Protein AF-A0A8E2H7H6-F1 (afdb_monomer)

Mean predicted aligned error: 20.55 Å

Sequence (581 aa):
MDDNGDSGWIKGLPAGWIDGHLAFGRLRGLLLERHDGCDPAPWHDPVNADFWGPHFGQSPEEYTLAEKFSERLISAFQRALLAGRLRASLFKSGEFRELPRSAFGGKSVLRNALFIGPFDLDPLWPDDWQAWSGAGWAIPQSDFDGWLQSGEATSIEGLPISDLPDTASEPQAITQRLPSTGAHVPLSEAVTWIAFGQALDADRFLRAIHWHRLCNGDLQAAMRMVENAAAQLLKAGADQHVTFIGRHVESYSDKGTRTEVIDALALRDYQQIMIDGHDHLYFGHGLKRQYRATNDTHLQASERRDLYMNVAVDRAALMAHFQPKASIAVAHPAQTDDGPIVWDDFGSESLPELQRLSELASRDEWWTWPEAIAWIGSRDTNNIATLRYWAREWFGRGGGDRDPTIILGAQAFMATQFCKSGRDAEAELLNAIQCGHVGTSGRLRKGAVATDLQPSIWRGGTVVWHDGETVLVDAKQKLTAWAFDVAIRRKNLVEAFQPEGPGHVVAGGNVPANRKLNHDDIIGQAASMRAAQPGISKGSAAASIVADLPRNPKTGKPRDTRHIERMIAHLWEGGLSQSPR

Structure (mmCIF, N/CA/C/O backbone):
data_AF-A0A8E2H7H6-F1
#
_entry.id   AF-A0A8E2H7H6-F1
#
loop_
_atom_site.group_PDB
_atom_site.id
_atom_site.type_symbol
_atom_site.label_atom_id
_atom_site.label_alt_id
_atom_site.label_comp_id
_atom_site.label_asym_id
_atom_site.label_entity_id
_atom_site.label_seq_id
_atom_site.pdbx_PDB_ins_code
_atom_site.Cartn_x
_atom_site.Cartn_y
_atom_site.Cartn_z
_atom_site.occupancy
_atom_site.B_iso_or_equiv
_atom_site.auth_seq_id
_atom_site.auth_comp_id
_atom_site.auth_asym_id
_atom_site.auth_atom_id
_atom_site.pdbx_PDB_model_num
ATOM 1 N N . MET A 1 1 ? -38.803 -0.740 9.519 1.00 32.59 1 MET A N 1
ATOM 2 C CA . MET A 1 1 ? -38.637 0.160 8.364 1.00 32.59 1 MET A CA 1
ATOM 3 C C . MET A 1 1 ? -37.778 -0.602 7.383 1.00 32.59 1 MET A C 1
ATOM 5 O O . MET A 1 1 ? -36.758 -1.131 7.811 1.00 32.59 1 MET A O 1
ATOM 9 N N . ASP A 1 2 ? -38.237 -0.775 6.144 1.00 36.50 2 ASP A N 1
ATOM 10 C CA . ASP A 1 2 ? -37.462 -1.452 5.098 1.00 36.50 2 ASP A CA 1
ATOM 11 C C . ASP A 1 2 ? -36.339 -0.514 4.641 1.00 36.50 2 ASP A C 1
ATOM 13 O O . ASP A 1 2 ? -36.437 0.186 3.637 1.00 36.50 2 ASP A O 1
ATOM 17 N N . ASP A 1 3 ? -35.278 -0.471 5.443 1.00 41.88 3 ASP A N 1
ATOM 18 C CA . ASP A 1 3 ? -34.069 0.338 5.268 1.00 41.88 3 ASP A CA 1
ATOM 19 C C . ASP A 1 3 ? -33.135 -0.248 4.184 1.00 41.88 3 ASP A C 1
ATOM 21 O O . ASP A 1 3 ? -31.914 -0.282 4.348 1.00 41.88 3 ASP A O 1
ATOM 25 N N . ASN A 1 4 ? -33.702 -0.706 3.066 1.00 46.38 4 ASN A N 1
ATOM 26 C CA . ASN A 1 4 ? -32.970 -1.043 1.840 1.00 46.38 4 ASN A CA 1
ATOM 27 C C . ASN A 1 4 ? -32.836 0.205 0.954 1.00 46.38 4 ASN A C 1
ATOM 29 O O . ASN A 1 4 ? -33.106 0.168 -0.247 1.00 46.38 4 ASN A O 1
ATOM 33 N N . GLY A 1 5 ? -32.475 1.340 1.561 1.00 48.84 5 GLY A N 1
ATOM 34 C CA . GLY A 1 5 ? -32.109 2.529 0.802 1.00 48.84 5 GLY A CA 1
ATOM 35 C C . GLY A 1 5 ? -30.968 2.172 -0.146 1.00 48.84 5 GLY A C 1
ATOM 36 O O . GLY A 1 5 ? -30.002 1.544 0.270 1.00 48.84 5 GLY A O 1
ATOM 37 N N . ASP A 1 6 ? -31.096 2.520 -1.423 1.00 54.59 6 ASP A N 1
ATOM 38 C CA . ASP A 1 6 ? -30.006 2.394 -2.389 1.00 54.59 6 ASP A CA 1
ATOM 39 C C . ASP A 1 6 ? -28.816 3.204 -1.850 1.00 54.59 6 ASP A C 1
ATOM 41 O O . ASP A 1 6 ? -28.914 4.421 -1.686 1.00 54.59 6 ASP A O 1
ATOM 45 N N . SER A 1 7 ? -27.706 2.534 -1.523 1.00 59.25 7 SER A N 1
ATOM 46 C CA . SER A 1 7 ? -26.480 3.185 -1.039 1.00 59.25 7 SER A CA 1
ATOM 47 C C . SER A 1 7 ? -25.852 4.094 -2.104 1.00 59.25 7 SER A C 1
ATOM 49 O O . SER A 1 7 ? -24.876 4.787 -1.828 1.00 59.25 7 SER A O 1
ATOM 51 N N . GLY A 1 8 ? -26.374 4.061 -3.338 1.00 65.00 8 GLY A N 1
ATOM 52 C CA . GLY A 1 8 ? -25.769 4.643 -4.530 1.00 65.00 8 GLY A CA 1
ATOM 53 C C . GLY A 1 8 ? -24.708 3.729 -5.147 1.00 65.00 8 GLY A C 1
ATOM 54 O O . GLY A 1 8 ? -24.418 3.857 -6.338 1.00 65.00 8 GLY A O 1
ATOM 55 N N . TRP A 1 9 ? -24.178 2.778 -4.368 1.00 68.75 9 TRP A N 1
ATOM 56 C CA . TRP A 1 9 ? -23.106 1.860 -4.756 1.00 68.75 9 TRP A CA 1
ATOM 57 C C . TRP A 1 9 ? -23.621 0.489 -5.183 1.00 68.75 9 TRP A C 1
ATOM 59 O O . TRP A 1 9 ? -23.025 -0.139 -6.061 1.00 68.75 9 TRP A O 1
ATOM 69 N N . ILE A 1 10 ? -24.745 0.037 -4.617 1.00 82.00 10 ILE A N 1
ATOM 70 C CA . ILE A 1 10 ? -25.361 -1.241 -4.970 1.00 82.00 10 ILE A CA 1
ATOM 71 C C . ILE A 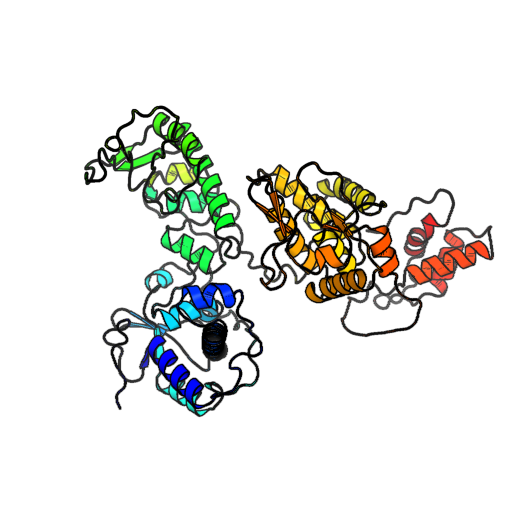1 10 ? -26.806 -1.055 -5.422 1.00 82.00 10 ILE A C 1
ATOM 73 O O . ILE A 1 10 ? -27.739 -0.991 -4.623 1.00 82.00 10 ILE A O 1
ATOM 77 N N . LYS A 1 11 ? -27.003 -1.097 -6.742 1.00 81.62 11 LYS A N 1
ATOM 78 C CA . LYS A 1 11 ? -28.340 -1.114 -7.341 1.00 81.62 11 LYS A CA 1
ATOM 79 C C . LYS A 1 11 ? -28.902 -2.527 -7.385 1.00 81.62 11 LYS A C 1
ATOM 81 O O . LYS A 1 11 ? -28.272 -3.431 -7.930 1.00 81.62 11 LYS A O 1
ATOM 86 N N . GLY A 1 12 ? -30.124 -2.691 -6.884 1.00 85.38 12 GLY A N 1
ATOM 87 C CA . GLY A 1 12 ? -30.857 -3.956 -6.964 1.00 85.38 12 GLY A CA 1
ATOM 88 C C . GLY A 1 12 ? -30.389 -5.022 -5.973 1.00 85.38 12 GLY A C 1
ATOM 89 O O . GLY A 1 12 ? -30.545 -6.206 -6.262 1.00 85.38 12 GLY A O 1
ATOM 90 N N . LEU A 1 13 ? -29.823 -4.622 -4.826 1.00 89.38 13 LEU A N 1
ATOM 91 C CA . LEU A 1 13 ? -29.510 -5.556 -3.744 1.00 89.38 13 LEU A CA 1
ATOM 92 C C . LEU A 1 13 ? -30.801 -6.274 -3.286 1.00 89.38 13 LEU A C 1
ATOM 94 O O . LEU A 1 13 ? -31.771 -5.597 -2.931 1.00 89.38 13 LEU A O 1
ATOM 98 N N . PRO A 1 14 ? -30.855 -7.620 -3.296 1.00 90.50 14 PRO A N 1
ATOM 99 C CA . PRO A 1 14 ? -32.031 -8.362 -2.848 1.00 90.50 14 PRO A CA 1
ATOM 100 C C . PRO A 1 14 ? -32.375 -8.121 -1.373 1.00 90.50 14 PRO A C 1
ATOM 102 O O . PRO A 1 14 ? -31.511 -7.816 -0.552 1.00 90.50 14 PRO A O 1
ATOM 105 N N . ALA A 1 15 ? -33.647 -8.326 -1.019 1.00 90.44 15 ALA A N 1
ATOM 106 C CA . ALA A 1 15 ? -34.090 -8.301 0.374 1.00 90.44 15 ALA A CA 1
ATOM 107 C C . ALA A 1 15 ? -33.318 -9.323 1.232 1.00 90.44 15 ALA A C 1
ATOM 109 O O . ALA A 1 15 ? -32.968 -10.406 0.760 1.00 90.44 15 ALA A O 1
ATOM 110 N N . GLY A 1 16 ? -33.073 -8.979 2.500 1.00 92.88 16 GLY A N 1
ATOM 111 C CA . GLY A 1 16 ? -32.305 -9.813 3.431 1.00 92.88 16 GLY A CA 1
ATOM 112 C C . GLY A 1 16 ? -30.787 -9.612 3.371 1.00 92.88 16 GLY A C 1
ATOM 113 O O . GLY A 1 16 ? -30.059 -10.352 4.029 1.00 92.88 16 GLY A O 1
ATOM 114 N N . TRP A 1 17 ? -30.308 -8.610 2.633 1.00 94.69 17 TRP A N 1
ATOM 115 C CA . TRP A 1 17 ? -28.909 -8.183 2.596 1.00 94.69 17 TRP A CA 1
ATOM 116 C C . TRP A 1 17 ? -28.794 -6.704 2.952 1.00 94.69 17 TRP A C 1
ATOM 118 O O . TRP A 1 17 ? -29.662 -5.910 2.596 1.00 94.69 17 TRP A O 1
ATOM 128 N N . ILE A 1 18 ? -27.703 -6.337 3.618 1.00 94.44 18 ILE A N 1
ATOM 129 C CA . ILE A 1 18 ? -27.335 -4.952 3.897 1.00 94.44 18 ILE A CA 1
ATOM 130 C C . ILE A 1 18 ? -26.019 -4.620 3.193 1.00 94.44 18 ILE A C 1
ATOM 132 O O . ILE A 1 18 ? -25.045 -5.369 3.279 1.00 94.44 18 ILE A O 1
ATOM 136 N N . ASP A 1 19 ? -26.003 -3.500 2.478 1.00 93.81 19 ASP A N 1
ATOM 137 C CA . ASP A 1 19 ? -24.796 -2.928 1.884 1.00 93.81 19 ASP A CA 1
ATOM 138 C C . ASP A 1 19 ? -23.766 -2.602 2.982 1.00 93.81 19 ASP A C 1
ATOM 140 O O . ASP A 1 19 ? -24.122 -2.097 4.049 1.00 93.81 19 ASP A O 1
ATOM 144 N N . GLY A 1 20 ? -22.488 -2.907 2.742 1.00 91.19 20 GLY A N 1
ATOM 145 C CA . GLY A 1 20 ? -21.433 -2.738 3.743 1.00 91.19 20 GLY A CA 1
ATOM 146 C C . GLY A 1 20 ? -21.247 -1.291 4.220 1.00 91.19 20 GLY A C 1
ATOM 147 O O . GLY A 1 20 ? -21.008 -1.063 5.407 1.00 91.19 20 GLY A O 1
ATOM 148 N N . HIS A 1 21 ? -21.430 -0.305 3.337 1.00 88.56 21 HIS A N 1
ATOM 149 C CA . HIS A 1 21 ? -21.389 1.118 3.682 1.00 88.56 21 HIS A CA 1
ATOM 150 C C . HIS A 1 21 ? -22.605 1.529 4.533 1.00 88.56 21 HIS A C 1
ATOM 152 O O . HIS A 1 21 ? -22.469 2.265 5.513 1.00 88.56 21 HIS A O 1
ATOM 158 N N . LEU A 1 22 ? -23.796 0.998 4.243 1.00 90.94 22 LEU A N 1
ATOM 159 C CA . LEU A 1 22 ? -24.976 1.225 5.091 1.00 90.94 22 LEU A CA 1
ATOM 160 C C . LEU A 1 22 ? -24.858 0.537 6.455 1.00 90.94 22 LEU A C 1
ATOM 162 O O . LEU A 1 22 ? -25.218 1.128 7.477 1.00 90.94 22 LEU A O 1
ATOM 166 N N . ALA A 1 23 ? -24.321 -0.683 6.494 1.00 92.62 23 ALA A N 1
ATOM 167 C CA . ALA A 1 23 ? -24.023 -1.397 7.732 1.00 92.62 23 ALA A CA 1
ATOM 168 C C . ALA A 1 23 ? -23.052 -0.589 8.609 1.00 92.62 23 ALA A C 1
ATOM 170 O O . ALA A 1 23 ? -23.267 -0.447 9.816 1.00 92.62 23 ALA A O 1
ATOM 171 N N . PHE A 1 24 ? -22.029 0.012 7.995 1.00 91.06 24 PHE A N 1
ATOM 172 C CA . PHE A 1 24 ? -21.115 0.938 8.660 1.00 91.06 24 PHE A CA 1
ATOM 173 C C . PHE A 1 24 ? -21.841 2.149 9.254 1.00 91.06 24 PHE A C 1
ATOM 175 O O . PHE A 1 24 ? -21.654 2.461 10.432 1.00 91.06 24 PHE A O 1
ATOM 182 N N . GLY A 1 25 ? -22.713 2.797 8.475 1.00 89.62 25 GLY A N 1
ATOM 183 C CA . GLY A 1 25 ? -23.520 3.929 8.936 1.00 89.62 25 GLY A CA 1
ATOM 184 C C . GLY A 1 25 ? -24.405 3.587 10.139 1.00 89.62 25 GLY A C 1
ATOM 185 O O . GLY A 1 25 ? -24.443 4.345 11.111 1.00 89.62 25 GLY A O 1
ATOM 186 N N . ARG A 1 26 ? -25.056 2.416 10.126 1.00 91.19 26 ARG A N 1
ATOM 187 C CA . ARG A 1 26 ? -25.879 1.943 11.253 1.00 91.19 26 ARG A CA 1
ATOM 188 C C . ARG A 1 26 ? -25.050 1.686 12.510 1.00 91.19 26 ARG A C 1
ATOM 190 O O . ARG A 1 26 ? -25.433 2.136 13.588 1.00 91.19 26 ARG A O 1
ATOM 197 N N . LEU A 1 27 ? -23.904 1.009 12.389 1.00 90.12 27 LEU A N 1
ATOM 198 C CA . LEU A 1 27 ? -23.018 0.784 13.536 1.00 90.12 27 LEU A CA 1
ATOM 199 C C . LEU A 1 27 ? -22.490 2.107 14.101 1.00 90.12 27 LEU A C 1
ATOM 201 O O . LEU A 1 27 ? -22.445 2.277 15.317 1.00 90.12 27 LEU A O 1
ATOM 205 N N . ARG A 1 28 ? -22.129 3.058 13.232 1.00 89.06 28 ARG A N 1
ATOM 206 C CA . ARG A 1 28 ? -21.703 4.399 13.644 1.00 89.06 28 ARG A CA 1
ATOM 207 C C . ARG A 1 28 ? -22.774 5.103 14.472 1.00 89.06 28 ARG A C 1
ATOM 209 O O . ARG A 1 28 ? -22.439 5.621 15.531 1.00 89.06 28 ARG A O 1
ATOM 216 N N . GLY A 1 29 ? -24.032 5.090 14.025 1.00 87.56 29 GLY A N 1
ATOM 217 C CA . GLY A 1 29 ? -25.151 5.652 14.790 1.00 87.56 29 GLY A CA 1
ATOM 218 C C . GLY A 1 29 ? -25.263 5.029 16.185 1.00 87.56 29 GLY A C 1
ATOM 219 O O . GLY A 1 29 ? -25.264 5.743 17.183 1.00 87.56 29 GLY A O 1
ATOM 220 N N . LEU A 1 30 ? -25.223 3.696 16.260 1.00 86.69 30 LEU A N 1
ATOM 221 C CA . LEU A 1 30 ? -25.292 2.964 17.529 1.00 86.69 30 LEU A CA 1
ATOM 222 C C . LEU A 1 30 ? -24.115 3.253 18.473 1.00 86.69 30 LEU A C 1
ATOM 224 O O . LEU A 1 30 ? -24.305 3.319 19.686 1.00 86.69 30 LEU A O 1
ATOM 228 N N . LEU A 1 31 ? -22.894 3.399 17.949 1.00 83.25 31 LEU A N 1
ATOM 229 C CA . LEU A 1 31 ? -21.730 3.731 18.775 1.00 83.25 31 LEU A CA 1
ATOM 230 C C . LEU A 1 31 ? -21.786 5.171 19.287 1.00 83.25 31 LEU A C 1
ATOM 232 O O . LEU A 1 31 ? -21.431 5.396 20.440 1.00 83.25 31 LEU A O 1
ATOM 236 N N . LEU A 1 32 ? -22.241 6.122 18.468 1.00 83.62 32 LEU A N 1
ATOM 237 C CA . LEU A 1 32 ? -22.401 7.515 18.890 1.00 83.62 32 LEU A CA 1
ATOM 238 C C . LEU A 1 32 ? -23.422 7.646 20.027 1.00 83.62 32 LEU A C 1
ATOM 240 O O . LEU A 1 32 ? -23.188 8.397 20.964 1.00 83.62 32 LEU A O 1
ATOM 244 N N . GLU A 1 33 ? -24.512 6.876 19.987 1.00 83.06 33 GLU A N 1
ATOM 245 C CA . GLU A 1 33 ? -25.514 6.856 21.062 1.00 83.06 33 GLU A CA 1
ATOM 246 C C . GLU A 1 33 ? -24.994 6.224 22.364 1.00 83.06 33 GLU A C 1
ATOM 248 O O . GLU A 1 33 ? -25.409 6.619 23.452 1.00 83.06 33 GLU A O 1
ATOM 253 N N . ARG A 1 34 ? -24.111 5.220 22.275 1.00 74.38 34 ARG A N 1
ATOM 254 C CA . ARG A 1 34 ? -23.660 4.428 23.436 1.00 74.38 34 ARG A CA 1
ATOM 255 C C . ARG A 1 34 ? -22.372 4.919 24.094 1.00 74.38 34 ARG A C 1
ATOM 257 O O . ARG A 1 34 ? -22.147 4.576 25.250 1.00 74.38 34 ARG A O 1
ATOM 264 N N . HIS A 1 35 ? -21.538 5.674 23.380 1.00 70.56 35 HIS A N 1
ATOM 265 C CA . HIS A 1 35 ? -20.206 6.098 23.842 1.00 70.56 35 HIS A CA 1
ATOM 266 C C . HIS A 1 35 ? -20.090 7.607 24.059 1.00 70.56 35 HIS A C 1
ATOM 268 O O . HIS A 1 35 ? -18.988 8.152 23.995 1.00 70.56 35 HIS A O 1
ATOM 274 N N . ASP A 1 36 ? -21.207 8.287 24.323 1.00 70.88 36 ASP A N 1
ATOM 275 C CA . ASP A 1 36 ? -21.194 9.719 24.621 1.00 70.88 36 ASP A CA 1
ATOM 276 C C . ASP A 1 36 ? -20.272 10.017 25.821 1.00 70.88 36 ASP A C 1
ATOM 278 O O . ASP A 1 36 ? -20.392 9.423 26.896 1.00 70.88 36 ASP A O 1
ATOM 282 N N . GLY A 1 37 ? -19.286 10.890 25.605 1.00 70.44 37 GLY A N 1
ATOM 283 C CA . GLY A 1 37 ? -18.274 11.262 26.598 1.00 70.44 37 GLY A CA 1
ATOM 284 C C . GLY A 1 37 ? -17.151 10.246 26.870 1.00 70.44 37 GLY A C 1
ATOM 285 O O . GLY A 1 37 ? -16.315 10.515 27.733 1.00 70.44 37 GLY A O 1
ATOM 286 N N . CYS A 1 38 ? -17.083 9.110 26.164 1.00 78.81 38 CYS A N 1
ATOM 287 C CA . CYS A 1 38 ? -16.003 8.122 26.306 1.00 78.81 38 CYS A CA 1
ATOM 288 C C . CYS A 1 38 ? -14.986 8.204 25.154 1.00 78.81 38 CYS A C 1
ATOM 290 O O . CYS A 1 38 ? -15.343 8.539 24.028 1.00 78.81 38 CYS A O 1
ATOM 292 N N . ASP A 1 39 ? -13.720 7.853 25.415 1.00 84.31 39 ASP A N 1
ATOM 293 C CA . ASP A 1 39 ? -12.716 7.688 24.353 1.00 84.31 39 ASP A CA 1
ATOM 294 C C . ASP A 1 39 ? -13.051 6.434 23.517 1.00 84.31 39 ASP A C 1
ATOM 296 O O . ASP A 1 39 ? -13.006 5.324 24.058 1.00 84.31 39 ASP A O 1
ATOM 300 N N . PRO A 1 40 ? -13.399 6.563 22.220 1.00 84.19 40 PRO A N 1
ATOM 301 C CA . PRO A 1 40 ? -13.863 5.431 21.422 1.00 84.19 40 PRO A CA 1
ATOM 302 C C . PRO A 1 40 ? -12.727 4.493 20.991 1.00 84.19 40 PRO A C 1
ATOM 304 O O . PRO A 1 40 ? -12.995 3.340 20.651 1.00 84.19 40 PRO A O 1
ATOM 307 N N . ALA A 1 41 ? -11.471 4.951 21.003 1.00 85.56 41 ALA A N 1
ATOM 308 C CA . ALA A 1 41 ? -10.304 4.136 20.670 1.00 85.56 41 ALA A CA 1
ATOM 309 C C . ALA A 1 41 ? -9.083 4.575 21.499 1.00 85.56 41 ALA A C 1
ATOM 311 O O . ALA A 1 41 ? -8.155 5.179 20.957 1.00 85.56 41 ALA A O 1
ATOM 312 N N . PRO A 1 42 ? -9.031 4.240 22.802 1.00 83.44 42 PRO A N 1
ATOM 313 C CA . PRO A 1 42 ? -7.930 4.636 23.686 1.00 83.44 42 PRO A CA 1
ATOM 314 C C . PRO A 1 42 ? -6.567 4.049 23.283 1.00 83.44 42 PRO A C 1
ATOM 316 O O . PRO A 1 42 ? -5.531 4.540 23.720 1.00 83.44 42 PRO A O 1
ATOM 319 N N . TRP A 1 43 ? -6.545 3.006 22.443 1.00 82.31 43 TRP A N 1
ATOM 320 C CA . TRP A 1 43 ? -5.324 2.415 21.873 1.00 82.31 43 TRP A CA 1
ATOM 321 C C . TRP A 1 43 ? -4.834 3.111 20.594 1.00 82.31 43 TRP A C 1
ATOM 323 O O . TRP A 1 43 ? -3.780 2.747 20.074 1.00 82.31 43 TRP A O 1
ATOM 333 N N . HIS A 1 44 ? -5.595 4.060 20.046 1.00 82.06 44 HIS A N 1
ATOM 334 C CA . HIS A 1 44 ? -5.244 4.771 18.824 1.00 82.06 44 HIS A CA 1
ATOM 335 C C . HIS A 1 44 ? -4.974 6.241 19.120 1.00 82.06 44 HIS A C 1
ATOM 337 O O . HIS A 1 44 ? -5.824 6.928 19.674 1.00 82.06 44 HIS A O 1
ATOM 343 N N . ASP A 1 45 ? -3.814 6.735 18.700 1.00 83.88 45 ASP A N 1
ATOM 344 C CA . ASP A 1 45 ? -3.475 8.153 18.786 1.00 83.88 45 ASP A CA 1
ATOM 345 C C . ASP A 1 45 ? -3.313 8.723 17.366 1.00 83.88 45 ASP A C 1
ATOM 347 O O . ASP A 1 45 ? -2.328 8.401 16.690 1.00 83.88 45 ASP A O 1
ATOM 351 N N . PRO A 1 46 ? -4.298 9.495 16.862 1.00 79.44 46 PRO A N 1
ATOM 352 C CA . PRO A 1 46 ? -4.224 10.131 15.553 1.00 79.44 46 PRO A CA 1
ATOM 353 C C . PRO A 1 46 ? -3.000 11.046 15.429 1.00 79.44 46 PRO A C 1
ATOM 355 O O . PRO A 1 46 ? -2.800 11.990 16.196 1.00 79.44 46 PRO A O 1
ATOM 358 N N . VAL A 1 47 ? -2.178 10.793 14.413 1.00 73.75 47 VAL A N 1
ATOM 359 C CA . VAL A 1 47 ? -0.966 11.578 14.155 1.00 73.75 47 VAL A CA 1
ATOM 360 C C . VAL A 1 47 ? -1.343 12.917 13.512 1.00 73.75 47 VAL A C 1
ATOM 362 O O . VAL A 1 47 ? -2.185 12.972 12.619 1.00 73.75 47 VAL A O 1
ATOM 365 N N . ASN A 1 48 ? -0.687 14.005 13.928 1.00 71.25 48 ASN A N 1
ATOM 366 C CA . ASN A 1 48 ? -0.812 15.339 13.319 1.00 71.25 48 ASN A CA 1
ATOM 367 C C . ASN A 1 48 ? -2.230 15.947 13.319 1.00 71.25 48 ASN A C 1
ATOM 369 O O . ASN A 1 48 ? -2.568 16.713 12.417 1.00 71.25 48 ASN A O 1
ATOM 373 N N . ALA A 1 49 ? -3.047 15.672 14.340 1.00 71.31 49 ALA A N 1
ATOM 374 C CA . ALA A 1 49 ? -4.380 16.272 14.476 1.00 71.31 49 ALA A CA 1
ATOM 375 C C . ALA A 1 49 ? -4.376 17.815 14.436 1.00 71.31 49 ALA A C 1
ATOM 377 O O . ALA A 1 49 ? -5.291 18.419 13.884 1.00 71.31 49 ALA A O 1
ATOM 378 N N . ASP A 1 50 ? -3.314 18.449 14.943 1.00 66.69 50 ASP A N 1
ATOM 379 C CA . ASP A 1 50 ? -3.143 19.909 14.933 1.00 66.69 50 ASP A CA 1
ATOM 380 C C . ASP A 1 50 ? -2.952 20.486 13.520 1.00 66.69 50 ASP A C 1
ATOM 382 O O . ASP A 1 50 ? -3.254 21.651 13.271 1.00 66.69 50 ASP A O 1
ATOM 386 N N . PHE A 1 51 ? -2.461 19.666 12.588 1.00 62.44 51 PHE A N 1
ATOM 387 C CA . PHE A 1 51 ? -2.317 20.020 11.179 1.00 62.44 51 PHE A CA 1
ATOM 388 C C . PHE A 1 51 ? -3.580 19.660 10.390 1.00 62.44 51 PHE A C 1
ATOM 390 O O . PHE A 1 51 ? -4.128 20.496 9.670 1.00 62.44 51 PHE A O 1
ATOM 397 N N . TRP A 1 52 ? -4.059 18.421 10.537 1.00 61.19 52 TRP A N 1
ATOM 398 C CA . TRP A 1 52 ? -5.170 17.904 9.741 1.00 61.19 52 TRP A CA 1
ATOM 399 C C . TRP A 1 52 ? -6.529 18.449 10.164 1.00 61.19 52 TRP A C 1
ATOM 401 O O . TRP A 1 52 ? -7.346 18.719 9.290 1.00 61.19 52 TRP A O 1
ATOM 411 N N . GLY A 1 53 ? -6.764 18.679 11.459 1.00 74.69 53 GLY A N 1
ATOM 412 C CA . GLY A 1 53 ? -8.022 19.246 11.946 1.00 74.69 53 GLY A CA 1
ATOM 413 C C . GLY A 1 53 ? -8.368 20.548 11.222 1.00 74.69 53 GLY A C 1
ATOM 414 O O . GLY A 1 53 ? -9.351 20.571 10.476 1.00 74.69 53 GLY A O 1
ATOM 415 N N . PRO A 1 54 ? -7.529 21.599 11.312 1.00 71.06 54 PRO A N 1
ATOM 416 C CA . PRO A 1 54 ? -7.773 22.851 10.601 1.00 71.06 54 PRO A CA 1
ATOM 417 C C . PRO A 1 54 ? -7.850 22.688 9.078 1.00 71.06 54 PRO A C 1
ATOM 419 O O . PRO A 1 54 ? -8.653 23.363 8.436 1.00 71.06 54 PRO A O 1
ATOM 422 N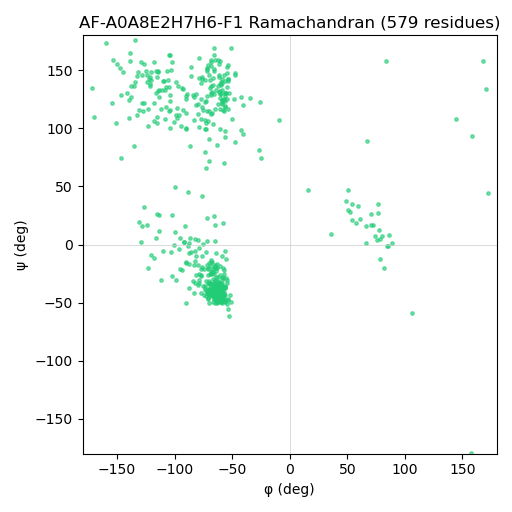 N . HIS A 1 55 ? -7.064 21.773 8.495 1.00 69.56 55 HIS A N 1
ATOM 423 C CA . HIS A 1 55 ? -7.104 21.482 7.057 1.00 69.56 55 HIS A CA 1
ATOM 424 C C . HIS A 1 55 ? -8.470 20.945 6.598 1.00 69.56 55 HIS A C 1
ATOM 426 O O . HIS A 1 55 ? -8.902 21.223 5.481 1.00 69.56 55 HIS A O 1
ATOM 432 N N . PHE A 1 56 ? -9.174 20.228 7.476 1.00 70.62 56 PHE A N 1
ATOM 433 C CA . PHE A 1 56 ? -10.527 19.722 7.244 1.00 70.62 56 PHE A CA 1
ATOM 434 C C . PHE A 1 56 ? -11.626 20.579 7.893 1.00 70.62 56 PHE A C 1
ATOM 436 O O . PHE A 1 56 ? -12.785 20.169 7.921 1.00 70.62 56 PHE A O 1
ATOM 443 N N . GLY A 1 57 ? -11.294 21.777 8.389 1.00 84.19 57 GLY A N 1
ATOM 444 C CA . GLY A 1 57 ? -12.255 22.688 9.017 1.00 84.19 57 GLY A CA 1
ATOM 445 C C . GLY A 1 57 ? -12.766 22.224 10.386 1.00 84.19 57 GLY A C 1
ATOM 446 O O . GLY A 1 57 ? -13.879 22.579 10.764 1.00 84.19 57 GLY A O 1
ATOM 447 N N . GLN A 1 58 ? -11.975 21.429 11.106 1.00 85.06 58 GLN A N 1
ATOM 448 C CA . GLN A 1 58 ? -12.271 20.870 12.429 1.00 85.06 58 GLN A CA 1
ATOM 449 C C . GLN A 1 58 ? -11.266 21.376 13.474 1.00 85.06 58 GLN A C 1
ATOM 451 O O . GLN A 1 58 ? -10.138 21.753 13.140 1.00 85.06 58 GLN A O 1
ATOM 456 N N . SER A 1 59 ? -11.634 21.356 14.756 1.00 90.56 59 SER A N 1
ATOM 457 C CA . SER A 1 59 ? -10.641 21.475 15.830 1.00 90.56 59 SER A CA 1
ATOM 458 C C . SER A 1 59 ? -9.745 20.221 15.881 1.00 90.56 59 SER A C 1
ATOM 460 O O . SER A 1 59 ? -10.156 19.148 15.424 1.00 90.56 59 SER A O 1
ATOM 462 N N . PRO A 1 60 ? -8.521 20.300 16.437 1.00 82.31 60 PRO A N 1
ATOM 463 C CA . PRO A 1 60 ? -7.681 19.117 16.636 1.00 82.31 60 PRO A CA 1
ATOM 464 C C . PRO A 1 60 ? -8.371 18.031 17.471 1.00 82.31 60 PRO A C 1
ATOM 466 O O . PRO A 1 60 ? -8.229 16.842 17.185 1.00 82.31 60 PRO A O 1
ATOM 469 N N . GLU A 1 61 ? -9.153 18.420 18.479 1.00 86.88 61 GLU A N 1
ATOM 470 C CA . GLU A 1 61 ? -9.933 17.514 19.325 1.00 86.88 61 GLU A CA 1
ATOM 471 C C . GLU A 1 61 ? -11.074 16.854 18.546 1.00 86.88 61 GLU A C 1
ATOM 473 O O . GLU A 1 61 ? -11.260 15.641 18.647 1.00 86.88 61 GLU A O 1
ATOM 478 N N . GLU A 1 62 ? -11.801 17.625 17.732 1.00 86.44 62 GLU A N 1
ATOM 479 C CA . GLU A 1 62 ? -12.868 17.115 16.863 1.00 86.44 62 GLU A CA 1
ATOM 480 C C . GLU A 1 62 ? -12.323 16.109 15.843 1.00 86.44 62 GLU A C 1
ATOM 482 O O . GLU A 1 62 ? -12.884 15.022 15.682 1.00 86.44 62 GLU A O 1
ATOM 487 N N . TYR A 1 63 ? -11.192 16.430 15.209 1.00 84.81 63 TYR A N 1
ATOM 488 C CA . TYR A 1 63 ? -10.510 15.535 14.275 1.00 84.81 63 TYR A CA 1
ATOM 489 C C . TYR A 1 63 ? -10.016 14.262 14.966 1.00 84.81 63 TYR A C 1
ATOM 491 O O . TYR A 1 63 ? -10.237 13.152 14.480 1.00 84.81 63 TYR A O 1
ATOM 499 N N . THR A 1 64 ? -9.396 14.408 16.140 1.00 86.44 64 THR A N 1
ATOM 500 C CA . THR A 1 64 ? -8.909 13.279 16.943 1.00 86.44 64 THR A CA 1
ATOM 501 C C . THR A 1 64 ? -10.051 12.335 17.304 1.00 86.44 64 THR A C 1
ATOM 503 O O . THR A 1 64 ? -9.935 11.120 17.140 1.00 86.44 64 THR A O 1
ATOM 506 N N . LEU A 1 65 ? -11.176 12.882 17.766 1.00 86.94 65 LEU A N 1
ATOM 507 C CA . LEU A 1 65 ? -12.356 12.100 18.108 1.00 86.94 65 LEU A CA 1
ATOM 508 C C . LEU A 1 65 ? -12.928 11.384 16.874 1.00 86.94 65 LEU A C 1
ATOM 510 O O . LEU A 1 65 ? -13.254 10.198 16.952 1.00 86.94 65 LEU A O 1
ATOM 514 N N . ALA A 1 66 ? -13.005 12.067 15.728 1.00 85.06 66 ALA A N 1
ATOM 515 C CA . ALA A 1 66 ? -13.498 11.497 14.476 1.00 85.06 66 ALA A CA 1
ATOM 516 C C . ALA A 1 66 ? -12.619 10.344 13.953 1.00 85.06 66 ALA A C 1
ATOM 518 O O . ALA A 1 66 ? -13.152 9.302 13.549 1.00 85.06 66 ALA A O 1
ATOM 519 N N . GLU A 1 67 ? -11.290 10.483 13.994 1.00 86.00 67 GLU A N 1
ATOM 520 C CA . GLU A 1 67 ? -10.363 9.409 13.616 1.00 86.00 67 GLU A CA 1
ATOM 521 C C . GLU A 1 67 ? -10.461 8.228 14.585 1.00 86.00 67 GLU A C 1
ATOM 523 O O . GLU A 1 67 ? -10.591 7.090 14.139 1.00 86.00 67 GLU A O 1
ATOM 528 N N . LYS A 1 68 ? -10.516 8.470 15.901 1.00 88.25 68 LYS A N 1
ATOM 529 C CA . LYS A 1 68 ? -10.692 7.401 16.897 1.00 88.25 68 LYS A CA 1
ATOM 530 C C . LYS A 1 68 ? -12.010 6.640 16.722 1.00 88.25 68 LYS A C 1
ATOM 532 O O . LYS A 1 68 ? -12.029 5.413 16.806 1.00 88.25 68 LYS A O 1
ATOM 537 N N . PHE A 1 69 ? -13.109 7.332 16.419 1.00 87.88 69 PHE A N 1
ATOM 538 C CA . PHE A 1 69 ? -14.379 6.676 16.088 1.00 87.88 69 PHE A CA 1
ATOM 539 C C . PHE A 1 69 ? -14.276 5.823 14.823 1.00 87.88 69 PHE A C 1
ATOM 541 O O . PHE A 1 69 ? -14.738 4.681 14.805 1.00 87.88 69 PHE A O 1
ATOM 548 N N . SER A 1 70 ? -13.664 6.366 13.771 1.00 87.50 70 SER A N 1
ATOM 549 C CA . SER A 1 70 ? -13.460 5.655 12.505 1.00 87.50 70 SER A CA 1
ATOM 550 C C . SER A 1 70 ? -12.637 4.390 12.724 1.00 87.50 70 SER A C 1
ATOM 552 O O . SER A 1 70 ? -13.016 3.302 12.299 1.00 87.50 70 SER A O 1
ATOM 554 N N . GLU A 1 71 ? -11.549 4.527 13.467 1.00 86.88 71 GLU A N 1
ATOM 555 C CA . GLU A 1 71 ? -10.631 3.462 13.825 1.00 86.88 71 GLU A CA 1
ATOM 556 C C . GLU A 1 71 ? -11.317 2.335 14.612 1.00 86.88 71 GLU A C 1
ATOM 558 O O . GLU A 1 71 ? -11.173 1.150 14.292 1.00 86.88 71 GLU A O 1
ATOM 563 N N . ARG A 1 72 ? -12.144 2.701 15.595 1.00 87.88 72 ARG A N 1
ATOM 564 C CA . ARG A 1 72 ? -12.959 1.755 16.358 1.00 87.88 72 ARG A CA 1
ATOM 565 C C . ARG A 1 72 ? -13.930 0.984 15.466 1.00 87.88 72 ARG A C 1
ATOM 567 O O . ARG A 1 72 ? -14.032 -0.238 15.592 1.00 87.88 72 ARG A O 1
ATOM 574 N N . LEU A 1 73 ? -14.639 1.683 14.581 1.00 89.06 73 LEU A N 1
ATOM 575 C CA . LEU A 1 73 ? -15.607 1.080 13.664 1.00 89.06 73 LEU A CA 1
ATOM 576 C C . LEU A 1 73 ? -14.939 0.077 12.721 1.00 89.06 73 LEU A C 1
ATOM 578 O O . LEU A 1 73 ? -15.407 -1.055 12.600 1.00 89.06 73 LEU A O 1
ATOM 582 N N . ILE A 1 74 ? -13.827 0.475 12.096 1.00 88.88 74 ILE A N 1
ATOM 583 C CA . ILE A 1 74 ? -13.063 -0.381 11.181 1.00 88.88 74 ILE A CA 1
ATOM 584 C C . ILE A 1 74 ? -12.594 -1.634 11.919 1.00 88.88 74 ILE A C 1
ATOM 586 O O . ILE A 1 74 ? -12.816 -2.743 11.441 1.00 88.88 74 ILE A O 1
ATOM 590 N N . SER A 1 75 ? -12.009 -1.471 13.107 1.00 87.75 75 SER A N 1
ATOM 591 C CA . SER A 1 75 ? -11.512 -2.590 13.910 1.00 87.75 75 SER A CA 1
ATOM 592 C C . SER A 1 75 ? -12.627 -3.558 14.332 1.00 87.75 75 SER A C 1
ATOM 594 O O . SER A 1 75 ? -12.422 -4.774 14.338 1.00 87.75 75 SER A O 1
ATOM 596 N N . ALA A 1 76 ? -13.823 -3.050 14.652 1.00 89.81 76 ALA A N 1
ATOM 597 C CA . ALA A 1 76 ? -14.972 -3.882 15.010 1.00 89.81 76 ALA A CA 1
ATOM 598 C C . ALA A 1 76 ? -15.459 -4.730 13.823 1.00 89.81 76 ALA A C 1
ATOM 600 O O . ALA A 1 76 ? -15.641 -5.942 13.971 1.00 89.81 76 ALA A O 1
ATOM 601 N N . PHE A 1 77 ? -15.605 -4.118 12.642 1.00 90.94 77 PHE A N 1
ATOM 602 C CA . PHE A 1 77 ? -15.937 -4.835 11.407 1.00 90.94 77 PHE A CA 1
ATOM 603 C C . PHE A 1 77 ? -14.867 -5.862 11.050 1.00 90.94 77 PHE A C 1
ATOM 605 O O . PHE A 1 77 ? -15.190 -7.021 10.793 1.00 90.94 77 PHE A O 1
ATOM 612 N N . GLN A 1 78 ? -13.597 -5.453 11.078 1.00 88.56 78 GLN A N 1
ATOM 613 C CA . GLN A 1 78 ? -12.469 -6.301 10.713 1.00 88.56 78 GLN A CA 1
ATOM 614 C C . GLN A 1 78 ? -12.456 -7.578 11.549 1.00 88.56 78 GLN A C 1
ATOM 616 O O . GLN A 1 78 ? -12.419 -8.680 11.006 1.00 88.56 78 GLN A O 1
ATOM 621 N N . ARG A 1 79 ? -12.571 -7.445 12.873 1.00 87.00 79 ARG A N 1
ATOM 622 C CA . ARG A 1 79 ? -12.605 -8.595 13.777 1.00 87.00 79 ARG A CA 1
ATOM 623 C C . ARG A 1 79 ? -13.807 -9.497 13.522 1.00 87.00 79 ARG A C 1
ATOM 625 O O . ARG A 1 79 ? -13.653 -10.715 13.529 1.00 87.00 79 ARG A O 1
ATOM 632 N N . ALA A 1 80 ? -14.993 -8.930 13.311 1.00 89.56 80 ALA A N 1
ATOM 633 C CA . ALA A 1 80 ? -16.200 -9.719 13.083 1.00 89.56 80 ALA A CA 1
ATOM 634 C C . ALA A 1 80 ? -16.130 -10.518 11.768 1.00 89.56 80 ALA A C 1
ATOM 636 O O . ALA A 1 80 ? -16.542 -11.679 11.735 1.00 89.56 80 ALA A O 1
ATOM 637 N N . LEU A 1 81 ? -15.552 -9.931 10.718 1.00 90.25 81 LEU A N 1
ATOM 638 C CA . LEU A 1 81 ? -15.331 -10.575 9.421 1.00 90.25 81 LEU A CA 1
ATOM 639 C C . LEU A 1 81 ? -14.239 -11.656 9.499 1.00 90.25 81 LEU A C 1
ATOM 641 O O . LEU A 1 81 ? -14.457 -12.787 9.063 1.00 90.25 81 LEU A O 1
ATOM 645 N N . LEU A 1 82 ? -13.094 -11.359 10.125 1.00 85.69 82 LEU A N 1
ATOM 646 C CA . LEU A 1 82 ? -11.994 -12.322 10.294 1.00 85.69 82 LEU A CA 1
ATOM 647 C C . LEU A 1 82 ? -12.393 -13.516 11.177 1.00 85.69 82 LEU A C 1
ATOM 649 O O . LEU A 1 82 ? -12.075 -14.660 10.855 1.00 85.69 82 LEU A O 1
ATOM 653 N N . ALA A 1 83 ? -13.166 -13.276 12.240 1.00 84.62 83 ALA A N 1
ATOM 654 C CA . ALA A 1 83 ? -13.698 -14.329 13.105 1.00 84.62 83 ALA A CA 1
ATOM 655 C C . ALA A 1 83 ? -14.834 -15.144 12.452 1.00 84.62 83 ALA A C 1
ATOM 657 O O . ALA A 1 83 ? -15.299 -16.123 13.035 1.00 84.62 83 ALA A O 1
ATOM 658 N N . GLY A 1 84 ? -15.308 -14.748 11.264 1.00 86.81 84 GLY A N 1
ATOM 659 C CA . GLY A 1 84 ? -16.422 -15.392 10.567 1.00 86.81 84 GLY A CA 1
ATOM 660 C C . GLY A 1 84 ? -17.791 -15.167 11.213 1.00 86.81 84 GLY A C 1
ATOM 661 O O . GLY A 1 84 ? -18.723 -15.911 10.918 1.00 86.81 84 GLY A O 1
ATOM 662 N N . ARG A 1 85 ? -17.918 -14.168 12.096 1.00 88.81 85 ARG A N 1
ATOM 663 C CA . ARG A 1 85 ? -19.202 -13.751 12.689 1.00 88.81 85 ARG A CA 1
ATOM 664 C C . ARG A 1 85 ? -20.056 -13.002 11.678 1.00 88.81 85 ARG A C 1
ATOM 666 O O . ARG A 1 85 ? -21.271 -13.150 11.672 1.00 88.81 85 ARG A O 1
ATOM 673 N N . LEU A 1 86 ? -19.402 -12.219 10.824 1.00 93.19 86 LEU A N 1
ATOM 674 C CA . LEU A 1 86 ? -20.000 -11.637 9.634 1.00 93.19 86 LEU A CA 1
ATOM 675 C C . LEU A 1 86 ? -19.448 -12.355 8.409 1.00 93.19 86 LEU A C 1
ATOM 677 O O . LEU A 1 86 ? -18.241 -12.579 8.298 1.00 93.19 86 LEU A O 1
ATOM 681 N N . ARG A 1 87 ? -20.340 -12.679 7.477 1.00 93.44 87 ARG A N 1
ATOM 682 C CA . ARG A 1 87 ? -19.983 -13.140 6.137 1.00 93.44 87 ARG A CA 1
ATOM 683 C C . ARG A 1 87 ? -20.308 -12.035 5.157 1.00 93.44 87 ARG A C 1
ATOM 685 O O . ARG A 1 87 ? -21.387 -11.457 5.209 1.00 93.44 87 ARG A O 1
ATOM 692 N N . ALA A 1 88 ? -19.373 -11.749 4.272 1.00 94.94 88 ALA A N 1
ATOM 693 C CA . ALA A 1 88 ? -19.517 -10.698 3.286 1.00 94.94 88 ALA A CA 1
ATOM 694 C C . ALA A 1 88 ? -19.399 -11.292 1.887 1.00 94.94 88 ALA A C 1
ATOM 696 O O . ALA A 1 88 ? -18.701 -12.278 1.665 1.00 94.94 88 ALA A O 1
ATOM 697 N N . SER A 1 89 ? -20.108 -10.701 0.938 1.00 95.94 89 SER A N 1
ATOM 698 C CA . SER A 1 89 ? -20.071 -11.091 -0.466 1.00 95.94 89 SER A CA 1
ATOM 699 C C . SER A 1 89 ? -19.957 -9.853 -1.336 1.00 95.94 89 SER A C 1
ATOM 701 O O . SER A 1 89 ? -20.609 -8.845 -1.071 1.00 95.94 89 SER A O 1
ATOM 703 N N . LEU A 1 90 ? -19.154 -9.941 -2.391 1.00 95.00 90 LEU A N 1
ATOM 704 C CA . LEU A 1 90 ? -19.217 -8.996 -3.497 1.00 95.00 90 LEU A CA 1
ATOM 705 C C . LEU A 1 90 ? -20.545 -9.182 -4.216 1.00 95.00 90 LEU A C 1
ATOM 707 O O . LEU A 1 90 ? -21.011 -10.311 -4.383 1.00 95.00 90 LEU A O 1
ATOM 711 N N . PHE A 1 91 ? -21.118 -8.079 -4.671 1.00 93.94 91 PHE A N 1
ATOM 712 C CA . PHE A 1 91 ? -22.341 -8.067 -5.444 1.00 93.94 91 PHE A CA 1
ATOM 713 C C . PHE A 1 91 ? -22.140 -7.257 -6.720 1.00 93.94 91 PHE A C 1
ATOM 715 O O . PHE A 1 91 ? -21.797 -6.073 -6.693 1.00 93.94 91 PHE A O 1
ATOM 722 N N . LYS A 1 92 ? -22.362 -7.908 -7.861 1.00 91.81 92 LYS A N 1
ATOM 723 C CA . LYS A 1 92 ? -22.225 -7.298 -9.183 1.00 91.81 92 LYS A CA 1
ATOM 724 C C . LYS A 1 92 ? -23.247 -7.915 -10.123 1.00 91.81 92 LYS A C 1
ATOM 726 O O . LYS A 1 92 ? -23.335 -9.130 -10.236 1.00 91.81 92 LYS A O 1
ATOM 731 N N . SER A 1 93 ? -24.022 -7.071 -10.801 1.00 89.50 93 SER A N 1
ATOM 732 C CA . SER A 1 93 ? -24.979 -7.494 -11.837 1.00 89.50 93 SER A CA 1
ATOM 733 C C . SER A 1 93 ? -25.992 -8.566 -11.388 1.00 89.50 93 SER A C 1
ATOM 735 O O . SER A 1 93 ? -26.384 -9.408 -12.189 1.00 89.50 93 SER A O 1
ATOM 737 N N . GLY A 1 94 ? -26.431 -8.535 -10.124 1.00 90.00 94 GLY A N 1
ATOM 738 C CA . GLY A 1 94 ? -27.390 -9.504 -9.570 1.00 90.00 94 GLY A CA 1
ATOM 739 C C . GLY A 1 94 ? -26.769 -10.802 -9.048 1.00 90.00 94 GLY A C 1
ATOM 740 O O . GLY A 1 94 ? -27.491 -11.649 -8.528 1.00 90.00 94 GLY A O 1
ATOM 741 N N . GLU A 1 95 ? -25.451 -10.957 -9.150 1.00 93.81 95 GLU A N 1
ATOM 742 C CA . GLU A 1 95 ? -24.725 -12.133 -8.683 1.00 93.81 95 GLU A CA 1
ATOM 743 C C . GLU A 1 95 ? -23.936 -11.829 -7.407 1.00 93.81 95 GLU A C 1
ATOM 745 O O . GLU A 1 95 ? -23.452 -10.710 -7.206 1.00 93.81 95 GLU A O 1
ATOM 750 N N . PHE A 1 96 ? -23.782 -12.854 -6.566 1.00 94.44 96 PHE A N 1
ATOM 751 C CA . PHE A 1 96 ? -22.975 -12.804 -5.353 1.00 94.44 96 PHE A CA 1
ATOM 752 C C . PHE A 1 96 ? -21.725 -13.664 -5.489 1.00 94.44 96 PHE A C 1
ATOM 754 O O . PHE A 1 96 ? -21.782 -14.790 -5.984 1.00 94.44 96 PHE A O 1
ATOM 761 N N . ARG A 1 97 ? -20.616 -13.158 -4.954 1.00 94.69 97 ARG A N 1
ATOM 762 C CA . ARG A 1 97 ? -19.388 -13.924 -4.750 1.00 94.69 97 ARG A CA 1
ATOM 763 C C . ARG A 1 97 ? -18.904 -13.721 -3.323 1.00 94.69 97 ARG A C 1
ATOM 765 O O . ARG A 1 97 ? -18.563 -12.603 -2.948 1.00 94.69 97 ARG A O 1
ATOM 772 N N . GLU A 1 98 ? -18.888 -14.789 -2.533 1.00 93.75 98 GLU A N 1
ATOM 773 C CA . GLU A 1 98 ? -18.449 -14.732 -1.135 1.00 93.75 98 GLU A CA 1
ATOM 774 C C . GLU A 1 98 ? -16.994 -14.259 -1.041 1.00 93.75 98 GLU A C 1
ATOM 776 O O . GLU A 1 98 ? -16.130 -14.739 -1.775 1.00 93.75 98 GLU A O 1
ATOM 781 N N . LEU A 1 99 ? -16.729 -13.291 -0.160 1.00 91.44 99 LEU A N 1
ATOM 782 C CA . LEU A 1 99 ? -15.381 -12.805 0.111 1.00 91.44 99 LEU A CA 1
ATOM 783 C C . LEU A 1 99 ? -14.689 -13.751 1.095 1.00 91.44 99 LEU A C 1
ATOM 785 O O . LEU A 1 99 ? -15.240 -14.019 2.167 1.00 91.44 99 LEU A O 1
ATOM 789 N N . PRO A 1 100 ? -13.468 -14.223 0.793 1.00 88.44 100 PRO A N 1
ATOM 790 C CA . PRO A 1 100 ? -12.701 -14.985 1.761 1.00 88.44 100 PRO A CA 1
ATOM 791 C C . PRO A 1 100 ? -12.330 -14.071 2.930 1.00 88.44 100 PRO A C 1
ATOM 793 O O . PRO A 1 100 ? -12.113 -12.869 2.766 1.00 88.44 100 PRO A O 1
ATOM 796 N N . ARG A 1 101 ? -12.215 -14.640 4.129 1.00 84.94 101 ARG A N 1
ATOM 797 C CA . ARG A 1 101 ? -11.945 -13.859 5.345 1.00 84.94 101 ARG A CA 1
ATOM 798 C C . ARG A 1 101 ? -10.630 -13.072 5.259 1.00 84.94 101 ARG A C 1
ATOM 800 O O . ARG A 1 101 ? -10.556 -11.953 5.757 1.00 84.94 101 ARG A O 1
ATOM 807 N N . SER A 1 102 ? -9.623 -13.606 4.570 1.00 79.31 102 SER A N 1
ATOM 808 C CA . SER A 1 102 ? -8.340 -12.933 4.341 1.00 79.31 102 SER A CA 1
ATOM 809 C C . SER A 1 102 ? -8.443 -11.643 3.521 1.00 79.31 102 SER A C 1
ATOM 811 O O . SER A 1 102 ? -7.577 -10.779 3.660 1.00 79.31 102 SER A O 1
ATOM 813 N N . ALA A 1 103 ? -9.531 -11.441 2.760 1.00 85.19 103 ALA A N 1
ATOM 814 C CA . ALA A 1 103 ? -9.815 -10.176 2.072 1.00 85.19 103 ALA A CA 1
ATOM 815 C C . ALA A 1 103 ? -9.833 -8.981 3.039 1.00 85.19 103 ALA A C 1
ATOM 817 O O . ALA A 1 103 ? -9.522 -7.857 2.656 1.00 85.19 103 ALA A O 1
ATOM 818 N N . PHE A 1 104 ? -10.182 -9.229 4.304 1.00 85.69 104 PHE A N 1
ATOM 819 C CA . PHE A 1 104 ? -10.326 -8.215 5.344 1.00 85.69 104 PHE A CA 1
ATOM 820 C C . PHE A 1 104 ? -9.068 -8.055 6.209 1.00 85.69 104 PHE A C 1
ATOM 822 O O . PHE A 1 104 ? -9.087 -7.302 7.181 1.00 85.69 104 PHE A O 1
ATOM 829 N N . GLY A 1 105 ? -7.959 -8.730 5.880 1.00 75.75 105 GLY A N 1
ATOM 830 C CA . GLY A 1 105 ? -6.683 -8.555 6.585 1.00 75.75 105 GLY A CA 1
ATOM 831 C C . GLY A 1 105 ? -6.092 -7.151 6.398 1.00 75.75 105 GLY A C 1
ATOM 832 O O . GLY A 1 105 ? -5.496 -6.594 7.320 1.00 75.75 105 GLY A O 1
ATOM 833 N N . GLY A 1 106 ? -6.321 -6.539 5.232 1.00 75.38 106 GLY A N 1
ATOM 834 C CA . GLY A 1 106 ? -5.916 -5.169 4.923 1.00 75.38 106 GLY A CA 1
ATOM 835 C C . GLY A 1 106 ? -6.865 -4.138 5.532 1.00 75.38 106 GLY A C 1
ATOM 836 O O . GLY A 1 106 ? -7.927 -3.850 4.987 1.00 75.38 106 GLY A O 1
ATOM 837 N N . LYS A 1 107 ? -6.473 -3.531 6.652 1.00 79.19 107 LYS A N 1
ATOM 838 C CA . LYS A 1 107 ? -7.296 -2.528 7.345 1.00 79.19 107 LYS A CA 1
ATOM 839 C C . LYS A 1 107 ? -7.571 -1.275 6.503 1.00 79.19 107 LYS A C 1
ATOM 841 O O . LYS A 1 107 ? -8.666 -0.726 6.571 1.00 79.19 107 LYS A O 1
ATOM 846 N N . SER A 1 108 ? -6.598 -0.836 5.700 1.00 75.81 108 SER A N 1
ATOM 847 C CA . SER A 1 108 ? -6.747 0.277 4.747 1.00 75.81 108 SER A CA 1
ATOM 848 C C . SER A 1 108 ? -7.803 -0.019 3.679 1.00 75.81 108 SER A C 1
ATOM 850 O O . SER A 1 108 ? -8.648 0.827 3.396 1.00 75.81 108 SER A O 1
ATOM 852 N N . VAL A 1 109 ? -7.806 -1.247 3.158 1.00 79.62 109 VAL A N 1
ATOM 853 C CA . VAL A 1 109 ? -8.781 -1.730 2.172 1.00 79.62 109 VAL A CA 1
ATOM 854 C C . VAL A 1 109 ? -10.181 -1.726 2.772 1.00 79.62 109 VAL A C 1
ATOM 856 O O . VAL A 1 109 ? -11.100 -1.156 2.191 1.00 79.62 109 VAL A O 1
ATOM 859 N N . LEU A 1 110 ? -10.340 -2.298 3.970 1.00 86.31 110 LEU A N 1
ATOM 860 C CA . LEU A 1 110 ? -11.629 -2.307 4.655 1.00 86.31 110 LEU A CA 1
ATOM 861 C C . LEU A 1 110 ? -12.104 -0.886 4.992 1.00 86.31 110 LEU A C 1
ATOM 863 O O . LEU A 1 110 ? -13.279 -0.589 4.804 1.00 86.31 110 LEU A O 1
ATOM 867 N N . ARG A 1 111 ? -11.207 0.007 5.439 1.00 86.44 111 ARG A N 1
ATOM 868 C CA . ARG A 1 111 ? -11.518 1.432 5.642 1.00 86.44 111 ARG A CA 1
ATOM 869 C C . ARG A 1 111 ? -12.117 2.019 4.365 1.00 86.44 111 ARG A C 1
ATOM 871 O O . ARG A 1 111 ? -13.238 2.517 4.398 1.00 86.44 111 ARG A O 1
ATOM 878 N N . ASN A 1 112 ? -11.422 1.902 3.239 1.00 83.12 112 ASN A N 1
ATOM 879 C CA . ASN A 1 112 ? -11.905 2.433 1.966 1.00 83.12 112 ASN A CA 1
ATOM 880 C C . ASN A 1 112 ? -13.243 1.812 1.553 1.00 83.12 112 ASN A C 1
ATOM 882 O O . ASN A 1 112 ? -14.153 2.544 1.179 1.00 83.12 112 ASN A O 1
ATOM 886 N N . ALA A 1 113 ? -13.417 0.502 1.710 1.00 88.25 113 ALA A N 1
ATOM 887 C CA . ALA A 1 113 ? -14.669 -0.165 1.371 1.00 88.25 113 ALA A CA 1
ATOM 888 C C . ALA A 1 113 ? -15.852 0.277 2.251 1.00 88.25 113 ALA A C 1
ATOM 890 O O . ALA A 1 113 ? -16.974 0.389 1.763 1.00 88.25 113 ALA A O 1
ATOM 891 N N . LEU A 1 114 ? -15.617 0.562 3.535 1.00 89.12 114 LEU A N 1
ATOM 892 C CA . LEU A 1 114 ? -16.644 1.065 4.452 1.00 89.12 114 LEU A CA 1
ATOM 893 C C . LEU A 1 114 ? -17.002 2.530 4.171 1.00 89.12 114 LEU A C 1
ATOM 895 O O . LEU A 1 114 ? -18.166 2.899 4.290 1.00 89.12 114 LEU A O 1
ATOM 899 N N . PHE A 1 115 ? -16.034 3.374 3.802 1.00 83.56 115 PHE A N 1
ATOM 900 C CA . PHE A 1 115 ? -16.269 4.807 3.575 1.00 83.56 115 PHE A CA 1
ATOM 901 C C . PHE A 1 115 ? -16.715 5.144 2.152 1.00 83.56 115 PHE A C 1
ATOM 903 O O . PHE A 1 115 ? -17.538 6.038 1.971 1.00 83.56 115 PHE A O 1
ATOM 910 N N . ILE A 1 116 ? -16.164 4.450 1.160 1.00 82.38 116 ILE A N 1
ATOM 911 C CA . ILE A 1 116 ? -16.342 4.750 -0.263 1.00 82.38 116 ILE A CA 1
ATOM 912 C C . ILE A 1 116 ? -17.348 3.786 -0.895 1.00 82.38 116 ILE A C 1
ATOM 914 O O . ILE A 1 116 ? -18.009 4.179 -1.842 1.00 82.38 116 ILE A O 1
ATOM 918 N N . GLY A 1 117 ? -17.514 2.564 -0.373 1.00 84.56 117 GLY A N 1
ATOM 919 C CA . GLY A 1 117 ? -18.501 1.583 -0.846 1.00 84.56 117 GLY A CA 1
ATOM 920 C C . GLY A 1 117 ? -17.893 0.414 -1.635 1.00 84.56 117 GLY A C 1
ATOM 921 O O . GLY A 1 117 ? -18.063 -0.731 -1.216 1.00 84.56 117 GLY A O 1
ATOM 922 N N . PRO A 1 118 ? -17.182 0.645 -2.756 1.00 86.50 118 PRO A N 1
ATOM 923 C CA . PRO A 1 118 ? -16.510 -0.409 -3.513 1.00 86.50 118 PRO A CA 1
ATOM 924 C C . PRO A 1 118 ? -15.479 -1.186 -2.692 1.00 86.50 118 PRO A C 1
ATOM 926 O O . PRO A 1 118 ? -14.694 -0.598 -1.949 1.00 86.50 118 PRO A O 1
ATOM 929 N N . PHE A 1 119 ? -15.438 -2.506 -2.874 1.00 89.69 119 PHE A N 1
ATOM 930 C CA . PHE A 1 119 ? -14.430 -3.367 -2.265 1.00 89.69 119 PHE A CA 1
ATOM 931 C C . PHE A 1 119 ? -13.322 -3.680 -3.276 1.00 89.69 119 PHE A C 1
ATOM 933 O O . PHE A 1 119 ? -13.530 -4.399 -4.260 1.00 89.69 119 PHE A O 1
ATOM 940 N N . ASP A 1 120 ? -12.130 -3.143 -3.037 1.00 87.44 120 ASP A N 1
ATOM 941 C CA . ASP A 1 120 ? -10.947 -3.513 -3.807 1.00 87.44 120 ASP A CA 1
ATOM 942 C C . ASP A 1 120 ? -10.471 -4.903 -3.404 1.00 87.44 120 ASP A C 1
ATOM 944 O O . ASP A 1 120 ? -10.516 -5.258 -2.233 1.00 87.44 120 ASP A O 1
ATOM 948 N N . LEU A 1 121 ? -10.013 -5.694 -4.374 1.00 88.06 121 LEU A N 1
ATOM 949 C CA . LEU A 1 121 ? -9.427 -7.010 -4.131 1.00 88.06 121 LEU A CA 1
ATOM 950 C C . LEU A 1 121 ? -7.908 -6.957 -4.225 1.00 88.06 121 LEU A C 1
ATOM 952 O O . LEU A 1 121 ? -7.352 -6.093 -4.910 1.00 88.06 121 LEU A O 1
ATOM 956 N N . ASP A 1 122 ? -7.252 -7.922 -3.581 1.00 86.56 122 ASP A N 1
ATOM 957 C CA . ASP A 1 122 ? -5.811 -8.105 -3.703 1.00 86.56 122 ASP A CA 1
ATOM 958 C C .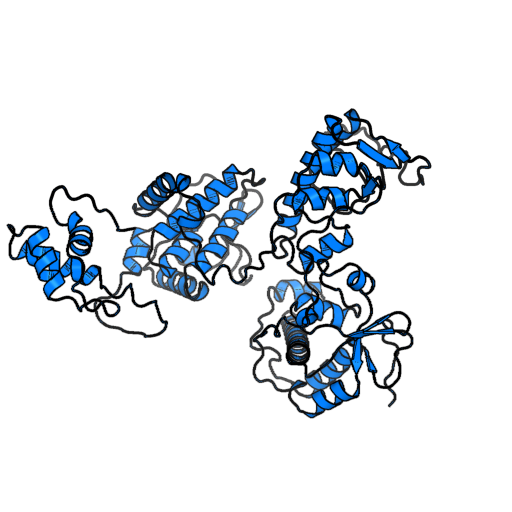 ASP A 1 122 ? -5.461 -8.274 -5.190 1.00 86.56 122 ASP A C 1
ATOM 960 O O . ASP A 1 122 ? -5.942 -9.211 -5.833 1.00 86.56 122 ASP A O 1
ATOM 964 N N . PRO A 1 123 ? -4.656 -7.380 -5.783 1.00 84.06 123 PRO A N 1
ATOM 965 C CA . PRO A 1 123 ? -4.393 -7.378 -7.221 1.00 84.06 123 PRO A CA 1
ATOM 966 C C . PRO A 1 123 ? -3.572 -8.582 -7.693 1.00 84.06 123 PRO A C 1
ATOM 968 O O . PRO A 1 123 ? -3.504 -8.836 -8.902 1.00 84.06 123 PRO A O 1
ATOM 971 N N . LEU A 1 124 ? -2.960 -9.327 -6.767 1.00 84.94 124 LEU A N 1
ATOM 972 C CA . LEU A 1 124 ? -2.251 -10.569 -7.060 1.00 84.94 124 LEU A CA 1
ATOM 973 C C . LEU A 1 124 ? -3.163 -11.797 -7.006 1.00 84.94 124 LEU A C 1
ATOM 975 O O . LEU A 1 124 ? -2.705 -12.896 -7.300 1.00 84.94 124 LEU A O 1
ATOM 979 N N . TRP A 1 125 ? -4.450 -11.657 -6.688 1.00 86.50 125 TRP A N 1
ATOM 980 C CA . TRP A 1 125 ? -5.387 -12.767 -6.846 1.00 86.50 125 TRP A CA 1
ATOM 981 C C . TRP A 1 125 ? -5.631 -13.122 -8.320 1.00 86.50 125 TRP A C 1
ATOM 983 O O . TRP A 1 125 ? -5.431 -12.271 -9.202 1.00 86.50 125 TRP A O 1
ATOM 993 N N . PRO A 1 126 ? -6.095 -14.360 -8.590 1.00 86.88 126 PRO A N 1
ATOM 994 C CA . PRO A 1 126 ? -6.443 -14.828 -9.928 1.00 86.88 126 PRO A CA 1
ATOM 995 C C . PRO A 1 126 ? -7.321 -13.856 -10.732 1.00 86.88 126 PRO A C 1
ATOM 997 O O . PRO A 1 126 ? -8.134 -13.113 -10.179 1.00 86.88 126 PRO A O 1
ATOM 1000 N N . ASP A 1 127 ? -7.153 -13.832 -12.057 1.00 84.56 127 ASP A N 1
ATOM 1001 C CA . ASP A 1 127 ? -7.816 -12.843 -12.924 1.00 84.56 127 ASP A CA 1
ATOM 1002 C C . ASP A 1 127 ? -9.350 -12.935 -12.904 1.00 84.56 127 ASP A C 1
ATOM 1004 O O . ASP A 1 127 ? -10.033 -11.922 -13.064 1.00 84.56 127 ASP A O 1
ATOM 1008 N N . ASP A 1 128 ? -9.907 -14.117 -12.642 1.00 87.19 128 ASP A N 1
ATOM 1009 C CA . ASP A 1 128 ? -11.345 -14.311 -12.464 1.00 87.19 128 ASP A CA 1
ATOM 1010 C C . ASP A 1 128 ? -11.874 -13.609 -11.202 1.00 87.19 128 ASP A C 1
ATOM 1012 O O . ASP A 1 128 ? -13.023 -13.170 -11.192 1.00 87.19 128 ASP A O 1
ATOM 1016 N N . TRP A 1 129 ? -11.056 -13.454 -10.153 1.00 89.94 129 TRP A N 1
ATOM 1017 C CA . TRP A 1 129 ? -11.373 -12.599 -9.005 1.00 89.94 129 TRP A CA 1
ATOM 1018 C C . TRP A 1 129 ? -11.280 -11.121 -9.371 1.00 89.94 129 TRP A C 1
ATOM 1020 O O . TRP A 1 129 ? -12.150 -10.347 -8.982 1.00 89.94 129 TRP A O 1
ATOM 1030 N N . GLN A 1 130 ? -10.288 -10.722 -10.171 1.00 87.75 130 GLN A N 1
ATOM 1031 C CA . GLN A 1 130 ? -10.098 -9.314 -10.544 1.00 87.75 130 GLN A CA 1
ATOM 1032 C C . GLN A 1 130 ? -11.298 -8.719 -11.294 1.00 87.75 130 GLN A C 1
ATOM 1034 O O . GLN A 1 130 ? -11.550 -7.522 -11.178 1.00 87.75 130 GLN A O 1
ATOM 1039 N N . ALA A 1 131 ? -12.093 -9.539 -11.992 1.00 88.75 131 ALA A N 1
ATOM 1040 C CA . ALA A 1 131 ? -13.349 -9.108 -12.613 1.00 88.75 131 ALA A CA 1
ATOM 1041 C C . ALA A 1 131 ? -14.392 -8.570 -11.608 1.00 88.75 131 ALA A C 1
ATOM 1043 O O . ALA A 1 131 ? -15.332 -7.874 -12.008 1.00 88.75 131 ALA A O 1
ATOM 1044 N N . TRP A 1 132 ? -14.230 -8.880 -10.320 1.00 91.00 132 TRP A N 1
ATOM 1045 C CA . TRP A 1 132 ? -15.088 -8.447 -9.220 1.00 91.00 132 TRP A CA 1
ATOM 1046 C C . TRP A 1 132 ? -14.483 -7.315 -8.382 1.00 91.00 132 TRP A C 1
ATOM 1048 O O . TRP A 1 132 ? -15.177 -6.781 -7.522 1.00 91.00 132 TRP A O 1
ATOM 1058 N N . SER A 1 133 ? -13.225 -6.924 -8.620 1.00 88.31 133 SER A N 1
ATOM 1059 C CA . SER A 1 133 ? -12.604 -5.812 -7.888 1.00 88.31 133 SER A CA 1
ATOM 1060 C C . SER A 1 133 ? -13.381 -4.518 -8.124 1.00 88.31 133 SER A C 1
ATOM 1062 O O . SER A 1 133 ? -13.798 -4.234 -9.250 1.00 88.31 133 SER A O 1
ATOM 1064 N N . GLY A 1 134 ? -13.581 -3.740 -7.062 1.00 87.38 134 GLY A N 1
ATOM 1065 C CA . GLY A 1 134 ? -14.367 -2.509 -7.103 1.00 87.38 134 GLY A CA 1
ATOM 1066 C C . GLY A 1 134 ? -15.882 -2.739 -7.192 1.00 87.38 134 GLY A C 1
ATOM 1067 O O . GLY A 1 134 ? -16.632 -1.786 -7.389 1.00 87.38 134 GLY A O 1
ATOM 1068 N N . ALA A 1 135 ? -16.361 -3.982 -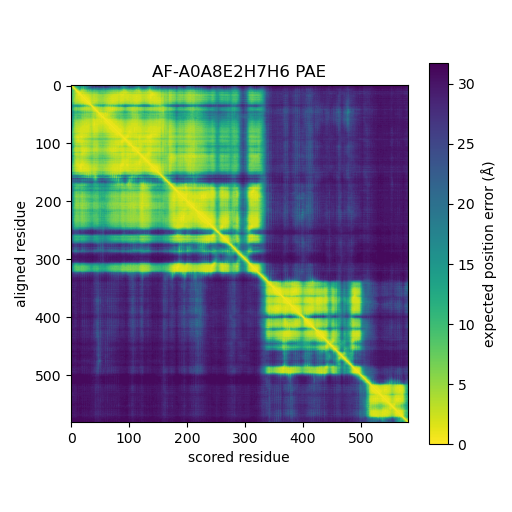7.067 1.00 90.94 135 ALA A N 1
ATOM 1069 C CA . ALA A 1 135 ? -17.784 -4.240 -6.872 1.00 90.94 135 ALA A CA 1
ATOM 1070 C C . ALA A 1 135 ? -18.230 -3.752 -5.486 1.00 90.94 135 ALA A C 1
ATOM 1072 O O . ALA A 1 135 ? -17.438 -3.710 -4.541 1.00 90.94 135 ALA A O 1
ATOM 1073 N N . GLY A 1 136 ? -19.513 -3.415 -5.351 1.00 91.88 136 GLY A N 1
ATOM 1074 C CA . GLY A 1 136 ? -20.098 -3.224 -4.029 1.00 91.88 136 GLY A CA 1
ATOM 1075 C C . GLY A 1 136 ? -20.103 -4.541 -3.252 1.00 91.88 136 GLY A C 1
ATOM 1076 O O . GLY A 1 136 ? -20.029 -5.626 -3.835 1.00 91.88 136 GLY A O 1
ATOM 1077 N N . TRP A 1 137 ? -20.183 -4.456 -1.931 1.00 94.69 137 TRP A N 1
ATOM 1078 C CA . TRP A 1 137 ? -20.195 -5.623 -1.058 1.00 94.69 137 TRP A CA 1
ATOM 1079 C C . TRP A 1 137 ? -21.327 -5.530 -0.041 1.00 94.69 137 TRP A C 1
ATOM 1081 O O . TRP A 1 137 ? -21.729 -4.447 0.386 1.00 94.69 137 TRP A O 1
ATOM 1091 N N . ALA A 1 138 ? -21.859 -6.687 0.329 1.00 95.56 138 ALA A N 1
ATOM 1092 C CA . ALA A 1 138 ? -23.008 -6.799 1.206 1.00 95.56 138 ALA A CA 1
ATOM 1093 C C . ALA A 1 138 ? -22.836 -7.939 2.210 1.00 95.56 138 ALA A C 1
ATOM 1095 O O . ALA A 1 138 ? -22.075 -8.886 1.999 1.00 95.56 138 ALA A O 1
ATOM 1096 N N . ILE A 1 139 ? -23.577 -7.834 3.306 1.00 96.44 139 ILE A N 1
ATOM 1097 C CA . ILE A 1 139 ? -23.616 -8.784 4.417 1.00 96.44 139 ILE A CA 1
ATOM 1098 C C . ILE A 1 139 ? -25.063 -9.281 4.540 1.00 96.44 139 ILE A C 1
ATOM 1100 O O . ILE A 1 139 ? -25.983 -8.473 4.373 1.00 96.44 139 ILE A O 1
ATOM 1104 N N . PRO A 1 140 ? -25.322 -10.569 4.833 1.00 96.81 140 PRO A N 1
ATOM 1105 C CA . PRO A 1 140 ? -26.668 -11.015 5.164 1.00 96.81 140 PRO A CA 1
ATOM 1106 C C . PRO A 1 140 ? -27.209 -10.202 6.340 1.00 96.81 140 PRO A C 1
ATOM 1108 O O . PRO A 1 140 ? -26.569 -10.097 7.388 1.00 96.81 140 PRO A O 1
ATOM 1111 N N . GLN A 1 141 ? -28.398 -9.630 6.184 1.00 95.38 141 GLN A N 1
ATOM 1112 C CA . GLN A 1 141 ? -28.987 -8.755 7.193 1.00 95.38 141 GLN A CA 1
ATOM 1113 C C . GLN A 1 141 ? -29.173 -9.487 8.530 1.00 95.38 141 GLN A C 1
ATOM 1115 O O . GLN A 1 141 ? -28.923 -8.910 9.582 1.00 95.38 141 GLN A O 1
ATOM 1120 N N . SER A 1 142 ? -29.516 -10.778 8.495 1.00 95.50 142 SER A N 1
ATOM 1121 C CA . SER A 1 142 ? -29.613 -11.623 9.690 1.00 95.50 142 SER A CA 1
ATOM 1122 C C . SER A 1 142 ? -28.294 -11.747 10.455 1.00 95.50 142 SER A C 1
ATOM 1124 O O . SER A 1 142 ? -28.302 -11.734 11.684 1.00 95.50 142 SER A O 1
ATOM 1126 N N . ASP A 1 143 ? -27.170 -11.865 9.740 1.00 95.12 143 ASP A N 1
ATOM 1127 C CA . ASP A 1 143 ? -25.841 -11.998 10.346 1.00 95.12 143 ASP A CA 1
ATOM 1128 C C . ASP A 1 143 ? -25.446 -10.665 11.003 1.00 95.12 143 ASP A C 1
ATOM 1130 O O . ASP A 1 143 ? -24.969 -10.640 12.138 1.00 95.12 143 ASP A O 1
ATOM 1134 N N . PHE A 1 144 ? -25.717 -9.546 10.321 1.00 95.69 144 PHE A N 1
ATOM 1135 C CA . PHE A 1 144 ? -25.462 -8.204 10.844 1.00 95.69 144 PHE A CA 1
ATOM 1136 C C . PHE A 1 144 ? -26.321 -7.876 12.073 1.00 95.69 144 PHE A C 1
ATOM 1138 O O . PHE A 1 144 ? -25.785 -7.482 13.109 1.00 95.69 144 PHE A O 1
ATOM 1145 N N . ASP A 1 145 ? -27.636 -8.086 11.996 1.00 94.50 145 ASP A N 1
ATOM 1146 C CA . ASP A 1 145 ? -28.558 -7.804 13.099 1.00 94.50 145 ASP A CA 1
ATOM 1147 C C . ASP A 1 145 ? -28.259 -8.703 14.312 1.00 94.50 145 ASP A C 1
ATOM 1149 O O . ASP A 1 145 ? -28.251 -8.228 15.451 1.00 94.50 145 ASP A O 1
ATOM 1153 N N . GLY A 1 146 ? -27.935 -9.982 14.083 1.00 94.00 146 GLY A N 1
ATOM 1154 C CA . GLY A 1 146 ? -27.510 -10.905 15.137 1.00 94.00 146 GLY A CA 1
ATOM 1155 C C . GLY A 1 146 ? -26.209 -10.469 15.821 1.00 94.00 146 GLY A C 1
ATOM 1156 O O . GLY A 1 146 ? -26.101 -10.526 17.048 1.00 94.00 146 GLY A O 1
ATOM 1157 N N . TRP A 1 147 ? -25.239 -9.968 15.051 1.00 93.62 147 TRP A N 1
ATOM 1158 C CA . TRP A 1 147 ? -23.994 -9.418 15.593 1.00 93.62 147 TRP A CA 1
ATOM 1159 C C . TRP A 1 147 ? -24.211 -8.133 16.405 1.00 93.62 147 TRP A C 1
ATOM 1161 O O . TRP A 1 147 ? -23.597 -7.961 17.457 1.00 93.62 147 TRP A O 1
ATOM 1171 N N . LEU A 1 148 ? -25.112 -7.244 15.979 1.00 92.00 148 LEU A N 1
ATOM 1172 C CA . LEU A 1 148 ? -25.462 -6.057 16.766 1.00 92.00 148 LEU A CA 1
ATOM 1173 C C . LEU A 1 148 ? -26.129 -6.429 18.100 1.00 92.00 148 LEU A C 1
ATOM 1175 O O . LEU A 1 148 ? -25.829 -5.830 19.136 1.00 92.00 148 LEU A O 1
ATOM 1179 N N . GLN A 1 149 ? -27.010 -7.433 18.089 1.00 90.25 149 GLN A N 1
ATOM 1180 C CA . GLN A 1 149 ? -27.732 -7.900 19.278 1.00 90.25 149 GLN A CA 1
ATOM 1181 C C . GLN A 1 149 ? -26.832 -8.599 20.304 1.00 90.25 149 GLN A C 1
ATOM 1183 O O . GLN A 1 149 ? -27.150 -8.575 21.493 1.00 90.25 149 GLN A O 1
ATOM 1188 N N . SER A 1 150 ? -25.699 -9.177 19.889 1.00 87.81 150 SER A N 1
ATOM 1189 C CA . SER A 1 150 ? -24.761 -9.832 20.814 1.00 87.81 150 SER A CA 1
ATOM 1190 C C . SER A 1 150 ? -24.046 -8.851 21.754 1.00 87.81 150 SER A C 1
ATOM 1192 O O . SER A 1 150 ? -23.443 -9.269 22.740 1.00 87.81 150 SER A O 1
ATOM 1194 N N . GLY A 1 151 ? -24.082 -7.546 21.454 1.00 81.69 151 GLY A N 1
ATOM 1195 C CA . GLY A 1 151 ? -23.389 -6.500 22.210 1.00 81.69 151 GLY A CA 1
ATOM 1196 C C . GLY A 1 151 ? -21.888 -6.402 21.919 1.00 81.69 151 GLY A C 1
ATOM 1197 O O . GLY A 1 151 ? -21.273 -5.381 22.239 1.00 81.69 151 GLY A O 1
ATOM 1198 N N . GLU A 1 152 ? -21.306 -7.395 21.238 1.00 81.25 152 GLU A N 1
ATOM 1199 C CA . GLU A 1 152 ? -19.886 -7.431 20.871 1.00 81.25 152 GLU A CA 1
ATOM 1200 C C . GLU A 1 152 ? -19.491 -6.257 19.968 1.00 81.25 152 GLU A C 1
ATOM 1202 O O . GLU A 1 152 ? -18.417 -5.683 20.142 1.00 81.25 152 GLU A O 1
ATOM 1207 N N . ALA A 1 153 ? -20.376 -5.860 19.047 1.00 80.00 153 ALA A N 1
ATOM 1208 C CA . ALA A 1 153 ? -20.167 -4.726 18.146 1.00 80.00 153 ALA A CA 1
ATOM 1209 C C . ALA A 1 153 ? -19.929 -3.400 18.897 1.00 80.00 153 ALA A C 1
ATOM 1211 O O . ALA A 1 153 ? -19.228 -2.514 18.408 1.00 80.00 153 ALA A O 1
ATOM 1212 N N . THR A 1 154 ? -20.491 -3.276 20.104 1.00 77.38 154 THR A N 1
ATOM 1213 C CA . THR A 1 154 ? -20.504 -2.034 20.892 1.00 77.38 154 THR A CA 1
ATOM 1214 C C . THR A 1 154 ? -19.619 -2.058 22.138 1.00 77.38 154 THR A C 1
ATOM 1216 O O . THR A 1 154 ? -19.496 -1.029 22.794 1.00 77.38 154 THR A O 1
ATOM 1219 N N . SER A 1 155 ? -19.006 -3.196 22.476 1.00 76.56 155 SER A N 1
ATOM 1220 C CA . SER A 1 155 ? -18.194 -3.351 23.693 1.00 76.56 155 SER A CA 1
ATOM 1221 C C . SER A 1 155 ? -16.896 -2.543 23.631 1.00 76.56 155 SER A C 1
ATOM 1223 O O . SER A 1 155 ? -16.138 -2.719 22.691 1.00 76.56 155 SER A O 1
ATOM 1225 N N . ILE A 1 156 ? -16.570 -1.720 24.632 1.00 63.03 156 ILE A N 1
ATOM 1226 C CA . ILE A 1 156 ? -15.317 -0.926 24.657 1.00 63.03 156 ILE A CA 1
ATOM 1227 C C . ILE A 1 156 ? -14.072 -1.825 24.788 1.00 63.03 156 ILE A C 1
ATOM 1229 O O . ILE A 1 156 ? -12.973 -1.437 24.393 1.00 63.03 156 ILE A O 1
ATOM 1233 N N . GLU A 1 157 ? -14.231 -3.052 25.287 1.00 65.56 157 GLU A N 1
ATOM 1234 C CA . GLU A 1 157 ? -13.110 -3.939 25.587 1.00 65.56 157 GLU A CA 1
ATOM 1235 C C . GLU A 1 157 ? -12.437 -4.514 24.325 1.00 65.56 157 GLU A C 1
ATOM 1237 O O . GLU A 1 157 ? -13.057 -5.189 23.501 1.00 65.56 157 GLU A O 1
ATOM 1242 N N . GLY A 1 158 ? -11.127 -4.266 24.215 1.00 60.41 158 GLY A N 1
ATOM 1243 C CA . GLY A 1 158 ? -10.162 -5.061 23.452 1.00 60.41 158 GLY A CA 1
ATOM 1244 C C . GLY A 1 158 ? -10.294 -5.072 21.930 1.00 60.41 158 GLY A C 1
ATOM 1245 O O . GLY A 1 158 ? -10.839 -6.020 21.373 1.00 60.41 158 GLY A O 1
ATOM 1246 N N . LEU A 1 159 ? -9.655 -4.128 21.234 1.00 65.44 159 LEU A N 1
ATOM 1247 C CA . LEU A 1 159 ? -9.242 -4.318 19.833 1.00 65.44 159 LEU A CA 1
ATOM 1248 C C . LEU A 1 159 ? -7.850 -3.687 19.673 1.00 65.44 159 LEU A C 1
ATOM 1250 O O . LEU A 1 159 ? -7.782 -2.469 19.780 1.00 65.44 159 LEU A O 1
ATOM 1254 N N . PRO A 1 160 ? -6.745 -4.449 19.499 1.00 58.94 160 PRO A N 1
ATOM 1255 C CA . PRO A 1 160 ? -6.595 -5.420 18.400 1.00 58.94 160 PRO A CA 1
ATOM 1256 C C . PRO A 1 160 ? -5.813 -6.727 18.728 1.00 58.94 160 PRO A C 1
ATOM 1258 O O . PRO A 1 160 ? -4.838 -6.692 19.465 1.00 58.94 160 PRO A O 1
ATOM 1261 N N . ILE A 1 161 ? -6.161 -7.852 18.080 1.00 52.78 161 ILE A N 1
ATOM 1262 C CA . ILE A 1 161 ? -5.223 -8.720 17.320 1.00 52.78 161 ILE A CA 1
ATOM 1263 C C . ILE A 1 161 ? -5.984 -9.194 16.070 1.00 52.78 161 ILE A C 1
ATOM 1265 O O . ILE A 1 161 ? -7.126 -9.649 16.177 1.00 52.78 161 ILE A O 1
ATOM 1269 N N . SER A 1 162 ? -5.349 -9.053 14.900 1.00 54.75 162 SER A N 1
ATOM 1270 C CA . SER A 1 162 ? -5.735 -9.706 13.643 1.00 54.75 162 SER A CA 1
ATOM 1271 C C . SER A 1 162 ? -5.079 -11.080 13.598 1.00 54.75 162 SER A C 1
ATOM 1273 O O . SER A 1 162 ? -3.998 -11.221 13.029 1.00 54.75 162 SER A O 1
ATOM 1275 N N . ASP A 1 163 ? -5.707 -12.090 14.197 1.00 49.28 163 ASP A N 1
ATOM 1276 C CA . ASP A 1 163 ? -5.346 -13.455 13.830 1.00 49.28 163 ASP A CA 1
ATOM 1277 C C . ASP A 1 163 ? -5.838 -13.649 12.396 1.00 49.28 163 ASP A C 1
ATOM 1279 O O . ASP A 1 163 ? -7.039 -13.571 12.109 1.00 49.28 163 ASP A O 1
ATOM 1283 N N . LEU A 1 164 ? -4.885 -13.796 11.476 1.00 55.28 164 LEU A N 1
ATOM 1284 C CA . LEU A 1 164 ? -5.193 -14.146 10.100 1.00 55.28 164 LEU A CA 1
ATOM 1285 C C . LEU A 1 164 ? -5.887 -15.519 10.118 1.00 55.28 164 LEU A C 1
ATOM 1287 O O . LEU A 1 164 ? -5.418 -16.433 10.799 1.00 55.28 164 LEU A O 1
ATOM 1291 N N . PRO A 1 165 ? -7.030 -15.665 9.431 1.00 54.72 165 PRO A N 1
ATOM 1292 C CA . PRO A 1 165 ? -7.745 -16.929 9.356 1.00 54.72 165 PRO A CA 1
ATOM 1293 C C . PRO A 1 165 ? -6.872 -18.016 8.716 1.00 54.72 165 PRO A C 1
ATOM 1295 O O . PRO A 1 165 ? -5.931 -17.737 7.980 1.00 54.72 165 PRO A O 1
ATOM 1298 N N . ASP A 1 166 ? -7.215 -19.270 9.000 1.00 54.38 166 ASP A N 1
ATOM 1299 C CA . ASP A 1 166 ? -6.538 -20.438 8.440 1.00 54.38 166 ASP A CA 1
ATOM 1300 C C . ASP A 1 166 ? -6.656 -20.456 6.899 1.00 54.38 166 ASP A C 1
ATOM 1302 O O . ASP A 1 166 ? -7.749 -20.312 6.338 1.00 54.38 166 ASP A O 1
ATOM 1306 N N . THR A 1 167 ? -5.524 -20.631 6.211 1.00 55.34 167 THR A N 1
ATOM 1307 C CA . THR A 1 167 ? -5.325 -20.291 4.782 1.00 55.34 167 THR A CA 1
ATOM 1308 C C . THR A 1 167 ? -5.967 -21.270 3.787 1.00 55.34 167 THR A C 1
ATOM 1310 O O . THR A 1 167 ? -5.895 -21.091 2.571 1.00 55.34 167 THR A O 1
ATOM 1313 N N . ALA A 1 168 ? -6.638 -22.316 4.275 1.00 51.25 168 ALA A N 1
ATOM 1314 C CA . ALA A 1 168 ? -7.093 -23.447 3.462 1.00 51.25 168 ALA A CA 1
ATOM 1315 C C . ALA A 1 168 ? -8.205 -23.120 2.439 1.00 51.25 168 ALA A C 1
ATOM 1317 O O . ALA A 1 168 ? -8.448 -23.917 1.535 1.00 51.25 168 ALA A O 1
ATOM 1318 N N . SER A 1 169 ? -8.882 -21.972 2.567 1.00 58.69 169 SER A N 1
ATOM 1319 C CA . SER A 1 169 ? -9.965 -21.531 1.662 1.00 58.69 169 SER A CA 1
ATOM 1320 C C . SER A 1 169 ? -9.618 -20.279 0.847 1.00 58.69 169 SER A C 1
ATOM 1322 O O . SER A 1 169 ? -10.490 -19.669 0.228 1.00 58.69 169 SER A O 1
ATOM 1324 N N . GLU A 1 170 ? -8.347 -19.877 0.851 1.00 68.94 170 GLU A N 1
ATOM 1325 C CA . GLU A 1 170 ? -7.915 -18.610 0.272 1.00 68.94 170 GLU A CA 1
ATOM 1326 C C . GLU A 1 170 ? -7.636 -18.708 -1.235 1.00 68.94 170 GLU A C 1
ATOM 1328 O O . GLU A 1 170 ? -7.109 -19.719 -1.714 1.00 68.94 170 GLU A O 1
ATOM 1333 N N . PRO A 1 171 ? -7.931 -17.649 -2.011 1.00 72.62 171 PRO A N 1
ATOM 1334 C CA . PRO A 1 171 ? -7.417 -17.524 -3.364 1.00 72.62 171 PRO A CA 1
ATOM 1335 C C . PRO A 1 171 ? -5.889 -17.546 -3.314 1.00 72.62 171 PRO A C 1
ATOM 1337 O O . PRO A 1 171 ? -5.269 -16.695 -2.674 1.00 72.62 171 PRO A O 1
ATOM 1340 N N . GLN A 1 172 ? -5.271 -18.512 -3.992 1.00 73.94 172 GLN A N 1
ATOM 1341 C CA . GLN A 1 172 ? -3.815 -18.570 -4.070 1.00 73.94 172 GLN A CA 1
ATOM 1342 C C . GLN A 1 172 ? -3.304 -17.348 -4.833 1.00 73.94 172 GLN A C 1
ATOM 1344 O O . GLN A 1 172 ? -3.620 -17.163 -6.011 1.00 73.94 172 GLN A O 1
ATOM 1349 N N . ALA A 1 173 ? -2.527 -16.508 -4.148 1.00 74.44 173 ALA A N 1
ATOM 1350 C CA . ALA A 1 173 ? -1.891 -15.358 -4.766 1.00 74.44 173 ALA A CA 1
ATOM 1351 C C . ALA A 1 173 ? -0.988 -15.818 -5.917 1.00 74.44 173 ALA A C 1
ATOM 1353 O O . ALA A 1 173 ? -0.193 -16.752 -5.785 1.00 74.44 173 ALA A O 1
ATOM 1354 N N . ILE A 1 174 ? -1.108 -15.144 -7.055 1.00 77.94 174 ILE A N 1
ATOM 1355 C CA . ILE A 1 174 ? -0.272 -15.376 -8.220 1.00 77.94 174 ILE A CA 1
ATOM 1356 C C . ILE A 1 174 ? 1.152 -14.926 -7.880 1.00 77.94 174 ILE A C 1
ATOM 1358 O O . ILE A 1 174 ? 1.443 -13.739 -7.728 1.00 77.94 174 ILE A O 1
ATOM 1362 N N . THR A 1 175 ? 2.065 -15.890 -7.809 1.00 70.06 175 THR A N 1
ATOM 1363 C CA . THR A 1 175 ? 3.494 -15.643 -7.565 1.00 70.06 175 THR A CA 1
ATOM 1364 C C . THR A 1 175 ? 4.195 -14.997 -8.756 1.00 70.06 175 THR A C 1
ATOM 1366 O O . THR A 1 175 ? 5.234 -14.362 -8.585 1.00 70.06 175 THR A O 1
ATOM 1369 N N . GLN A 1 176 ? 3.615 -15.124 -9.953 1.00 77.44 176 GLN A N 1
ATOM 1370 C CA . GLN A 1 176 ? 4.117 -14.526 -11.181 1.00 77.44 176 GLN A CA 1
ATOM 1371 C C . GLN A 1 176 ? 2.992 -14.292 -12.194 1.00 77.44 176 GLN A C 1
ATOM 1373 O O . GLN A 1 176 ? 2.341 -15.236 -12.643 1.00 77.44 176 GLN A O 1
ATOM 1378 N N . ARG A 1 177 ? 2.798 -13.041 -12.613 1.00 84.38 177 ARG A N 1
ATOM 1379 C CA . ARG A 1 177 ? 1.898 -12.663 -13.704 1.00 84.38 177 ARG A CA 1
ATOM 1380 C C . ARG A 1 177 ? 2.718 -12.315 -14.938 1.00 84.38 177 ARG A C 1
ATOM 1382 O O . ARG A 1 177 ? 3.475 -11.346 -14.940 1.00 84.38 177 ARG A O 1
ATOM 1389 N N . LEU A 1 178 ? 2.564 -13.122 -15.984 1.00 88.31 178 LEU A N 1
ATOM 1390 C CA . LEU A 1 178 ? 3.187 -12.855 -17.277 1.00 88.31 178 LEU A CA 1
ATOM 1391 C C . LEU A 1 178 ? 2.496 -11.677 -17.976 1.00 88.31 178 LEU A C 1
ATOM 1393 O O . LEU A 1 178 ? 1.288 -11.504 -17.800 1.00 88.31 178 LEU A O 1
ATOM 1397 N N . PRO A 1 179 ? 3.219 -10.928 -18.827 1.00 88.44 179 PRO A N 1
ATOM 1398 C CA . PRO A 1 179 ? 2.600 -9.961 -19.722 1.00 88.44 179 PRO A CA 1
ATOM 1399 C C . PRO A 1 179 ? 1.500 -10.614 -20.564 1.00 88.44 179 PRO A C 1
ATOM 1401 O O . PRO A 1 179 ? 1.665 -11.760 -21.025 1.00 88.44 179 PRO A O 1
ATOM 1404 N N . SER A 1 180 ? 0.402 -9.879 -20.761 1.00 87.19 180 SER A N 1
ATOM 1405 C CA . SER A 1 180 ? -0.791 -10.330 -21.489 1.00 87.19 180 SER A CA 1
ATOM 1406 C C . SER A 1 180 ? -0.431 -10.990 -22.825 1.00 87.19 180 SER A C 1
ATOM 1408 O O . SER A 1 180 ? 0.546 -10.622 -23.465 1.00 87.19 180 SER A O 1
ATOM 1410 N N . THR A 1 181 ? -1.175 -12.010 -23.266 1.00 86.44 181 THR A N 1
ATOM 1411 C CA . THR A 1 181 ? -0.795 -12.854 -24.423 1.00 86.44 181 THR A CA 1
ATOM 1412 C C . THR A 1 181 ? -0.914 -12.166 -25.788 1.00 86.44 181 THR A C 1
ATOM 1414 O O . THR A 1 181 ? -0.706 -12.814 -26.814 1.00 86.44 181 THR A O 1
ATOM 1417 N N . GLY A 1 182 ? -1.270 -10.881 -25.826 1.00 87.19 182 GLY A N 1
ATOM 1418 C CA . GLY A 1 182 ? -1.315 -10.096 -27.057 1.00 87.19 182 GLY A CA 1
ATOM 1419 C C . GLY A 1 182 ? 0.064 -9.968 -27.711 1.00 87.19 182 GLY A C 1
ATOM 1420 O O . GLY A 1 182 ? 1.095 -10.117 -27.060 1.00 87.19 182 GLY A O 1
ATOM 1421 N N . ALA A 1 183 ? 0.092 -9.667 -29.013 1.00 88.31 183 ALA A N 1
ATOM 1422 C CA . ALA A 1 183 ? 1.351 -9.391 -29.717 1.00 88.31 183 ALA A CA 1
ATOM 1423 C C . ALA A 1 183 ? 2.091 -8.184 -29.112 1.00 88.31 183 ALA A C 1
ATOM 1425 O O . ALA A 1 183 ? 3.316 -8.177 -29.038 1.00 88.31 183 ALA A O 1
ATOM 1426 N N . HIS A 1 184 ? 1.332 -7.203 -28.618 1.00 90.50 184 HIS A N 1
ATOM 1427 C CA . HIS A 1 184 ? 1.852 -6.031 -27.930 1.00 90.50 184 HIS A CA 1
ATOM 1428 C C . HIS A 1 184 ? 1.242 -5.940 -26.536 1.00 90.50 184 HIS A C 1
ATOM 1430 O O . HIS A 1 184 ? 0.053 -6.221 -26.368 1.00 90.50 184 HIS A O 1
ATOM 1436 N N . VAL A 1 185 ? 2.047 -5.517 -25.565 1.00 89.94 185 VAL A N 1
ATOM 1437 C CA . VAL A 1 185 ? 1.635 -5.339 -24.169 1.00 89.94 185 VAL A CA 1
ATOM 1438 C C . VAL A 1 185 ? 1.709 -3.865 -23.773 1.00 89.94 185 VAL A C 1
ATOM 1440 O O . VAL A 1 185 ? 2.614 -3.168 -24.242 1.00 89.94 185 VAL A O 1
ATOM 1443 N N . PRO A 1 186 ? 0.786 -3.359 -22.937 1.00 86.44 186 PRO A N 1
ATOM 1444 C CA . PRO A 1 186 ? 0.845 -1.989 -22.439 1.00 86.44 186 PRO A CA 1
ATOM 1445 C C . PRO A 1 186 ? 2.188 -1.671 -21.772 1.00 86.44 186 PRO A C 1
ATOM 1447 O O . PRO A 1 186 ? 2.788 -2.527 -21.119 1.00 86.44 186 PRO A O 1
ATOM 1450 N N . LEU A 1 187 ? 2.640 -0.419 -21.882 1.00 83.56 187 LEU A N 1
ATOM 1451 C CA . LEU A 1 187 ? 3.890 0.021 -21.258 1.00 83.56 187 LEU A CA 1
ATOM 1452 C C . LEU A 1 187 ? 3.915 -0.231 -19.738 1.00 83.56 187 LEU A C 1
ATOM 1454 O O . LEU A 1 187 ? 4.949 -0.633 -19.210 1.00 83.56 187 LEU A O 1
ATOM 1458 N N . SER A 1 188 ? 2.788 -0.055 -19.042 1.00 79.69 188 SER A N 1
ATOM 1459 C CA . SER A 1 188 ? 2.666 -0.347 -17.605 1.00 79.69 188 SER A CA 1
ATOM 1460 C C . SER A 1 188 ? 2.946 -1.817 -17.284 1.00 79.69 188 SER A C 1
ATOM 1462 O O . SER A 1 188 ? 3.750 -2.097 -16.395 1.00 79.69 188 SER A O 1
ATOM 1464 N N . GLU A 1 189 ? 2.381 -2.753 -18.054 1.00 87.31 189 GLU A N 1
ATOM 1465 C CA . GLU A 1 189 ? 2.648 -4.190 -17.909 1.00 87.31 189 GLU A CA 1
ATOM 1466 C C . GLU A 1 189 ? 4.121 -4.522 -18.175 1.00 87.31 189 GLU A C 1
ATOM 1468 O O . GLU A 1 189 ? 4.728 -5.290 -17.431 1.00 87.31 189 GLU A O 1
ATOM 1473 N N . ALA A 1 190 ? 4.718 -3.925 -19.211 1.00 89.12 190 ALA A N 1
ATOM 1474 C CA . ALA A 1 190 ? 6.116 -4.167 -19.561 1.00 89.12 190 ALA A CA 1
ATOM 1475 C C . ALA A 1 190 ? 7.085 -3.669 -18.476 1.00 89.12 190 ALA A C 1
ATOM 1477 O O . ALA A 1 190 ? 8.023 -4.373 -18.099 1.00 89.12 190 ALA A O 1
ATOM 1478 N N . VAL A 1 191 ? 6.857 -2.465 -17.946 1.00 86.31 191 VAL A N 1
ATOM 1479 C CA . VAL A 1 191 ? 7.733 -1.871 -16.929 1.00 86.31 191 VAL A CA 1
ATOM 1480 C C . VAL A 1 191 ? 7.578 -2.581 -15.584 1.00 86.31 191 VAL A C 1
ATOM 1482 O O . VAL A 1 191 ? 8.580 -2.881 -14.936 1.00 86.31 191 VAL A O 1
ATOM 1485 N N . THR A 1 192 ? 6.353 -2.912 -15.171 1.00 85.00 192 THR A N 1
ATOM 1486 C CA . THR A 1 192 ? 6.111 -3.656 -13.920 1.00 85.00 192 THR A CA 1
ATOM 1487 C C . THR A 1 192 ? 6.649 -5.087 -13.989 1.00 85.00 192 THR A C 1
ATOM 1489 O O . THR A 1 192 ? 7.216 -5.572 -13.008 1.00 85.00 192 THR A O 1
ATOM 1492 N N . TRP A 1 193 ? 6.605 -5.724 -15.165 1.00 89.00 193 TRP A N 1
ATOM 1493 C CA . TRP A 1 193 ? 7.276 -7.000 -15.411 1.00 89.00 193 TRP A CA 1
ATOM 1494 C C . TRP A 1 193 ? 8.789 -6.918 -15.161 1.00 89.00 193 TRP A C 1
ATOM 1496 O O . TRP A 1 193 ? 9.339 -7.741 -14.431 1.00 89.00 193 TRP A O 1
ATOM 1506 N N . ILE A 1 194 ? 9.465 -5.899 -15.694 1.00 87.00 194 ILE A N 1
ATOM 1507 C CA . ILE A 1 194 ? 10.916 -5.705 -15.509 1.00 87.00 194 ILE A CA 1
ATOM 1508 C C . ILE A 1 194 ? 11.257 -5.313 -14.059 1.00 87.00 194 ILE A C 1
ATOM 1510 O O . ILE A 1 194 ? 12.281 -5.736 -13.500 1.00 87.00 194 ILE A O 1
ATOM 1514 N N . ALA A 1 195 ? 10.410 -4.495 -13.433 1.00 82.69 195 ALA A N 1
ATOM 1515 C CA . ALA A 1 195 ? 10.610 -4.014 -12.071 1.00 82.69 195 ALA A CA 1
ATOM 1516 C C . ALA A 1 195 ? 10.429 -5.135 -11.036 1.00 82.69 195 ALA A C 1
ATOM 1518 O O . ALA A 1 195 ? 11.318 -5.342 -10.205 1.00 82.69 195 ALA A O 1
ATOM 1519 N N . PHE A 1 196 ? 9.318 -5.872 -11.118 1.00 81.88 196 PHE A N 1
ATOM 1520 C CA . PHE A 1 196 ? 8.827 -6.751 -10.050 1.00 81.88 196 PHE A CA 1
ATOM 1521 C C . PHE A 1 196 ? 8.692 -8.227 -10.452 1.00 81.88 196 PHE A C 1
ATOM 1523 O O . PHE A 1 196 ? 8.434 -9.068 -9.594 1.00 81.88 196 PHE A O 1
ATOM 1530 N N . GLY A 1 197 ? 8.841 -8.569 -11.737 1.00 85.50 197 GLY A N 1
ATOM 1531 C CA . GLY A 1 197 ? 8.505 -9.905 -12.249 1.00 85.50 197 GLY A CA 1
ATOM 1532 C C . GLY A 1 197 ? 6.994 -10.164 -12.316 1.00 85.50 197 GLY A C 1
ATOM 1533 O O . GLY A 1 197 ? 6.564 -11.312 -12.405 1.00 85.50 197 GLY A O 1
ATOM 1534 N N . GLN A 1 198 ? 6.189 -9.101 -12.246 1.00 87.50 198 GLN A N 1
ATOM 1535 C CA . GLN A 1 198 ? 4.728 -9.129 -12.223 1.00 87.50 198 GLN A CA 1
ATOM 1536 C C . GLN A 1 198 ? 4.215 -8.101 -13.232 1.00 87.50 198 GLN A C 1
ATOM 1538 O O . GLN A 1 198 ? 4.384 -6.903 -13.020 1.00 87.50 198 GLN A O 1
ATOM 1543 N N . ALA A 1 199 ? 3.609 -8.551 -14.328 1.00 89.81 199 ALA A N 1
ATOM 1544 C CA . ALA A 1 199 ? 3.007 -7.660 -15.313 1.00 89.81 199 ALA A CA 1
ATOM 1545 C C . ALA A 1 199 ? 1.656 -7.144 -14.797 1.00 89.81 199 ALA A C 1
ATOM 1547 O O . ALA A 1 199 ? 0.681 -7.893 -14.707 1.00 89.81 199 ALA A O 1
ATOM 1548 N N . LEU A 1 200 ? 1.609 -5.870 -14.425 1.00 86.00 200 LEU A N 1
ATOM 1549 C CA . LEU A 1 200 ? 0.440 -5.199 -13.871 1.00 86.00 200 LEU A CA 1
ATOM 1550 C C . LEU A 1 200 ? 0.062 -4.004 -14.746 1.00 86.00 200 LEU A C 1
ATOM 1552 O O . LEU A 1 200 ? 0.920 -3.214 -15.144 1.00 86.00 200 LEU A O 1
ATOM 1556 N N . ASP A 1 201 ? -1.236 -3.847 -15.001 1.00 83.38 201 ASP A N 1
ATOM 1557 C CA . ASP A 1 201 ? -1.763 -2.578 -15.493 1.00 83.38 201 ASP A CA 1
ATOM 1558 C C . ASP A 1 201 ? -1.605 -1.471 -14.430 1.00 83.38 201 ASP A C 1
ATOM 1560 O O . ASP A 1 201 ? -1.251 -1.730 -13.275 1.00 83.38 201 ASP A O 1
ATOM 1564 N N . ALA A 1 202 ? -1.839 -0.219 -14.828 1.00 73.50 202 ALA A N 1
ATOM 1565 C CA . ALA A 1 202 ? -1.632 0.940 -13.962 1.00 73.50 202 ALA A CA 1
ATOM 1566 C C . ALA A 1 202 ? -2.485 0.884 -12.686 1.00 73.50 202 ALA A C 1
ATOM 1568 O O . ALA A 1 202 ? -1.981 1.123 -11.588 1.00 73.50 202 ALA A O 1
ATOM 1569 N N . ASP A 1 203 ? -3.756 0.506 -12.818 1.00 76.62 203 ASP A N 1
ATOM 1570 C CA . ASP A 1 203 ? -4.679 0.454 -11.689 1.00 76.62 203 ASP A CA 1
ATOM 1571 C C . ASP A 1 203 ? -4.287 -0.677 -10.729 1.00 76.62 203 ASP A C 1
ATOM 1573 O O . ASP A 1 203 ? -4.256 -0.491 -9.513 1.00 76.62 203 ASP A O 1
ATOM 1577 N N . ARG A 1 204 ? -3.931 -1.853 -11.260 1.00 81.56 204 ARG A N 1
ATOM 1578 C CA . ARG A 1 204 ? -3.430 -2.997 -10.486 1.00 81.56 204 ARG A CA 1
ATOM 1579 C C . ARG A 1 204 ? -2.114 -2.678 -9.795 1.00 81.56 204 ARG A C 1
ATOM 1581 O O . ARG A 1 204 ? -1.923 -3.131 -8.672 1.00 81.56 204 ARG A O 1
ATOM 1588 N N . PHE A 1 205 ? -1.226 -1.916 -10.425 1.00 80.94 205 PHE A N 1
ATOM 1589 C CA . PHE A 1 205 ? 0.032 -1.486 -9.820 1.00 80.94 205 PHE A CA 1
ATOM 1590 C C . PHE A 1 205 ? -0.209 -0.601 -8.591 1.00 80.94 205 PHE A C 1
ATOM 1592 O O . PHE A 1 205 ? 0.302 -0.905 -7.513 1.00 80.94 205 PHE A O 1
ATOM 1599 N N . LEU A 1 206 ? -1.051 0.429 -8.714 1.00 74.50 206 LEU A N 1
ATOM 1600 C CA . LEU A 1 206 ? -1.407 1.301 -7.588 1.00 74.50 206 LEU A CA 1
ATOM 1601 C C . LEU A 1 206 ? -2.101 0.527 -6.474 1.00 74.50 206 LEU A C 1
ATOM 1603 O O . LEU A 1 206 ? -1.742 0.669 -5.304 1.00 74.50 206 LEU A O 1
ATOM 1607 N N . ARG A 1 207 ? -3.048 -0.349 -6.835 1.00 76.31 207 ARG A N 1
ATOM 1608 C CA . ARG A 1 207 ? -3.671 -1.249 -5.864 1.00 76.31 207 ARG A CA 1
ATOM 1609 C C . ARG A 1 207 ? -2.623 -2.140 -5.204 1.00 76.31 207 ARG A C 1
ATOM 1611 O O . ARG A 1 207 ? -2.702 -2.344 -4.004 1.00 76.31 207 ARG A O 1
ATOM 1618 N N . ALA A 1 208 ? -1.615 -2.635 -5.920 1.00 78.75 208 ALA A N 1
ATOM 1619 C CA . ALA A 1 208 ? -0.626 -3.552 -5.348 1.00 78.75 208 ALA A CA 1
ATOM 1620 C C . ALA A 1 208 ? 0.275 -2.859 -4.323 1.00 78.75 208 ALA A C 1
ATOM 1622 O O . ALA A 1 208 ? 0.630 -3.466 -3.313 1.00 78.75 208 ALA A O 1
ATOM 1623 N N . ILE A 1 209 ? 0.582 -1.579 -4.535 1.00 72.25 209 ILE A N 1
ATOM 1624 C CA . ILE A 1 209 ? 1.222 -0.735 -3.521 1.00 72.25 209 ILE A CA 1
ATOM 1625 C C . ILE A 1 209 ? 0.262 -0.522 -2.346 1.00 72.25 209 ILE A C 1
ATOM 1627 O O . ILE A 1 209 ? 0.634 -0.768 -1.206 1.00 72.25 209 ILE A O 1
ATOM 1631 N N . HIS A 1 210 ? -0.991 -0.135 -2.601 1.00 68.50 210 HIS A N 1
ATOM 1632 C CA . HIS A 1 210 ? -1.984 0.112 -1.547 1.00 68.50 210 HIS A CA 1
ATOM 1633 C C . HIS A 1 210 ? -2.258 -1.118 -0.662 1.00 68.50 210 HIS A C 1
ATOM 1635 O O . HIS A 1 210 ? -2.476 -1.002 0.541 1.00 68.50 210 HIS A O 1
ATOM 1641 N N . TRP A 1 211 ? -2.194 -2.307 -1.257 1.00 70.50 211 TRP A N 1
ATOM 1642 C CA . TRP A 1 211 ? -2.293 -3.603 -0.591 1.00 70.50 211 TRP A CA 1
ATOM 1643 C C . TRP A 1 211 ? -0.993 -4.051 0.090 1.00 70.50 211 TRP A C 1
ATOM 1645 O O . TRP A 1 211 ? -0.919 -5.166 0.601 1.00 70.50 211 TRP A O 1
ATOM 1655 N N . HIS A 1 212 ? 0.046 -3.215 0.077 1.00 69.81 212 HIS A N 1
ATOM 1656 C CA . HIS A 1 212 ? 1.384 -3.516 0.584 1.00 69.81 212 HIS A CA 1
ATOM 1657 C C . HIS A 1 212 ? 2.040 -4.750 -0.067 1.00 69.81 212 HIS A C 1
ATOM 1659 O O . HIS A 1 212 ? 3.004 -5.297 0.464 1.00 69.81 212 HIS A O 1
ATOM 1665 N N . ARG A 1 213 ? 1.553 -5.184 -1.238 1.00 74.69 213 ARG A N 1
ATOM 1666 C CA . ARG A 1 213 ? 2.102 -6.319 -2.001 1.00 74.69 213 ARG A CA 1
ATOM 1667 C C . ARG A 1 213 ? 3.373 -5.960 -2.750 1.00 74.69 213 ARG A C 1
ATOM 1669 O O . ARG A 1 213 ? 4.202 -6.831 -2.989 1.00 74.69 213 ARG A O 1
ATOM 1676 N N . LEU A 1 214 ? 3.528 -4.690 -3.109 1.00 74.00 214 LEU A N 1
ATOM 1677 C CA . LEU A 1 214 ? 4.755 -4.155 -3.686 1.00 74.00 214 LEU A CA 1
ATOM 1678 C C . LEU A 1 214 ? 5.381 -3.158 -2.723 1.00 74.00 214 LEU A C 1
ATOM 1680 O O . LEU A 1 214 ? 4.693 -2.288 -2.188 1.00 74.00 214 LEU A O 1
ATOM 1684 N N . CYS A 1 215 ? 6.691 -3.298 -2.517 1.00 68.19 215 CYS A N 1
ATOM 1685 C CA . CYS A 1 215 ? 7.504 -2.380 -1.717 1.00 68.19 215 CYS A CA 1
ATOM 1686 C C . CYS A 1 215 ? 6.931 -2.090 -0.317 1.00 68.19 215 CYS A C 1
ATOM 1688 O O . CYS A 1 215 ? 7.123 -0.997 0.201 1.00 68.19 215 CYS A O 1
ATOM 1690 N N . ASN A 1 216 ? 6.201 -3.035 0.291 1.00 66.56 216 ASN A N 1
ATOM 1691 C CA . ASN A 1 216 ? 5.511 -2.856 1.577 1.00 66.56 216 ASN A CA 1
ATOM 1692 C C . ASN A 1 216 ? 4.607 -1.608 1.631 1.00 66.56 216 ASN A C 1
ATOM 1694 O O . ASN A 1 216 ? 4.386 -1.039 2.699 1.00 66.56 216 ASN A O 1
ATOM 1698 N N . GLY A 1 217 ? 4.086 -1.176 0.481 1.00 61.75 217 GLY A N 1
ATOM 1699 C CA . GLY A 1 217 ? 3.261 0.023 0.341 1.00 61.75 217 GLY A CA 1
ATOM 1700 C C . GLY A 1 217 ? 4.029 1.341 0.280 1.00 61.75 217 GLY A C 1
ATOM 1701 O O . GLY A 1 217 ? 3.405 2.399 0.239 1.00 61.75 217 GLY A O 1
ATOM 1702 N N . ASP A 1 218 ? 5.361 1.302 0.212 1.00 63.69 218 ASP A N 1
ATOM 1703 C CA . ASP A 1 218 ? 6.174 2.478 -0.085 1.00 63.69 218 ASP A CA 1
ATOM 1704 C C . ASP A 1 218 ? 6.041 2.838 -1.572 1.00 63.69 218 ASP A C 1
ATOM 1706 O O . ASP A 1 218 ? 6.684 2.254 -2.454 1.00 63.69 218 ASP A O 1
ATOM 1710 N N . LEU A 1 219 ? 5.189 3.830 -1.834 1.00 65.94 219 LEU A N 1
ATOM 1711 C CA . LEU A 1 219 ? 4.964 4.388 -3.162 1.00 65.94 219 LEU A CA 1
ATOM 1712 C C . LEU A 1 219 ? 6.262 4.911 -3.787 1.00 65.94 219 LEU A C 1
ATOM 1714 O O . LEU A 1 219 ? 6.505 4.661 -4.962 1.00 65.94 219 LEU A O 1
ATOM 1718 N N . GLN A 1 220 ? 7.125 5.578 -3.019 1.00 63.38 220 GLN A N 1
ATOM 1719 C CA . GLN A 1 220 ? 8.365 6.155 -3.541 1.00 63.38 220 GLN A CA 1
ATOM 1720 C C . GLN A 1 220 ? 9.370 5.063 -3.917 1.00 63.38 220 GLN A C 1
ATOM 1722 O O . GLN A 1 220 ? 10.019 5.139 -4.960 1.00 63.38 220 GLN A O 1
ATOM 1727 N N . ALA A 1 221 ? 9.479 4.003 -3.112 1.00 67.75 221 ALA A N 1
ATOM 1728 C CA . ALA A 1 221 ? 10.291 2.842 -3.473 1.00 67.75 221 ALA A CA 1
ATOM 1729 C C . ALA A 1 221 ? 9.759 2.135 -4.725 1.00 67.75 221 ALA A C 1
ATOM 1731 O O . ALA A 1 221 ? 10.545 1.821 -5.622 1.00 67.75 221 ALA A O 1
ATOM 1732 N N . ALA A 1 222 ? 8.443 1.933 -4.817 1.00 67.25 222 ALA A N 1
ATOM 1733 C CA . ALA A 1 222 ? 7.824 1.340 -5.997 1.00 67.25 222 ALA A CA 1
ATOM 1734 C C . ALA A 1 222 ? 8.058 2.198 -7.251 1.00 67.25 222 ALA A C 1
ATOM 1736 O O . ALA A 1 222 ? 8.413 1.662 -8.302 1.00 67.25 222 ALA A O 1
ATOM 1737 N N . MET A 1 223 ? 7.945 3.524 -7.128 1.00 69.62 223 MET A N 1
ATOM 1738 C CA . MET A 1 223 ? 8.224 4.479 -8.204 1.00 69.62 223 MET A CA 1
ATOM 1739 C C . MET A 1 223 ? 9.674 4.388 -8.684 1.00 69.62 223 MET A C 1
ATOM 1741 O O . MET A 1 223 ? 9.892 4.181 -9.875 1.00 69.62 223 MET A O 1
ATOM 1745 N N . ARG A 1 224 ? 10.662 4.404 -7.778 1.00 72.00 224 ARG A N 1
ATOM 1746 C CA . ARG A 1 224 ? 12.085 4.248 -8.144 1.00 72.00 224 ARG A CA 1
ATOM 1747 C C . ARG A 1 224 ? 12.363 2.942 -8.892 1.00 72.00 224 ARG A C 1
ATOM 1749 O O . ARG A 1 224 ? 13.175 2.898 -9.817 1.00 72.00 224 ARG A O 1
ATOM 1756 N N . MET A 1 225 ? 11.713 1.843 -8.501 1.00 76.62 225 MET A N 1
ATOM 1757 C CA . MET A 1 225 ? 11.872 0.554 -9.186 1.00 76.62 225 MET A CA 1
ATOM 1758 C C . MET A 1 225 ? 11.299 0.579 -10.607 1.00 76.62 225 MET A C 1
ATOM 1760 O O . MET A 1 225 ? 11.933 0.068 -11.532 1.00 76.62 225 MET A O 1
ATOM 1764 N N . VAL A 1 226 ? 10.131 1.198 -10.782 1.00 77.56 226 VAL A N 1
ATOM 1765 C CA . VAL A 1 226 ? 9.484 1.399 -12.085 1.00 77.56 226 VAL A CA 1
ATOM 1766 C C . VAL A 1 226 ? 10.310 2.329 -12.976 1.00 77.56 226 VAL A C 1
ATOM 1768 O O . VAL A 1 226 ? 10.514 2.014 -14.143 1.00 77.56 226 VAL A O 1
ATOM 1771 N N . GLU A 1 227 ? 10.861 3.418 -12.442 1.00 75.06 227 GLU A N 1
ATOM 1772 C CA . GLU A 1 227 ? 11.733 4.347 -13.178 1.00 75.06 227 GLU A CA 1
ATOM 1773 C C . GLU A 1 227 ? 12.993 3.649 -13.701 1.00 75.06 227 GLU A C 1
ATOM 1775 O O . GLU A 1 227 ? 13.316 3.730 -14.889 1.00 75.06 227 GLU A O 1
ATOM 1780 N N . ASN A 1 228 ? 13.655 2.867 -12.845 1.00 77.62 228 ASN A N 1
ATOM 1781 C CA . ASN A 1 228 ? 14.817 2.071 -13.234 1.00 77.62 228 ASN A CA 1
ATOM 1782 C C . ASN A 1 228 ? 14.482 1.024 -14.306 1.00 77.62 228 ASN A C 1
ATOM 1784 O O . ASN A 1 228 ? 15.290 0.762 -15.202 1.00 77.62 228 ASN A O 1
ATOM 1788 N N . ALA A 1 229 ? 13.309 0.397 -14.219 1.00 83.94 229 ALA A N 1
ATOM 1789 C CA . ALA A 1 229 ? 12.836 -0.568 -15.206 1.00 83.94 229 ALA A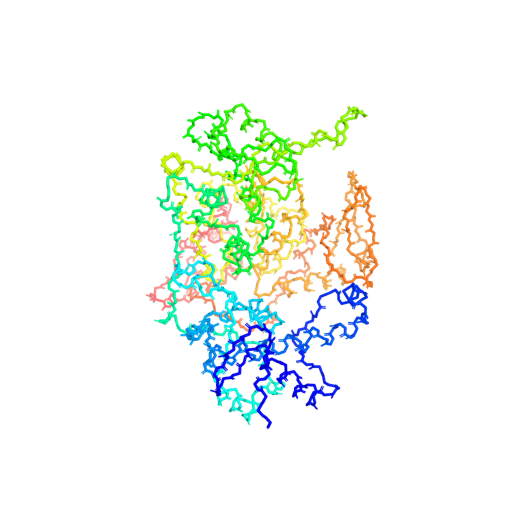 CA 1
ATOM 1790 C C . ALA A 1 229 ? 12.490 0.101 -16.544 1.00 83.94 229 ALA A C 1
ATOM 1792 O O . ALA A 1 229 ? 12.857 -0.407 -17.604 1.00 83.94 229 ALA A O 1
ATOM 1793 N N . ALA A 1 230 ? 11.855 1.269 -16.506 1.00 80.81 230 ALA A N 1
ATOM 1794 C CA . ALA A 1 230 ? 11.553 2.057 -17.688 1.00 80.81 230 ALA A CA 1
ATOM 1795 C C . ALA A 1 230 ? 12.824 2.529 -18.403 1.00 80.81 230 ALA A C 1
ATOM 1797 O O . ALA A 1 230 ? 12.915 2.398 -19.621 1.00 80.81 230 ALA A O 1
ATOM 1798 N N . ALA A 1 231 ? 13.834 3.000 -17.669 1.00 78.94 231 ALA A N 1
ATOM 1799 C CA . ALA A 1 231 ? 15.120 3.383 -18.249 1.00 78.94 231 ALA A CA 1
ATOM 1800 C C . ALA A 1 231 ? 15.804 2.205 -18.971 1.00 78.94 231 ALA A C 1
ATOM 1802 O O . ALA A 1 231 ? 16.335 2.373 -20.071 1.00 78.94 231 ALA A O 1
ATOM 1803 N N . GLN A 1 232 ? 15.750 0.999 -18.392 1.00 85.31 232 GLN A N 1
ATOM 1804 C CA . GLN A 1 232 ? 16.257 -0.223 -19.031 1.00 85.31 232 GLN A CA 1
ATOM 1805 C C . GLN A 1 232 ? 15.474 -0.577 -20.299 1.00 85.31 232 GLN A C 1
ATOM 1807 O O . GLN A 1 232 ? 16.076 -0.893 -21.324 1.00 85.31 232 GLN A O 1
ATOM 1812 N N . LEU A 1 233 ? 14.145 -0.500 -20.241 1.00 88.12 233 LEU A N 1
ATOM 1813 C CA . LEU A 1 233 ? 13.263 -0.811 -21.363 1.00 88.12 233 LEU A CA 1
ATOM 1814 C C . LEU A 1 233 ? 13.447 0.176 -22.527 1.00 88.12 233 LEU A C 1
ATOM 1816 O O . LEU A 1 233 ? 13.568 -0.244 -23.676 1.00 88.12 233 LEU A O 1
ATOM 1820 N N . LEU A 1 234 ? 13.540 1.477 -22.236 1.00 84.50 234 LEU A N 1
ATOM 1821 C CA . LEU A 1 234 ? 13.819 2.520 -23.229 1.00 84.50 234 LEU A CA 1
ATOM 1822 C C . LEU A 1 234 ? 15.187 2.326 -23.881 1.00 84.50 234 LEU A C 1
ATOM 1824 O O . LEU A 1 234 ? 15.292 2.412 -25.102 1.00 84.50 234 LEU A O 1
ATOM 1828 N N . LYS A 1 235 ? 16.217 1.997 -23.091 1.00 84.81 235 LYS A N 1
ATOM 1829 C CA . LYS A 1 235 ? 17.542 1.667 -23.624 1.00 84.81 235 LYS A CA 1
ATOM 1830 C C . LYS A 1 235 ? 17.481 0.459 -24.562 1.00 84.81 235 LYS A C 1
ATOM 1832 O O . LYS A 1 235 ? 18.006 0.525 -25.667 1.00 84.81 235 LYS A O 1
ATOM 1837 N N . ALA A 1 236 ? 16.796 -0.614 -24.166 1.00 88.94 236 ALA A N 1
ATOM 1838 C CA . ALA A 1 236 ? 16.628 -1.791 -25.016 1.00 88.94 236 ALA A CA 1
ATOM 1839 C C . ALA A 1 236 ? 15.907 -1.457 -26.334 1.00 88.94 236 ALA A C 1
ATOM 1841 O O . ALA A 1 236 ? 16.253 -2.003 -27.380 1.00 88.94 236 ALA A O 1
ATOM 1842 N N . GLY A 1 237 ? 14.944 -0.531 -26.312 1.00 88.19 237 GLY A N 1
ATOM 1843 C CA . GLY A 1 237 ? 14.304 -0.035 -27.530 1.00 88.19 237 GLY A CA 1
ATOM 1844 C C . GLY A 1 237 ? 15.207 0.838 -28.402 1.00 88.19 237 GLY A C 1
ATOM 1845 O O . GLY A 1 237 ? 15.269 0.649 -29.615 1.00 88.19 237 GLY A O 1
ATOM 1846 N N . ALA A 1 238 ? 15.970 1.744 -27.791 1.00 83.88 238 ALA A N 1
ATOM 1847 C CA . ALA A 1 238 ? 16.977 2.563 -28.462 1.00 83.88 238 ALA A CA 1
ATOM 1848 C C . ALA A 1 238 ? 18.100 1.732 -29.112 1.00 83.88 238 ALA A C 1
ATOM 1850 O O . ALA A 1 238 ? 18.640 2.115 -30.153 1.00 83.88 238 ALA A O 1
ATOM 1851 N N . ASP A 1 239 ? 18.436 0.594 -28.508 1.00 88.81 239 ASP A N 1
ATOM 1852 C CA . ASP A 1 239 ? 19.395 -0.386 -29.023 1.00 88.81 239 ASP A CA 1
ATOM 1853 C C . ASP A 1 239 ? 18.730 -1.410 -29.971 1.00 88.81 239 ASP A C 1
ATOM 1855 O O . ASP A 1 239 ? 19.378 -2.342 -30.442 1.00 88.81 239 ASP A O 1
ATOM 1859 N N . GLN A 1 240 ? 17.442 -1.218 -30.293 1.00 89.31 240 GLN A N 1
ATOM 1860 C CA . GLN A 1 240 ? 16.637 -2.036 -31.210 1.00 89.31 240 GLN A CA 1
ATOM 1861 C C . GLN A 1 240 ? 16.485 -3.508 -30.793 1.00 89.31 240 GLN A C 1
ATOM 1863 O O . GLN A 1 240 ? 16.172 -4.370 -31.613 1.00 89.31 240 GLN A O 1
ATOM 1868 N N . HIS A 1 241 ? 16.663 -3.810 -29.508 1.00 91.12 241 HIS A N 1
ATOM 1869 C CA . HIS A 1 241 ? 16.382 -5.128 -28.943 1.00 91.12 241 HIS A CA 1
ATOM 1870 C C . HIS A 1 241 ? 14.893 -5.358 -28.691 1.00 91.12 241 HIS A C 1
ATOM 1872 O O . HIS A 1 241 ? 14.450 -6.503 -28.657 1.00 91.12 241 HIS A O 1
ATOM 1878 N N . VAL A 1 242 ? 14.129 -4.280 -28.504 1.00 91.69 242 VAL A N 1
ATOM 1879 C CA . VAL A 1 242 ? 12.690 -4.324 -28.239 1.00 91.69 242 VAL A CA 1
ATOM 1880 C C . VAL A 1 242 ? 11.975 -3.284 -29.097 1.00 91.69 242 VAL A C 1
ATOM 1882 O O . VAL A 1 242 ? 12.426 -2.150 -29.219 1.00 91.69 242 VAL A O 1
ATOM 1885 N N . THR A 1 243 ? 10.849 -3.654 -29.704 1.00 92.12 243 THR A N 1
ATOM 1886 C CA . THR A 1 243 ? 10.059 -2.734 -30.532 1.00 92.12 243 THR A CA 1
ATOM 1887 C C . THR A 1 243 ? 8.966 -2.062 -29.709 1.00 92.12 243 THR A C 1
ATOM 1889 O O . THR A 1 243 ? 8.238 -2.723 -28.969 1.00 92.12 243 THR A O 1
ATOM 1892 N N . PHE A 1 244 ? 8.830 -0.748 -29.879 1.00 89.19 244 PHE A N 1
ATOM 1893 C CA . PHE A 1 244 ? 7.761 0.054 -29.295 1.00 89.19 244 PHE A CA 1
ATOM 1894 C C . PHE A 1 244 ? 6.805 0.506 -30.387 1.00 89.19 244 PHE A C 1
ATOM 1896 O O . PHE A 1 244 ? 7.237 0.915 -31.464 1.00 89.19 244 PHE A O 1
ATOM 1903 N N . ILE A 1 245 ? 5.515 0.492 -30.078 1.00 86.75 245 ILE A N 1
ATOM 1904 C CA . ILE A 1 245 ? 4.481 1.116 -30.892 1.00 86.75 245 ILE A CA 1
ATOM 1905 C C . ILE A 1 245 ? 3.734 2.148 -30.058 1.00 86.75 245 ILE A C 1
ATOM 1907 O O . ILE A 1 245 ? 3.511 1.962 -28.864 1.00 86.75 245 ILE A O 1
ATOM 1911 N N . GLY A 1 246 ? 3.332 3.244 -30.681 1.00 82.31 246 GLY A N 1
ATOM 1912 C CA . GLY A 1 246 ? 2.579 4.300 -30.022 1.00 82.31 246 GLY A CA 1
ATOM 1913 C C . GLY A 1 246 ? 1.662 4.999 -31.004 1.00 82.31 246 GLY A C 1
ATOM 1914 O O . GLY A 1 246 ? 1.891 5.000 -32.211 1.00 82.31 246 GLY A O 1
ATOM 1915 N N . ARG A 1 247 ? 0.592 5.591 -30.489 1.00 75.69 247 ARG A N 1
ATOM 1916 C CA . ARG A 1 247 ? -0.274 6.481 -31.259 1.00 75.69 247 ARG A CA 1
ATOM 1917 C C . ARG A 1 247 ? 0.396 7.845 -31.332 1.00 75.69 247 ARG A C 1
ATOM 1919 O O . ARG A 1 247 ? 0.488 8.499 -30.297 1.00 75.69 247 ARG A O 1
ATOM 1926 N N . HIS A 1 248 ? 0.839 8.258 -32.517 1.00 70.38 248 HIS A N 1
ATOM 1927 C CA . HIS A 1 248 ? 1.455 9.571 -32.686 1.00 70.38 248 HIS A CA 1
ATOM 1928 C C . HIS A 1 248 ? 0.415 10.682 -32.513 1.00 70.38 248 HIS A C 1
ATOM 1930 O O . HIS A 1 248 ? -0.695 10.582 -33.050 1.00 70.38 248 HIS A O 1
ATOM 1936 N N . VAL A 1 249 ? 0.750 11.722 -31.753 1.00 63.62 249 VAL A N 1
ATOM 1937 C CA . VAL A 1 249 ? -0.140 12.848 -31.455 1.00 63.62 249 VAL A CA 1
ATOM 1938 C C . VAL A 1 249 ? 0.587 14.152 -31.787 1.00 63.62 249 VAL A C 1
ATOM 1940 O O . VAL A 1 249 ? 1.601 14.490 -31.194 1.00 63.62 249 VAL A O 1
ATOM 1943 N N . GLU A 1 250 ? 0.090 14.901 -32.772 1.00 55.16 250 GLU A N 1
ATOM 1944 C CA . GLU A 1 250 ? 0.693 16.193 -33.144 1.00 55.16 250 GLU A CA 1
ATOM 1945 C C . GLU A 1 250 ? 0.239 17.337 -32.217 1.00 55.16 250 GLU A C 1
ATOM 1947 O O . GLU A 1 250 ? 0.979 18.303 -32.018 1.00 55.16 250 GLU A O 1
ATOM 1952 N N . SER A 1 251 ? -0.947 17.215 -31.603 1.00 52.94 251 SER A N 1
ATOM 1953 C CA . SER A 1 251 ? -1.525 18.186 -30.666 1.00 52.94 251 SER A CA 1
ATOM 1954 C C . SER A 1 251 ? -2.387 17.508 -29.589 1.00 52.94 251 SER A C 1
ATOM 1956 O O . SER A 1 251 ? -3.006 16.484 -29.848 1.00 52.94 251 SER A O 1
ATOM 1958 N N . TYR A 1 252 ? -2.509 18.092 -28.387 1.00 44.09 252 TYR A N 1
ATOM 1959 C CA . TYR A 1 252 ? -3.316 17.529 -27.276 1.00 44.09 252 TYR A CA 1
ATOM 1960 C C . TYR A 1 252 ? -4.809 17.324 -27.633 1.00 44.09 252 TYR A C 1
ATOM 1962 O O . TYR A 1 252 ? -5.518 16.563 -26.978 1.00 44.09 252 TYR A O 1
ATOM 1970 N N . SER A 1 253 ? -5.296 18.017 -28.670 1.00 47.22 253 SER A N 1
ATOM 1971 C CA . SER A 1 253 ? -6.649 17.889 -29.226 1.00 47.22 253 SER A CA 1
ATOM 1972 C C . SER A 1 253 ? -6.771 16.848 -30.340 1.00 47.22 253 SER A C 1
ATOM 1974 O O . SER A 1 253 ? -7.888 16.444 -30.674 1.00 47.22 253 SER A O 1
ATOM 1976 N N . ASP A 1 254 ? -5.654 16.407 -30.921 1.00 49.94 254 ASP A N 1
ATOM 1977 C CA . ASP A 1 254 ? -5.669 15.382 -31.949 1.00 49.94 254 ASP A CA 1
ATOM 1978 C C . ASP A 1 254 ? -5.915 14.022 -31.322 1.00 49.94 254 ASP A C 1
ATOM 1980 O O . ASP A 1 254 ? -5.089 13.442 -30.617 1.00 49.94 254 ASP A O 1
ATOM 1984 N N . LYS A 1 255 ? -7.055 13.437 -31.680 1.00 50.59 255 LYS A N 1
ATOM 1985 C CA . LYS A 1 255 ? -7.248 11.995 -31.581 1.00 50.59 255 LYS A CA 1
ATOM 1986 C C . LYS A 1 255 ? -6.357 11.348 -32.650 1.00 50.59 255 LYS A C 1
ATOM 1988 O O . LYS A 1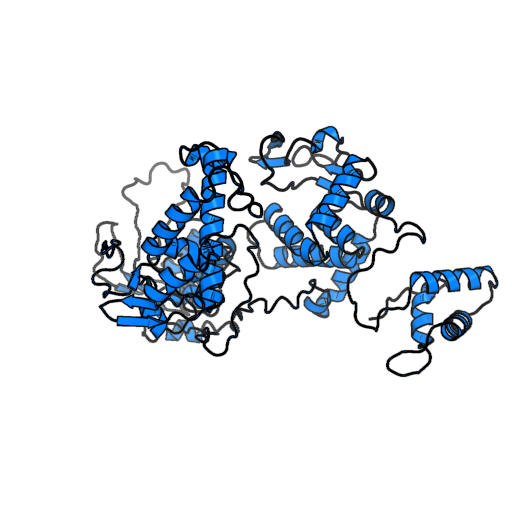 255 ? -6.883 10.848 -33.640 1.00 50.59 255 LYS A O 1
ATOM 1993 N N . GLY A 1 256 ? -5.032 11.345 -32.462 1.00 53.66 256 GLY A N 1
ATOM 1994 C CA . GLY A 1 256 ? -4.038 10.923 -33.461 1.00 53.66 256 GLY A CA 1
ATOM 1995 C C . GLY A 1 256 ? -4.449 9.659 -34.221 1.00 53.66 256 GLY A C 1
ATOM 1996 O O . GLY A 1 256 ? -4.872 8.681 -33.627 1.00 53.66 256 GLY A O 1
ATOM 1997 N N . THR A 1 257 ? -4.465 9.638 -35.541 1.00 55.06 257 THR A N 1
ATOM 1998 C CA . THR A 1 257 ? -5.154 8.551 -36.269 1.00 55.06 257 THR A CA 1
ATOM 1999 C C . THR A 1 257 ? -4.279 7.326 -36.530 1.00 55.06 257 THR A C 1
ATOM 2001 O O . THR A 1 257 ? -4.798 6.304 -36.979 1.00 55.06 257 THR A O 1
ATOM 2004 N N . ARG A 1 258 ? -2.975 7.388 -36.223 1.00 68.38 258 ARG A N 1
ATOM 2005 C CA . ARG A 1 258 ? -2.000 6.365 -36.612 1.00 68.38 258 ARG A CA 1
ATOM 2006 C C . ARG A 1 258 ? -1.200 5.836 -35.422 1.00 68.38 258 ARG A C 1
ATOM 2008 O O . ARG A 1 258 ? -0.517 6.590 -34.735 1.00 68.38 258 ARG A O 1
ATOM 2015 N N . THR A 1 259 ? -1.284 4.526 -35.209 1.00 77.25 259 THR A N 1
ATOM 2016 C CA . THR A 1 259 ? -0.317 3.778 -34.400 1.00 77.25 259 THR A CA 1
ATOM 2017 C C . THR A 1 259 ? 0.876 3.438 -35.283 1.00 77.25 259 THR A C 1
ATOM 2019 O O . THR A 1 259 ? 0.699 2.880 -36.367 1.00 77.25 259 THR A O 1
ATOM 2022 N N . GLU A 1 260 ? 2.076 3.782 -34.840 1.00 85.31 260 GLU A N 1
ATOM 2023 C CA . GLU A 1 260 ? 3.315 3.536 -35.572 1.00 85.31 260 GLU A CA 1
ATOM 2024 C C . GLU A 1 260 ? 4.433 3.059 -34.649 1.00 85.31 260 GLU A C 1
ATOM 2026 O O . GLU A 1 260 ? 4.318 3.126 -33.424 1.00 85.31 260 GLU A O 1
ATOM 2031 N N . VAL A 1 261 ? 5.492 2.522 -35.256 1.00 86.44 261 VAL A N 1
ATOM 2032 C CA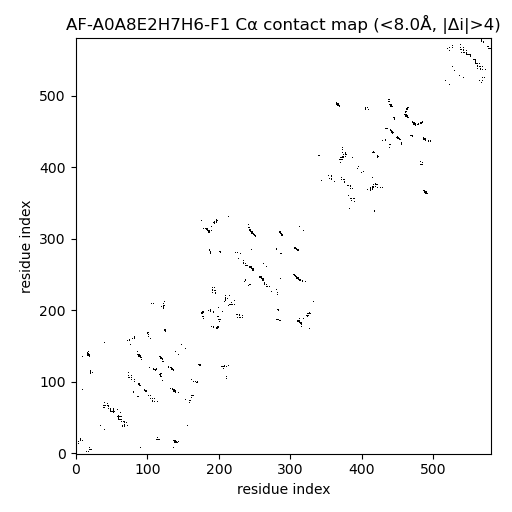 . VAL A 1 261 ? 6.702 2.117 -34.538 1.00 86.44 261 VAL A CA 1
ATOM 2033 C C . VAL A 1 261 ? 7.445 3.372 -34.103 1.00 86.44 261 VAL A C 1
ATOM 2035 O O . VAL A 1 261 ? 7.726 4.235 -34.931 1.00 86.44 261 VAL A O 1
ATOM 2038 N N . ILE A 1 262 ? 7.777 3.452 -32.818 1.00 83.62 262 ILE A N 1
ATOM 2039 C CA . ILE A 1 262 ? 8.555 4.561 -32.265 1.00 83.62 262 ILE A CA 1
ATOM 2040 C C . ILE A 1 262 ? 10.019 4.341 -32.642 1.00 83.62 262 ILE A C 1
ATOM 2042 O O . ILE A 1 262 ? 10.581 3.276 -32.377 1.00 83.62 262 ILE A O 1
ATOM 2046 N N . ASP A 1 263 ? 10.634 5.329 -33.286 1.00 81.00 263 ASP A N 1
ATOM 2047 C CA . ASP A 1 263 ? 12.009 5.216 -33.750 1.00 81.00 263 ASP A CA 1
ATOM 2048 C C . ASP A 1 263 ? 13.026 5.235 -32.593 1.00 81.00 263 ASP A C 1
ATOM 2050 O O . ASP A 1 263 ? 12.798 5.772 -31.506 1.00 81.00 263 ASP A O 1
ATOM 2054 N N . ALA A 1 264 ? 14.190 4.633 -32.837 1.00 80.94 264 ALA A N 1
ATOM 2055 C CA . ALA A 1 264 ? 15.231 4.476 -31.826 1.00 80.94 264 ALA A CA 1
ATOM 2056 C C . ALA A 1 264 ? 15.821 5.812 -31.338 1.00 80.94 264 ALA A C 1
ATOM 2058 O O . ALA A 1 264 ? 16.298 5.883 -30.205 1.00 80.94 264 ALA A O 1
ATOM 2059 N N . LEU A 1 265 ? 15.810 6.863 -32.167 1.00 72.19 265 LEU A N 1
ATOM 2060 C CA . LEU A 1 265 ? 16.325 8.176 -31.782 1.00 72.19 265 LEU A CA 1
ATOM 2061 C C . LEU A 1 265 ? 15.364 8.848 -30.795 1.00 72.19 265 LEU A C 1
ATOM 2063 O O . LEU A 1 265 ? 15.811 9.306 -29.746 1.00 72.19 265 LEU A O 1
ATOM 2067 N N . ALA A 1 266 ? 14.056 8.792 -31.058 1.00 72.12 266 ALA A N 1
ATOM 2068 C CA . ALA A 1 266 ? 13.035 9.266 -30.129 1.00 72.12 266 ALA A CA 1
ATOM 2069 C C . ALA A 1 266 ? 13.140 8.566 -28.763 1.00 72.12 266 ALA A C 1
ATOM 2071 O O . ALA A 1 266 ? 13.101 9.223 -27.724 1.00 72.12 266 ALA A O 1
ATOM 2072 N N . LEU A 1 267 ? 13.350 7.244 -28.736 1.00 76.12 267 LEU A N 1
ATOM 2073 C CA . LEU A 1 267 ? 13.530 6.496 -27.483 1.00 76.12 267 LEU A CA 1
ATOM 2074 C C . LEU A 1 267 ? 14.783 6.930 -26.695 1.00 76.12 267 LEU A C 1
ATOM 2076 O O . LEU A 1 267 ? 14.730 6.986 -25.464 1.00 76.12 267 LEU A O 1
ATOM 2080 N N . ARG A 1 268 ? 15.885 7.289 -27.376 1.00 68.88 268 ARG A N 1
ATOM 2081 C CA . ARG A 1 268 ? 17.089 7.855 -26.727 1.00 68.88 268 ARG A CA 1
ATOM 2082 C C . ARG A 1 268 ? 16.819 9.215 -26.101 1.00 68.88 268 ARG A C 1
ATOM 2084 O O . ARG A 1 268 ? 17.295 9.469 -24.997 1.00 68.88 268 ARG A O 1
ATOM 2091 N N . ASP A 1 269 ? 16.047 10.061 -26.772 1.00 65.75 269 ASP A N 1
ATOM 2092 C CA . ASP A 1 269 ? 15.676 11.371 -26.238 1.00 65.75 269 ASP A CA 1
ATOM 2093 C C . ASP A 1 269 ? 14.806 11.215 -24.979 1.00 65.75 269 ASP A C 1
ATOM 2095 O O . ASP A 1 269 ? 15.056 11.863 -23.961 1.00 65.75 269 ASP A O 1
ATOM 2099 N N . TYR A 1 270 ? 13.844 10.284 -24.984 1.00 68.88 270 TYR A N 1
ATOM 2100 C CA . TYR A 1 270 ? 13.018 9.988 -23.806 1.00 68.88 270 TYR A CA 1
ATOM 2101 C C . TYR A 1 270 ? 13.813 9.436 -22.619 1.00 68.88 270 TYR A C 1
ATOM 2103 O O . TYR A 1 270 ? 13.508 9.778 -21.476 1.00 68.88 270 TYR A O 1
ATOM 2111 N N . GLN A 1 271 ? 14.855 8.637 -22.866 1.00 63.44 271 GLN A N 1
ATOM 2112 C CA . GLN A 1 271 ? 15.750 8.156 -21.810 1.00 63.44 271 GLN A CA 1
ATOM 2113 C C . GLN A 1 271 ? 16.433 9.314 -21.059 1.00 63.44 271 GLN A C 1
ATOM 2115 O O . GLN A 1 271 ? 16.662 9.211 -19.857 1.00 63.44 271 GLN A O 1
ATOM 2120 N N . GLN A 1 272 ? 16.750 10.412 -21.751 1.00 58.34 272 GLN A N 1
ATOM 2121 C CA . GLN A 1 272 ? 17.409 11.580 -21.156 1.00 58.34 272 GLN A CA 1
ATOM 2122 C C . GLN A 1 272 ? 16.437 12.470 -20.367 1.00 58.34 272 GLN A C 1
ATOM 2124 O O . GLN A 1 272 ? 16.841 13.089 -19.388 1.00 58.34 272 GLN A O 1
ATOM 2129 N N . ILE A 1 273 ? 15.164 12.518 -20.778 1.00 52.47 273 ILE A N 1
ATOM 2130 C CA . ILE A 1 273 ? 14.114 13.347 -20.159 1.00 52.47 273 ILE A CA 1
ATOM 2131 C C . ILE A 1 273 ? 13.554 12.706 -18.882 1.00 52.47 273 ILE A C 1
ATOM 2133 O O . ILE A 1 273 ? 13.263 13.413 -17.926 1.00 52.47 273 ILE A O 1
ATOM 2137 N N . MET A 1 274 ? 13.459 11.373 -18.840 1.00 49.19 274 MET A N 1
ATOM 2138 C CA . MET A 1 274 ? 12.995 10.580 -17.686 1.00 49.19 274 MET A CA 1
ATOM 2139 C C . MET A 1 274 ? 13.752 10.832 -16.368 1.00 49.19 274 MET A C 1
ATOM 2141 O O . MET A 1 274 ? 13.318 10.366 -15.321 1.00 49.19 274 MET A O 1
ATOM 2145 N N . ILE A 1 275 ? 14.892 11.524 -16.420 1.00 40.97 275 ILE A N 1
ATOM 2146 C CA . ILE A 1 275 ? 15.764 11.806 -15.274 1.00 40.97 275 ILE A CA 1
ATOM 2147 C C . ILE A 1 275 ? 15.266 13.019 -14.458 1.00 40.97 275 ILE A C 1
ATOM 2149 O O . ILE A 1 275 ? 15.681 13.182 -13.314 1.00 40.97 275 ILE A O 1
ATOM 2153 N N . ASP A 1 276 ? 14.343 13.832 -14.989 1.00 36.72 276 ASP A N 1
ATOM 2154 C CA . ASP A 1 276 ? 13.731 14.950 -14.262 1.00 36.72 276 ASP A CA 1
ATOM 2155 C C . ASP A 1 276 ? 12.247 14.664 -13.994 1.00 36.72 276 ASP A C 1
ATOM 2157 O O . ASP A 1 276 ? 11.455 14.495 -14.917 1.00 36.72 276 ASP A O 1
ATOM 2161 N N . GLY A 1 277 ? 11.887 14.558 -12.714 1.00 45.59 277 GLY A N 1
ATOM 2162 C CA . GLY A 1 277 ? 10.600 14.045 -12.254 1.00 45.59 277 GLY A CA 1
ATOM 2163 C C . GLY A 1 277 ? 9.359 14.730 -12.840 1.00 45.59 277 GLY A C 1
ATOM 2164 O O . GLY A 1 277 ? 9.283 15.954 -12.897 1.00 45.59 277 GLY A O 1
ATOM 2165 N N . HIS A 1 278 ? 8.376 13.908 -13.238 1.00 39.62 278 HIS A N 1
ATOM 2166 C CA . HIS A 1 278 ? 6.953 13.982 -12.854 1.00 39.62 278 HIS A CA 1
ATOM 2167 C C . HIS A 1 278 ? 6.058 13.017 -13.683 1.00 39.62 278 HIS A C 1
ATOM 2169 O O . HIS A 1 278 ? 6.132 12.925 -14.909 1.00 39.62 278 HIS A O 1
ATOM 2175 N N . ASP A 1 279 ? 5.188 12.302 -12.962 1.00 44.19 279 ASP A N 1
ATOM 2176 C CA . ASP A 1 279 ? 3.865 11.694 -13.224 1.00 44.19 279 ASP A CA 1
ATOM 2177 C C . ASP A 1 279 ? 3.428 11.051 -14.565 1.00 44.19 279 ASP A C 1
ATOM 2179 O O . ASP A 1 279 ? 2.264 10.656 -14.670 1.00 44.19 279 ASP A O 1
ATOM 2183 N N . HIS A 1 280 ? 4.269 10.817 -15.583 1.00 46.16 280 HIS A N 1
ATOM 2184 C CA . HIS A 1 280 ? 3.725 10.386 -16.894 1.00 46.16 280 HIS A CA 1
ATOM 2185 C C . HIS A 1 280 ? 4.008 8.961 -17.392 1.00 46.16 280 HIS A C 1
ATOM 2187 O O . HIS A 1 280 ? 3.124 8.392 -18.040 1.00 46.16 280 HIS A O 1
ATOM 2193 N N . LEU A 1 281 ? 5.135 8.325 -17.052 1.00 47.84 281 LEU A N 1
ATOM 2194 C CA . LEU A 1 281 ? 5.316 6.897 -17.375 1.00 47.84 281 LEU A CA 1
ATOM 2195 C C . LEU A 1 281 ? 4.493 5.963 -16.473 1.00 47.84 281 LEU A C 1
ATOM 2197 O O . LEU A 1 281 ? 4.190 4.835 -16.861 1.00 47.84 281 LEU A O 1
ATOM 2201 N N . TYR A 1 282 ? 4.098 6.454 -15.297 1.00 47.22 282 TYR A N 1
ATOM 2202 C CA . TYR A 1 282 ? 3.559 5.670 -14.181 1.00 47.22 282 TYR A CA 1
ATOM 2203 C C . TYR A 1 282 ? 2.215 4.984 -14.471 1.00 47.22 282 TYR A C 1
ATOM 2205 O O . TYR A 1 282 ? 1.887 3.998 -13.819 1.00 47.22 282 TYR A O 1
ATOM 2213 N N . PHE A 1 283 ? 1.464 5.451 -15.476 1.00 47.16 283 PHE A N 1
ATOM 2214 C CA . PHE A 1 283 ? 0.116 4.954 -15.781 1.00 47.16 283 PHE A CA 1
ATOM 2215 C C . PHE A 1 283 ? -0.010 4.268 -17.154 1.00 47.16 283 PHE A C 1
ATOM 2217 O O . PHE A 1 283 ? -1.109 3.937 -17.590 1.00 47.16 283 PHE A O 1
ATOM 2224 N N . GLY A 1 284 ? 1.097 4.073 -17.883 1.00 45.69 284 GLY A N 1
ATOM 2225 C CA . GLY A 1 284 ? 1.061 3.447 -19.213 1.00 45.69 284 GLY A CA 1
ATOM 2226 C C . GLY A 1 284 ? 0.333 4.267 -20.294 1.00 45.69 284 GLY A C 1
ATOM 2227 O O . GLY A 1 284 ? -0.008 3.732 -21.347 1.00 45.69 284 GLY A O 1
ATOM 2228 N N . HIS A 1 285 ? 0.091 5.563 -20.064 1.00 47.03 285 HIS A N 1
ATOM 2229 C CA . HIS A 1 285 ? -0.666 6.416 -20.989 1.00 47.03 285 HIS A CA 1
ATOM 2230 C C . HIS A 1 285 ? 0.165 6.986 -22.153 1.00 47.03 285 HIS A C 1
ATOM 2232 O O . HIS A 1 285 ? -0.418 7.395 -23.159 1.00 47.03 285 HIS A O 1
ATOM 2238 N N . GLY A 1 286 ? 1.503 6.987 -22.074 1.00 55.09 286 GLY A N 1
ATOM 2239 C CA . GLY A 1 286 ? 2.367 7.412 -23.182 1.00 55.09 286 GLY A CA 1
ATOM 2240 C C . GLY A 1 286 ? 3.772 7.862 -22.775 1.00 55.09 286 GLY A C 1
ATOM 2241 O O . GLY A 1 286 ? 4.115 7.861 -21.595 1.00 55.09 286 GLY A O 1
ATOM 2242 N N . LEU A 1 287 ? 4.573 8.266 -23.765 1.00 58.75 287 LEU A N 1
ATOM 2243 C CA . LEU A 1 287 ? 5.886 8.891 -23.574 1.00 58.75 287 LEU A CA 1
ATOM 2244 C C . LEU A 1 287 ? 5.739 10.412 -23.746 1.00 58.75 287 LEU A C 1
ATOM 2246 O O . LEU A 1 287 ? 5.580 10.912 -24.864 1.00 58.75 287 LEU A O 1
ATOM 2250 N N . LYS A 1 288 ? 5.773 11.159 -22.636 1.00 55.69 288 LYS A N 1
ATOM 2251 C CA . LYS A 1 288 ? 5.644 12.626 -22.639 1.00 55.69 288 LYS A CA 1
ATOM 2252 C C . LYS A 1 288 ? 7.006 13.306 -22.547 1.00 55.69 288 LYS A C 1
ATOM 2254 O O . LYS A 1 288 ? 7.876 12.858 -21.807 1.00 55.69 288 LYS A O 1
ATOM 2259 N N . ARG A 1 289 ? 7.192 14.394 -23.297 1.00 46.81 289 ARG A N 1
ATOM 2260 C CA . ARG A 1 289 ? 8.400 15.227 -23.237 1.00 46.81 289 ARG A CA 1
ATOM 2261 C C . ARG A 1 289 ? 8.176 16.358 -22.238 1.00 46.81 289 ARG A C 1
ATOM 2263 O O . ARG A 1 289 ? 7.350 17.231 -22.486 1.00 46.81 289 ARG A O 1
ATOM 2270 N N . GLN A 1 290 ? 8.933 16.379 -21.145 1.00 40.38 290 GLN A N 1
ATOM 2271 C CA . GLN A 1 290 ? 9.091 17.581 -20.328 1.00 40.38 290 GLN A CA 1
ATOM 2272 C C . GLN A 1 290 ? 10.298 18.362 -20.861 1.00 40.38 290 GLN A C 1
ATOM 2274 O O . GLN A 1 290 ? 11.374 17.798 -21.052 1.00 40.38 290 GLN A O 1
ATOM 2279 N N . TYR A 1 291 ? 10.127 19.650 -21.157 1.00 39.25 291 TYR A N 1
ATOM 2280 C CA . TYR A 1 291 ? 11.267 20.524 -21.434 1.00 39.25 291 TYR A CA 1
ATOM 2281 C C . TYR A 1 291 ? 11.730 21.142 -20.115 1.00 39.25 291 TYR A C 1
ATOM 2283 O O . TYR A 1 291 ? 10.933 21.789 -19.432 1.00 39.25 291 TYR A O 1
ATOM 2291 N N . ARG A 1 292 ? 13.021 20.991 -19.781 1.00 35.59 292 ARG A N 1
ATOM 2292 C CA . ARG A 1 292 ? 13.680 21.881 -18.817 1.00 35.59 292 ARG A CA 1
ATOM 2293 C C . ARG A 1 292 ? 13.510 23.306 -19.322 1.00 35.59 292 ARG A C 1
ATOM 2295 O O . ARG A 1 292 ? 13.826 23.586 -20.477 1.00 35.59 292 ARG A O 1
ATOM 2302 N N . ALA A 1 293 ? 13.062 24.206 -18.456 1.00 31.84 293 ALA A N 1
ATOM 2303 C CA . ALA A 1 293 ? 13.208 25.633 -18.685 1.00 31.84 293 ALA A CA 1
ATOM 2304 C C . ALA A 1 293 ? 14.711 25.966 -18.724 1.00 31.84 293 ALA A C 1
ATOM 2306 O O . ALA A 1 293 ? 15.324 26.290 -17.712 1.00 31.84 293 ALA A O 1
ATOM 2307 N N . THR A 1 294 ? 15.341 25.827 -19.888 1.00 36.66 294 THR A N 1
ATOM 2308 C CA . THR A 1 294 ? 16.555 26.577 -20.197 1.00 36.66 294 THR A CA 1
ATOM 2309 C C . THR A 1 294 ? 16.143 28.033 -20.364 1.00 36.66 294 THR A C 1
ATOM 2311 O O . THR A 1 294 ? 15.080 28.303 -20.917 1.00 36.66 294 THR A O 1
ATOM 2314 N N . ASN A 1 295 ? 16.969 28.960 -19.879 1.00 35.41 295 ASN A N 1
ATOM 2315 C CA . ASN A 1 295 ? 16.754 30.416 -19.844 1.00 35.41 295 ASN A CA 1
ATOM 2316 C C . ASN A 1 295 ? 16.515 31.109 -21.211 1.00 35.41 295 ASN A C 1
ATOM 2318 O O . ASN A 1 295 ? 16.643 32.326 -21.302 1.00 35.41 295 ASN A O 1
ATOM 2322 N N . ASP A 1 296 ? 16.149 30.377 -22.261 1.00 33.97 296 ASP A N 1
ATOM 2323 C CA . ASP A 1 296 ? 15.724 30.926 -23.541 1.00 33.97 296 ASP A CA 1
ATOM 2324 C C . ASP A 1 296 ? 14.207 31.149 -23.538 1.00 33.97 296 ASP A C 1
ATOM 2326 O O . ASP A 1 296 ? 13.391 30.254 -23.761 1.00 33.97 296 ASP A O 1
ATOM 2330 N N . THR A 1 297 ? 13.832 32.400 -23.298 1.00 35.06 297 THR A N 1
ATOM 2331 C CA . THR A 1 297 ? 12.474 32.958 -23.210 1.00 35.06 297 THR A CA 1
ATOM 2332 C C . THR A 1 297 ? 11.669 32.946 -24.522 1.00 35.06 297 THR A C 1
ATOM 2334 O O . THR A 1 297 ? 10.737 33.733 -24.677 1.00 35.06 297 THR A O 1
ATOM 2337 N N . HIS A 1 298 ? 11.963 32.054 -25.474 1.00 34.81 298 HIS A N 1
ATOM 2338 C CA . HIS A 1 298 ? 11.331 32.072 -26.802 1.00 34.81 298 HIS A CA 1
ATOM 2339 C C . HIS A 1 298 ? 10.765 30.743 -27.322 1.00 34.81 298 HIS A C 1
ATOM 2341 O O . HIS A 1 298 ? 10.454 30.652 -28.506 1.00 34.81 298 HIS A O 1
ATOM 2347 N N . LEU A 1 299 ? 10.500 29.756 -26.462 1.00 36.16 299 LEU A N 1
ATOM 2348 C CA . LEU A 1 299 ? 9.593 28.657 -26.823 1.00 36.16 299 LEU A CA 1
ATOM 2349 C C . LEU A 1 299 ? 8.177 28.987 -26.337 1.00 36.16 299 LEU A C 1
ATOM 2351 O O . LEU A 1 299 ? 7.867 28.927 -25.147 1.00 36.16 299 LEU A O 1
ATOM 2355 N N . GLN A 1 300 ? 7.323 29.417 -27.270 1.00 37.72 300 GLN A N 1
ATOM 2356 C CA . GLN A 1 300 ? 5.924 29.746 -27.001 1.00 37.72 300 GLN A CA 1
ATOM 2357 C C . GLN A 1 300 ? 5.186 28.518 -26.451 1.00 37.72 300 GLN A C 1
ATOM 2359 O O . GLN A 1 300 ? 5.334 27.404 -26.948 1.00 37.72 300 GLN A O 1
ATOM 2364 N N . ALA A 1 301 ? 4.319 28.729 -25.457 1.00 35.31 301 ALA A N 1
ATOM 2365 C CA . ALA A 1 301 ? 3.492 27.696 -24.824 1.00 35.31 301 ALA A CA 1
ATOM 2366 C C . ALA A 1 301 ? 2.579 26.900 -25.795 1.00 35.31 301 ALA A C 1
ATOM 2368 O O . ALA A 1 301 ? 1.944 25.932 -25.377 1.00 35.31 301 ALA A O 1
ATOM 2369 N N . SER A 1 302 ? 2.525 27.284 -27.074 1.00 33.34 302 SER A N 1
ATOM 2370 C CA . SER A 1 302 ? 1.863 26.598 -28.188 1.00 33.34 302 SER A CA 1
ATOM 2371 C C . SER A 1 302 ? 2.677 25.458 -28.824 1.00 33.34 302 SER A C 1
ATOM 2373 O O . SER A 1 302 ? 2.136 24.751 -29.667 1.00 33.34 302 SER A O 1
ATOM 2375 N N . GLU A 1 303 ? 3.934 25.227 -28.426 1.00 38.78 303 GLU A N 1
ATOM 2376 C CA . GLU A 1 303 ? 4.778 24.118 -28.923 1.00 38.78 303 GLU A CA 1
ATOM 2377 C C . GLU A 1 303 ? 4.886 22.933 -27.940 1.00 38.78 303 GLU A C 1
ATOM 2379 O O . GLU A 1 303 ? 5.839 22.155 -27.958 1.00 38.78 303 GLU A O 1
ATOM 2384 N N . ARG A 1 304 ? 3.885 22.759 -27.069 1.00 43.59 304 ARG A N 1
ATOM 2385 C CA . ARG A 1 304 ? 3.738 21.566 -26.218 1.00 43.59 304 ARG A CA 1
ATOM 2386 C C . ARG A 1 304 ? 3.335 20.365 -27.090 1.00 43.59 304 ARG A C 1
ATOM 2388 O O . ARG A 1 304 ? 2.188 20.304 -27.522 1.00 43.59 304 ARG A O 1
ATOM 2395 N N . ARG A 1 305 ? 4.245 19.419 -27.360 1.00 47.31 305 ARG A N 1
ATOM 2396 C CA . ARG A 1 305 ? 3.957 18.204 -28.154 1.00 47.31 305 ARG A CA 1
ATOM 2397 C C . ARG A 1 305 ? 4.164 16.932 -27.322 1.00 47.31 305 ARG A C 1
ATOM 2399 O O . ARG A 1 305 ? 5.300 16.542 -27.060 1.00 47.31 305 ARG A O 1
ATOM 2406 N N . ASP A 1 306 ? 3.069 16.287 -26.923 1.00 48.72 306 ASP A N 1
ATOM 2407 C CA . ASP A 1 306 ? 3.066 14.872 -26.529 1.00 48.72 306 ASP A CA 1
ATOM 2408 C C . ASP A 1 306 ? 3.212 14.052 -27.814 1.00 48.72 306 ASP A C 1
ATOM 2410 O O . ASP A 1 306 ? 2.261 14.014 -28.576 1.00 48.72 306 ASP A O 1
ATOM 2414 N N . LEU A 1 307 ? 4.358 13.424 -28.103 1.00 61.38 307 LEU A N 1
ATOM 2415 C CA . LEU A 1 307 ? 4.514 12.757 -29.407 1.00 61.38 307 LEU A CA 1
ATOM 2416 C C . LEU A 1 307 ? 3.816 11.391 -29.477 1.00 61.38 307 LEU A C 1
ATOM 2418 O O . LEU A 1 307 ? 3.308 11.067 -30.542 1.00 61.38 307 LEU A O 1
ATOM 2422 N N . TYR A 1 308 ? 3.735 10.604 -28.388 1.00 65.94 308 TYR A N 1
ATOM 2423 C CA . TYR A 1 308 ? 3.142 9.254 -28.433 1.00 65.94 308 TYR A CA 1
ATOM 2424 C C . TYR A 1 308 ? 2.269 8.893 -27.218 1.00 65.94 308 TYR A C 1
ATOM 2426 O O . TYR A 1 308 ? 2.733 8.877 -26.075 1.00 65.94 308 TYR A O 1
ATOM 2434 N N . MET A 1 309 ? 1.018 8.506 -27.484 1.00 69.00 309 MET A N 1
ATOM 2435 C CA . MET A 1 309 ? 0.046 7.969 -26.518 1.00 69.00 309 MET A CA 1
ATOM 2436 C C . MET A 1 309 ? -0.142 6.452 -26.657 1.00 69.00 309 MET A C 1
ATOM 2438 O O . MET A 1 309 ? 0.155 5.882 -27.707 1.00 69.00 309 MET A O 1
ATOM 2442 N N . ASN A 1 310 ? -0.716 5.806 -25.632 1.00 72.44 310 ASN A N 1
ATOM 2443 C CA . ASN A 1 310 ? -1.073 4.376 -25.632 1.00 72.44 310 ASN A CA 1
ATOM 2444 C C . ASN A 1 310 ? 0.092 3.484 -26.078 1.00 72.44 310 ASN A C 1
ATOM 2446 O O . ASN A 1 310 ? -0.051 2.636 -26.961 1.00 72.44 310 ASN A O 1
ATOM 2450 N N . VAL A 1 311 ? 1.266 3.750 -25.512 1.00 78.94 311 VAL A N 1
ATOM 2451 C CA . VAL A 1 311 ? 2.492 3.064 -25.900 1.00 78.94 311 VAL A CA 1
ATOM 2452 C C . VAL A 1 311 ? 2.409 1.603 -25.474 1.00 78.94 311 VAL A C 1
ATOM 2454 O O . VAL A 1 311 ? 2.082 1.287 -24.327 1.00 78.94 311 VAL A O 1
ATOM 2457 N N . ALA A 1 312 ? 2.710 0.722 -26.417 1.00 86.06 312 ALA A N 1
ATOM 2458 C CA . ALA A 1 312 ? 2.774 -0.710 -26.214 1.00 86.06 312 ALA A CA 1
ATOM 2459 C C . ALA A 1 312 ? 4.097 -1.258 -26.751 1.00 86.06 312 ALA A C 1
ATOM 2461 O O . ALA A 1 312 ? 4.758 -0.654 -27.597 1.00 86.06 312 ALA A O 1
ATOM 2462 N N . VAL A 1 313 ? 4.488 -2.409 -26.231 1.00 89.38 313 VAL A N 1
ATOM 2463 C CA . VAL A 1 313 ? 5.789 -3.026 -26.470 1.00 89.38 313 VAL A CA 1
ATOM 2464 C C . VAL A 1 313 ? 5.572 -4.397 -27.086 1.00 89.38 313 VAL A C 1
ATOM 2466 O O . VAL A 1 313 ? 4.678 -5.121 -26.650 1.00 89.38 313 VAL A O 1
ATOM 2469 N N . ASP A 1 314 ? 6.370 -4.762 -28.090 1.00 92.38 314 ASP A N 1
ATOM 2470 C CA . ASP A 1 314 ? 6.337 -6.115 -28.646 1.00 92.38 314 ASP A CA 1
ATOM 2471 C C . ASP A 1 314 ? 6.641 -7.147 -27.554 1.00 92.38 314 ASP A C 1
ATOM 2473 O O . ASP A 1 314 ? 7.687 -7.121 -26.896 1.00 92.38 314 ASP A O 1
ATOM 2477 N N . ARG A 1 315 ? 5.696 -8.064 -27.349 1.00 92.69 315 ARG A N 1
ATOM 2478 C CA . ARG A 1 315 ? 5.755 -9.028 -26.254 1.00 92.69 315 ARG A CA 1
ATOM 2479 C C . ARG A 1 315 ? 6.874 -10.040 -26.446 1.00 92.69 315 ARG A C 1
ATOM 2481 O O . ARG A 1 315 ? 7.521 -10.422 -25.473 1.00 92.69 315 ARG A O 1
ATOM 2488 N N . ALA A 1 316 ? 7.065 -10.527 -27.670 1.00 91.69 316 ALA A N 1
ATOM 2489 C CA . ALA A 1 316 ? 8.042 -11.573 -27.944 1.00 91.69 316 ALA A CA 1
ATOM 2490 C C . ALA A 1 316 ? 9.461 -11.058 -27.675 1.00 91.69 316 ALA A C 1
ATOM 2492 O O . ALA A 1 316 ? 10.234 -11.725 -26.988 1.00 91.69 316 ALA A O 1
ATOM 2493 N N . ALA A 1 317 ? 9.763 -9.843 -28.131 1.00 91.81 317 ALA A N 1
ATOM 2494 C CA . ALA A 1 317 ? 11.022 -9.161 -27.885 1.00 91.81 317 ALA A CA 1
ATOM 2495 C C . ALA A 1 317 ? 11.216 -8.821 -26.399 1.00 91.81 317 ALA A C 1
ATOM 2497 O O . ALA A 1 317 ? 12.289 -9.088 -25.856 1.00 91.81 317 ALA A O 1
ATOM 2498 N N . LEU A 1 318 ? 10.176 -8.316 -25.717 1.00 91.62 318 LEU A N 1
ATOM 2499 C CA . LEU A 1 318 ? 10.208 -8.067 -24.269 1.00 91.62 318 LEU A CA 1
ATOM 2500 C C . LEU A 1 318 ? 10.600 -9.336 -23.499 1.00 91.62 318 LEU A C 1
ATOM 2502 O O . LEU A 1 318 ? 11.531 -9.307 -22.699 1.00 91.62 318 LEU A O 1
ATOM 2506 N N . MET A 1 319 ? 9.916 -10.451 -23.767 1.00 90.75 319 MET A N 1
ATOM 2507 C CA . MET A 1 319 ? 10.140 -11.725 -23.078 1.00 90.75 319 MET A CA 1
ATOM 2508 C C . MET A 1 319 ? 11.483 -12.374 -23.437 1.00 90.75 319 MET A C 1
ATOM 2510 O O . MET A 1 319 ? 12.065 -13.070 -22.609 1.00 90.75 319 MET A O 1
ATOM 2514 N N . ALA A 1 320 ? 11.979 -12.172 -24.661 1.00 90.25 320 ALA A N 1
ATOM 2515 C CA . ALA A 1 320 ? 13.277 -12.690 -25.086 1.00 90.25 320 ALA A CA 1
ATOM 2516 C C . ALA A 1 320 ? 14.444 -11.917 -24.453 1.00 90.25 320 ALA A C 1
ATOM 2518 O O . ALA A 1 320 ? 15.450 -12.522 -24.079 1.00 90.25 320 ALA A O 1
ATOM 2519 N N . HIS A 1 321 ? 14.315 -10.592 -24.336 1.00 89.88 321 HIS A N 1
ATOM 2520 C CA . HIS A 1 321 ? 15.373 -9.722 -23.825 1.00 89.88 321 HIS A CA 1
ATOM 2521 C C . HIS A 1 321 ? 15.398 -9.662 -22.294 1.00 89.88 321 HIS A C 1
ATOM 2523 O O . HIS A 1 321 ? 16.465 -9.724 -21.685 1.00 89.88 321 HIS A O 1
ATOM 2529 N N . PHE A 1 322 ? 14.226 -9.578 -21.662 1.00 87.06 322 PHE A N 1
ATOM 2530 C CA . PHE A 1 322 ? 14.096 -9.506 -20.214 1.00 87.06 322 PHE A CA 1
ATOM 2531 C C . PHE A 1 322 ? 13.646 -10.853 -19.668 1.00 87.06 322 PHE A C 1
ATOM 2533 O O . PHE A 1 322 ? 12.463 -11.200 -19.686 1.00 87.06 322 PHE A O 1
ATOM 2540 N N . GLN A 1 323 ? 14.615 -11.604 -19.148 1.00 73.50 323 GLN A N 1
ATOM 2541 C CA . GLN A 1 323 ? 14.312 -12.779 -18.345 1.00 73.50 323 GLN A CA 1
ATOM 2542 C C . GLN A 1 323 ? 13.526 -12.350 -17.104 1.00 73.50 323 GLN A C 1
ATOM 2544 O O . GLN A 1 323 ? 13.791 -11.268 -16.563 1.00 73.50 323 GLN A O 1
ATOM 2549 N N . PRO A 1 324 ? 12.591 -13.184 -16.619 1.00 60.69 324 PRO A N 1
ATOM 2550 C CA . PRO A 1 324 ? 11.977 -12.921 -15.336 1.00 60.69 324 PRO A CA 1
ATOM 2551 C C . PRO A 1 324 ? 13.104 -12.778 -14.318 1.00 60.69 324 PRO A C 1
ATOM 2553 O O . PRO A 1 324 ? 13.920 -13.692 -14.160 1.00 60.69 324 PRO A O 1
ATOM 2556 N N . LYS A 1 325 ? 13.142 -11.660 -13.587 1.00 57.44 325 LYS A N 1
ATOM 2557 C CA . LYS A 1 325 ? 13.734 -11.742 -12.253 1.00 57.44 325 LYS A CA 1
ATOM 2558 C C . LYS A 1 325 ? 12.999 -12.894 -11.583 1.00 57.44 325 LYS A C 1
ATOM 2560 O O . LYS A 1 325 ? 11.768 -12.938 -11.688 1.00 57.44 325 LYS A O 1
ATOM 2565 N N . ALA A 1 326 ? 13.733 -13.839 -10.975 1.00 46.94 326 ALA A N 1
ATOM 2566 C CA . ALA A 1 326 ? 13.122 -14.771 -10.030 1.00 46.94 326 ALA A CA 1
ATOM 2567 C C . ALA A 1 326 ? 12.157 -13.915 -9.236 1.00 46.94 326 ALA A C 1
ATOM 2569 O O . ALA A 1 326 ? 12.612 -12.858 -8.770 1.00 46.94 326 ALA A O 1
ATOM 2570 N N . SER A 1 327 ? 10.859 -14.270 -9.289 1.00 41.09 327 SER A N 1
ATOM 2571 C CA . SER A 1 327 ? 9.779 -13.465 -8.720 1.00 41.09 327 SER A CA 1
ATOM 2572 C C . SER A 1 327 ? 10.377 -12.831 -7.490 1.00 41.09 327 SER A C 1
ATOM 2574 O O . SER A 1 327 ? 10.979 -13.580 -6.702 1.00 41.09 327 SER A O 1
ATOM 2576 N N . ILE A 1 328 ? 10.307 -11.499 -7.345 1.00 40.38 328 ILE A N 1
ATOM 2577 C CA . ILE A 1 328 ? 10.367 -10.982 -5.986 1.00 40.38 328 ILE A CA 1
ATOM 2578 C C . ILE A 1 328 ? 9.219 -11.751 -5.394 1.00 40.38 328 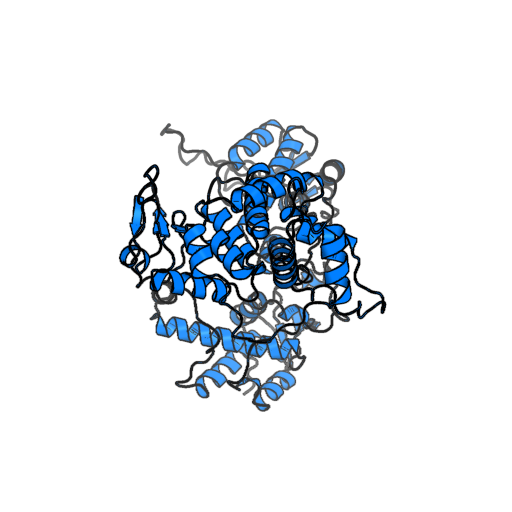ILE A C 1
ATOM 2580 O O . ILE A 1 328 ? 8.055 -11.476 -5.691 1.00 40.38 328 ILE A O 1
ATOM 2584 N N . ALA A 1 329 ? 9.556 -12.855 -4.728 1.00 32.03 329 ALA A N 1
ATOM 2585 C CA . ALA A 1 329 ? 8.631 -13.536 -3.917 1.00 32.03 329 ALA A CA 1
ATOM 2586 C C . ALA A 1 329 ? 8.246 -12.335 -3.088 1.00 32.03 329 ALA A C 1
ATOM 2588 O O . ALA A 1 329 ? 9.067 -11.757 -2.370 1.00 32.03 329 ALA A O 1
ATOM 2589 N N . VAL A 1 330 ? 6.986 -11.969 -3.200 1.00 34.22 330 VAL A N 1
ATOM 2590 C CA . VAL A 1 330 ? 6.277 -11.651 -2.001 1.00 34.22 330 VAL A CA 1
ATOM 2591 C C . VAL A 1 330 ? 6.411 -12.944 -1.172 1.00 34.22 330 VAL A C 1
ATOM 2593 O O . VAL A 1 330 ? 5.454 -13.655 -0.917 1.00 34.22 330 VAL A O 1
ATOM 2596 N N . ALA A 1 331 ? 7.621 -13.243 -0.678 1.00 25.64 331 ALA A N 1
ATOM 2597 C CA . ALA A 1 331 ? 7.894 -12.869 0.656 1.00 25.64 331 ALA A CA 1
ATOM 2598 C C . ALA A 1 331 ? 6.999 -11.654 0.992 1.00 25.64 331 ALA A C 1
ATOM 2600 O O . ALA A 1 331 ? 7.407 -10.502 1.037 1.00 25.64 331 ALA A O 1
ATOM 2601 N N . HIS A 1 332 ? 5.746 -11.970 1.337 1.00 26.17 332 HIS A N 1
ATOM 2602 C CA . HIS A 1 332 ? 5.417 -11.810 2.724 1.00 26.17 332 HIS A CA 1
ATOM 2603 C C . HIS A 1 332 ? 6.763 -11.953 3.444 1.00 26.17 332 HIS A C 1
ATOM 2605 O O . HIS A 1 332 ? 7.414 -12.996 3.313 1.00 26.17 332 HIS A O 1
ATOM 2611 N N . PRO A 1 333 ? 7.237 -10.998 4.222 1.00 28.05 333 PRO A N 1
ATOM 2612 C CA . PRO A 1 333 ? 7.660 -11.534 5.485 1.00 28.05 333 PRO A CA 1
ATOM 2613 C C . PRO A 1 333 ? 6.487 -12.457 5.949 1.00 28.05 333 PRO A C 1
ATOM 2615 O O . PRO A 1 333 ? 5.532 -12.001 6.558 1.00 28.05 333 PRO A O 1
ATOM 2618 N N . ALA A 1 334 ? 6.485 -13.755 5.557 1.00 26.64 334 ALA A N 1
ATOM 2619 C CA . ALA A 1 334 ? 6.574 -14.853 6.477 1.00 26.64 334 ALA A CA 1
ATOM 2620 C C . ALA A 1 334 ? 7.594 -14.262 7.393 1.00 26.64 334 ALA A C 1
ATOM 2622 O O . ALA A 1 334 ? 8.719 -14.052 6.923 1.00 26.64 334 ALA A O 1
ATOM 2623 N N . GLN A 1 335 ? 7.027 -13.654 8.447 1.00 31.25 335 GLN A N 1
ATOM 2624 C CA . GLN A 1 335 ? 7.676 -12.851 9.462 1.00 31.25 335 GLN A CA 1
ATOM 2625 C C . GLN A 1 335 ? 9.162 -13.013 9.252 1.00 31.25 335 GLN A C 1
ATOM 2627 O O . GLN A 1 335 ? 9.565 -14.155 9.405 1.00 31.25 335 GLN A O 1
ATOM 2632 N N . THR A 1 336 ? 9.918 -12.029 8.742 1.00 28.89 336 THR A N 1
ATOM 2633 C CA . THR A 1 336 ? 11.381 -12.179 8.581 1.00 28.89 336 THR A CA 1
ATOM 2634 C C . THR A 1 336 ? 11.893 -12.858 9.839 1.00 28.89 336 THR A C 1
ATOM 2636 O O . THR A 1 336 ? 11.925 -12.150 10.831 1.00 28.89 336 THR A O 1
ATOM 2639 N N . ASP A 1 337 ? 12.119 -14.182 9.824 1.00 32.00 337 ASP A N 1
ATOM 2640 C CA . ASP A 1 337 ? 11.826 -15.105 10.949 1.00 32.00 337 ASP A CA 1
ATOM 2641 C C . ASP A 1 337 ? 11.805 -14.430 12.334 1.00 32.00 337 ASP A C 1
ATOM 2643 O O . ASP A 1 337 ? 12.783 -14.562 13.051 1.00 32.00 337 ASP A O 1
ATOM 2647 N N . ASP A 1 338 ? 10.760 -13.651 12.682 1.00 37.72 338 ASP A N 1
ATOM 2648 C CA . ASP A 1 338 ? 10.734 -12.640 13.774 1.00 37.72 338 ASP A CA 1
ATOM 2649 C C . ASP A 1 338 ? 12.124 -12.206 14.320 1.00 37.72 338 ASP A C 1
ATOM 2651 O O . ASP A 1 338 ? 12.386 -12.196 15.529 1.00 37.72 338 ASP A O 1
ATOM 2655 N N . GLY A 1 339 ? 13.057 -11.910 13.411 1.00 42.50 339 GLY A N 1
ATOM 2656 C CA . GLY A 1 339 ? 14.477 -12.120 13.649 1.00 42.50 339 GLY A CA 1
ATOM 2657 C C . GLY A 1 339 ? 15.316 -10.955 13.144 1.00 42.50 339 GLY A C 1
ATOM 2658 O O . GLY A 1 339 ? 15.077 -10.449 12.046 1.00 42.50 339 GLY A O 1
ATOM 2659 N N . PRO A 1 340 ? 16.310 -10.505 13.927 1.00 53.44 340 PRO A N 1
ATOM 2660 C CA . PRO A 1 340 ? 17.199 -9.429 13.512 1.00 53.44 340 PRO A CA 1
ATOM 2661 C C . PRO A 1 340 ? 17.975 -9.824 12.251 1.00 53.44 340 PRO A C 1
ATOM 2663 O O . PRO A 1 340 ? 18.398 -10.972 12.133 1.00 53.44 340 PRO A O 1
ATOM 2666 N N . ILE A 1 341 ? 18.226 -8.862 11.354 1.00 59.78 341 ILE A N 1
ATOM 2667 C CA . ILE A 1 341 ? 19.152 -9.052 10.225 1.00 59.78 341 ILE A CA 1
ATOM 2668 C C . ILE A 1 341 ? 20.535 -9.374 10.798 1.00 59.78 341 ILE A C 1
ATOM 2670 O O . ILE A 1 341 ? 21.138 -8.549 11.493 1.00 59.78 341 ILE A O 1
ATOM 2674 N N . VAL A 1 342 ? 21.044 -10.567 10.514 1.00 68.25 342 VAL A N 1
ATOM 2675 C CA . VAL A 1 342 ? 22.337 -11.051 11.004 1.00 68.25 342 VAL A CA 1
ATOM 2676 C C . VAL A 1 342 ? 23.386 -10.997 9.901 1.00 68.25 342 VAL A C 1
ATOM 2678 O O . VAL A 1 342 ? 23.095 -10.882 8.717 1.00 68.25 342 VAL A O 1
ATOM 2681 N N . TRP A 1 343 ? 24.658 -11.071 10.285 1.00 72.38 343 TRP A N 1
ATOM 2682 C CA . TRP A 1 343 ? 25.771 -10.999 9.333 1.00 72.38 343 TRP A CA 1
ATOM 2683 C C . TRP A 1 343 ? 25.724 -12.074 8.246 1.00 72.38 343 TRP A C 1
ATOM 2685 O O . TRP A 1 343 ? 26.184 -11.828 7.131 1.00 72.38 343 TRP A O 1
ATOM 2695 N N . ASP A 1 344 ? 25.151 -13.236 8.563 1.00 69.38 344 ASP A N 1
ATOM 2696 C CA . ASP A 1 344 ? 25.010 -14.353 7.631 1.00 69.38 344 ASP A CA 1
ATOM 2697 C C . ASP A 1 344 ? 24.101 -14.007 6.433 1.00 69.38 344 ASP A C 1
ATOM 2699 O O . ASP A 1 344 ? 24.250 -14.609 5.369 1.00 69.38 344 ASP A O 1
ATOM 2703 N N . ASP A 1 345 ? 23.253 -12.978 6.554 1.00 65.75 345 ASP A N 1
ATOM 2704 C CA . ASP A 1 345 ? 22.352 -12.515 5.491 1.00 65.75 345 ASP A CA 1
ATOM 2705 C C . ASP A 1 345 ? 23.085 -11.791 4.344 1.00 65.75 345 ASP A C 1
ATOM 2707 O O . ASP A 1 345 ? 22.538 -11.642 3.251 1.00 65.75 345 ASP A O 1
ATOM 2711 N N . PHE A 1 346 ? 24.330 -11.341 4.559 1.00 67.81 346 PHE A N 1
ATOM 2712 C CA . PHE A 1 346 ? 25.102 -10.577 3.565 1.00 67.81 346 PHE A CA 1
ATOM 2713 C C . PHE A 1 346 ? 26.057 -11.430 2.721 1.00 67.81 346 PHE A C 1
ATOM 2715 O O . PHE A 1 346 ? 26.674 -10.904 1.801 1.00 67.81 346 PHE A O 1
ATOM 2722 N N . GLY A 1 347 ? 26.169 -12.732 3.000 1.00 70.25 347 GLY A N 1
ATOM 2723 C CA . GLY A 1 347 ? 27.090 -13.626 2.298 1.00 70.25 347 GLY A CA 1
ATOM 2724 C C . GLY A 1 347 ? 28.522 -13.608 2.853 1.00 70.25 347 GLY A C 1
ATOM 2725 O O . GLY A 1 347 ? 28.976 -12.684 3.531 1.00 70.25 347 GLY A O 1
ATOM 2726 N N . SER A 1 348 ? 29.266 -14.683 2.583 1.00 74.81 348 SER A N 1
ATOM 2727 C CA . SER A 1 348 ? 30.616 -14.905 3.131 1.00 74.81 348 SER A CA 1
ATOM 2728 C C . SER A 1 348 ? 31.667 -13.893 2.651 1.00 74.81 348 SER A C 1
ATOM 2730 O O . SER A 1 348 ? 32.655 -13.635 3.338 1.00 74.81 348 SER A O 1
ATOM 2732 N N . GLU A 1 349 ? 31.439 -13.304 1.482 1.00 74.94 349 GLU A N 1
ATOM 2733 C CA . GLU A 1 349 ? 32.245 -12.278 0.830 1.00 74.94 349 GLU A CA 1
ATOM 2734 C C . GLU A 1 349 ? 32.216 -10.934 1.571 1.00 74.94 349 GLU A C 1
ATOM 2736 O O . GLU A 1 349 ? 33.167 -10.157 1.480 1.00 74.94 349 GLU A O 1
ATOM 2741 N N . SER A 1 350 ? 31.163 -10.683 2.350 1.00 76.25 350 SER A N 1
ATOM 2742 C CA . SER A 1 350 ? 30.959 -9.455 3.123 1.00 76.25 350 SER A CA 1
ATOM 2743 C C . SER A 1 350 ? 31.599 -9.500 4.508 1.00 76.25 350 SER A C 1
ATOM 2745 O O . SER A 1 350 ? 31.817 -8.454 5.124 1.00 76.25 350 SER A O 1
ATOM 2747 N N . LEU A 1 351 ? 31.952 -10.695 4.993 1.00 78.38 351 LEU A N 1
ATOM 2748 C CA . LEU A 1 351 ? 32.490 -10.909 6.339 1.00 78.38 351 LEU A CA 1
ATOM 2749 C C . LEU A 1 351 ? 33.750 -10.085 6.654 1.00 78.38 351 LEU A C 1
ATOM 2751 O O . LEU A 1 351 ? 33.794 -9.517 7.746 1.00 78.38 351 LEU A O 1
ATOM 2755 N N . PRO A 1 352 ? 34.759 -9.957 5.763 1.00 86.06 352 PRO A N 1
ATOM 2756 C CA . PRO A 1 352 ? 35.943 -9.148 6.064 1.00 86.06 352 PRO A CA 1
ATOM 2757 C C . PRO A 1 352 ? 35.602 -7.676 6.315 1.00 86.06 352 PRO A C 1
ATOM 2759 O O . PRO A 1 352 ? 36.194 -7.025 7.174 1.00 86.06 352 PRO A O 1
ATOM 2762 N N . GLU A 1 353 ? 34.619 -7.147 5.587 1.00 84.31 353 GLU A N 1
ATOM 2763 C CA . GLU A 1 353 ? 34.189 -5.765 5.751 1.00 84.31 353 GLU A CA 1
ATOM 2764 C C . GLU A 1 353 ? 33.319 -5.577 6.995 1.00 84.31 353 GLU A C 1
ATOM 2766 O O . GLU A 1 353 ? 33.509 -4.606 7.724 1.00 84.31 353 GLU A O 1
ATOM 2771 N N . LEU A 1 354 ? 32.392 -6.496 7.267 1.00 80.88 354 LEU A N 1
ATOM 2772 C CA . LEU A 1 354 ? 31.586 -6.473 8.490 1.00 80.88 354 LEU A CA 1
ATOM 2773 C C . LEU A 1 354 ? 32.477 -6.527 9.740 1.00 80.88 354 LEU A C 1
ATOM 2775 O O . LEU A 1 354 ? 32.277 -5.752 10.676 1.00 80.88 354 LEU A O 1
ATOM 2779 N N . GLN A 1 355 ? 33.531 -7.350 9.720 1.00 85.19 355 GLN A N 1
ATOM 2780 C CA . GLN A 1 355 ? 34.550 -7.387 10.774 1.00 85.19 355 GLN A CA 1
ATOM 2781 C C . GLN A 1 355 ? 35.253 -6.037 10.929 1.00 85.19 355 GLN A C 1
ATOM 2783 O O . GLN A 1 355 ? 35.295 -5.494 12.034 1.00 85.19 355 GLN A O 1
ATOM 2788 N N . ARG A 1 356 ? 35.718 -5.440 9.824 1.00 89.19 356 ARG A N 1
ATOM 2789 C CA . ARG A 1 356 ? 36.328 -4.102 9.833 1.00 89.19 356 ARG A CA 1
ATOM 2790 C C . ARG A 1 356 ? 35.384 -3.043 10.415 1.00 89.19 356 ARG A C 1
ATOM 2792 O O . ARG A 1 356 ? 35.817 -2.188 11.186 1.00 89.19 356 ARG A O 1
ATOM 2799 N N . LEU A 1 357 ? 34.101 -3.077 10.056 1.00 84.50 357 LEU A N 1
ATOM 2800 C CA . LEU A 1 357 ? 33.092 -2.132 10.543 1.00 84.50 357 LEU A CA 1
ATOM 2801 C C . LEU A 1 357 ? 32.755 -2.339 12.027 1.00 84.50 357 LEU A C 1
ATOM 2803 O O . LEU A 1 357 ? 32.536 -1.350 12.724 1.00 84.50 357 LEU A O 1
ATOM 2807 N N . SER A 1 358 ? 32.772 -3.578 12.524 1.00 86.31 358 SER A N 1
ATOM 2808 C CA . SER A 1 358 ? 32.592 -3.890 13.952 1.00 86.31 358 SER A CA 1
ATOM 2809 C C . SER A 1 358 ? 33.782 -3.435 14.798 1.00 86.31 358 SER A C 1
ATOM 2811 O O . SER A 1 358 ? 33.615 -2.837 15.865 1.00 86.31 358 SER A O 1
ATOM 2813 N N . GLU A 1 359 ? 35.003 -3.618 14.289 1.00 83.00 359 GLU A N 1
ATOM 2814 C CA . GLU A 1 359 ? 36.211 -3.076 14.914 1.00 83.00 359 GLU A CA 1
ATOM 2815 C C . GLU A 1 359 ? 36.186 -1.545 14.965 1.00 83.00 359 GLU A C 1
ATOM 2817 O O . GLU A 1 359 ? 36.601 -0.959 15.964 1.00 83.00 359 GLU A O 1
ATOM 2822 N N . LEU A 1 360 ? 35.687 -0.887 13.910 1.00 76.94 360 LEU A N 1
ATOM 2823 C CA . LEU A 1 360 ? 35.483 0.563 13.899 1.00 76.94 360 LEU A CA 1
ATOM 2824 C C . LEU A 1 360 ? 34.433 0.985 14.929 1.00 76.94 360 LEU A C 1
ATOM 2826 O O . LEU A 1 360 ? 34.723 1.861 15.738 1.00 76.94 360 LEU A O 1
ATOM 2830 N N . ALA A 1 361 ? 33.288 0.297 14.964 1.00 79.62 361 ALA A N 1
ATOM 2831 C CA . ALA A 1 361 ? 32.218 0.526 15.936 1.00 79.62 361 ALA A CA 1
ATOM 2832 C C . ALA A 1 361 ? 32.688 0.386 17.394 1.00 79.62 361 ALA A C 1
ATOM 2834 O O . ALA A 1 361 ? 32.121 0.990 18.298 1.00 79.62 361 ALA A O 1
ATOM 2835 N N . SER A 1 362 ? 33.743 -0.387 17.644 1.00 79.06 362 SER A N 1
ATOM 2836 C CA . SER A 1 362 ? 34.299 -0.600 18.983 1.00 79.06 362 SER A CA 1
ATOM 2837 C C . SER A 1 362 ? 35.238 0.518 19.466 1.00 79.06 362 SER A C 1
ATOM 2839 O O . SER A 1 362 ? 35.618 0.527 20.640 1.00 79.06 362 SER A O 1
ATOM 2841 N N . ARG A 1 363 ? 35.625 1.465 18.600 1.00 80.56 363 ARG A N 1
ATOM 2842 C CA . ARG A 1 363 ? 36.511 2.598 18.942 1.00 80.56 363 ARG A CA 1
ATOM 2843 C C . ARG A 1 363 ? 35.743 3.702 19.676 1.00 80.56 363 ARG A C 1
ATOM 2845 O O . ARG A 1 363 ? 34.522 3.754 19.605 1.00 80.56 363 ARG A O 1
ATOM 2852 N N . ASP A 1 364 ? 36.439 4.595 20.390 1.00 74.88 364 ASP A N 1
ATOM 2853 C CA . ASP A 1 364 ? 35.803 5.799 20.963 1.00 74.88 364 ASP A CA 1
ATOM 2854 C C . ASP A 1 364 ? 35.436 6.770 19.834 1.00 74.88 364 ASP A C 1
ATOM 2856 O O . ASP A 1 364 ? 36.247 7.589 19.402 1.00 74.88 364 ASP A O 1
ATOM 2860 N N . GLU A 1 365 ? 34.221 6.620 19.320 1.00 72.12 365 GLU A N 1
ATOM 2861 C CA . GLU A 1 365 ? 33.666 7.420 18.238 1.00 72.12 365 GLU A CA 1
ATOM 2862 C C . GLU A 1 365 ? 32.230 7.865 18.544 1.00 72.12 365 GLU A C 1
ATOM 2864 O O . GLU A 1 365 ? 31.636 7.531 19.576 1.00 72.12 365 GLU A O 1
ATOM 2869 N N . TRP A 1 366 ? 31.687 8.662 17.632 1.00 74.38 366 TRP A N 1
ATOM 2870 C CA . TRP A 1 366 ? 30.313 9.131 17.678 1.00 74.38 366 TRP A CA 1
ATOM 2871 C C . TRP A 1 366 ? 29.412 8.191 16.882 1.00 74.38 366 TRP A C 1
ATOM 2873 O O . TRP A 1 366 ? 29.736 7.819 15.755 1.00 74.38 366 TRP A O 1
ATOM 2883 N N . TRP A 1 367 ? 28.278 7.838 17.472 1.00 77.25 367 TRP A N 1
ATOM 2884 C CA . TRP A 1 367 ? 27.233 7.037 16.852 1.00 77.25 367 TRP A CA 1
ATOM 2885 C C . TRP A 1 367 ? 26.043 7.911 16.493 1.00 77.25 367 TRP A C 1
ATOM 2887 O O . TRP A 1 367 ? 25.675 8.821 17.232 1.00 77.25 367 TRP A O 1
ATOM 2897 N N . THR A 1 368 ? 25.436 7.627 15.353 1.00 75.25 368 THR A N 1
ATOM 2898 C CA . THR A 1 368 ? 24.145 8.196 14.965 1.00 75.25 368 THR A CA 1
ATOM 2899 C C . THR A 1 368 ? 23.040 7.712 15.907 1.00 75.25 368 THR A C 1
ATOM 2901 O O . THR A 1 368 ? 23.197 6.721 16.626 1.00 75.25 368 THR A O 1
ATOM 2904 N N . TRP A 1 369 ? 21.896 8.398 15.896 1.00 75.00 369 TRP A N 1
ATOM 2905 C CA . TRP A 1 369 ? 20.737 8.013 16.706 1.00 75.00 369 TRP A CA 1
ATOM 2906 C C . TRP A 1 369 ? 20.304 6.545 16.495 1.00 75.00 369 TRP A C 1
ATOM 2908 O O . TRP A 1 369 ? 20.188 5.822 17.487 1.00 75.00 369 TRP A O 1
ATOM 2918 N N . PRO A 1 370 ? 20.173 6.033 15.249 1.00 74.00 370 PRO A N 1
ATOM 2919 C CA . PRO A 1 370 ? 19.843 4.623 15.022 1.00 74.00 370 PRO A CA 1
ATOM 2920 C C . PRO A 1 370 ? 20.892 3.644 15.559 1.00 74.00 370 PRO A C 1
ATOM 2922 O O . PRO A 1 370 ? 20.543 2.598 16.100 1.00 74.00 370 PRO A O 1
ATOM 2925 N N . GLU A 1 371 ? 22.181 3.975 15.445 1.00 82.75 371 GLU A N 1
ATOM 2926 C CA . GLU A 1 371 ? 23.270 3.135 15.958 1.00 82.75 371 GLU A CA 1
ATOM 2927 C C . GLU A 1 371 ? 23.264 3.071 17.490 1.00 82.75 371 GLU A C 1
ATOM 2929 O O . GLU A 1 371 ? 23.477 2.001 18.061 1.00 82.75 371 GLU A O 1
ATOM 2934 N N . ALA A 1 372 ? 22.966 4.188 18.159 1.00 81.75 372 ALA A N 1
ATOM 2935 C CA . ALA A 1 372 ? 22.818 4.227 19.609 1.00 81.75 372 ALA A CA 1
ATOM 2936 C C . ALA A 1 372 ? 21.624 3.386 20.085 1.00 81.75 372 ALA A C 1
ATOM 2938 O O . ALA A 1 372 ? 21.776 2.602 21.020 1.00 81.75 372 ALA A O 1
ATOM 2939 N N . ILE A 1 373 ? 20.469 3.483 19.414 1.00 78.31 373 ILE A N 1
ATOM 2940 C CA . ILE A 1 373 ? 19.286 2.659 19.716 1.00 78.31 373 ILE A CA 1
ATOM 2941 C C . ILE A 1 373 ? 19.589 1.173 19.506 1.00 78.31 373 ILE A C 1
ATOM 2943 O O . ILE A 1 373 ? 19.327 0.362 20.396 1.00 78.31 373 ILE A O 1
ATOM 2947 N N . ALA A 1 374 ? 20.182 0.810 18.363 1.00 79.06 374 ALA A N 1
ATOM 2948 C CA . ALA A 1 374 ? 20.548 -0.573 18.066 1.00 79.06 374 ALA A CA 1
ATOM 2949 C C . ALA A 1 374 ? 21.507 -1.138 19.122 1.00 79.06 374 ALA A C 1
ATOM 2951 O O . ALA A 1 374 ? 21.362 -2.288 19.548 1.00 79.06 374 ALA A O 1
ATOM 2952 N N . TRP A 1 375 ? 22.458 -0.328 19.593 1.00 86.75 375 TRP A N 1
ATOM 2953 C CA . TRP A 1 375 ? 23.378 -0.737 20.646 1.00 86.75 375 TRP A CA 1
ATOM 2954 C C . TRP A 1 375 ? 22.710 -0.854 22.017 1.00 86.75 375 TRP A C 1
ATOM 2956 O O . TRP A 1 375 ? 22.978 -1.816 22.722 1.00 86.75 375 TRP A O 1
ATOM 2966 N N . ILE A 1 376 ? 21.822 0.058 22.416 1.00 81.38 376 ILE A N 1
ATOM 2967 C CA . ILE A 1 376 ? 21.095 -0.060 23.696 1.00 81.38 376 ILE A CA 1
ATOM 2968 C C . ILE A 1 376 ? 20.224 -1.312 23.708 1.00 81.38 376 ILE A C 1
ATOM 2970 O O . ILE A 1 376 ? 20.219 -2.062 24.682 1.00 81.38 376 ILE A O 1
ATOM 2974 N N . GLY A 1 377 ? 19.556 -1.560 22.584 1.00 75.75 377 GLY A N 1
ATOM 2975 C CA . GLY A 1 377 ? 18.674 -2.695 22.379 1.00 75.75 377 GLY A CA 1
ATOM 2976 C C . GLY A 1 377 ? 19.340 -4.065 22.468 1.00 75.75 377 GLY A C 1
ATOM 2977 O O . GLY A 1 377 ? 18.720 -5.020 22.933 1.00 75.75 377 GLY A O 1
ATOM 2978 N N . SER A 1 378 ? 20.597 -4.159 22.028 1.00 77.12 378 SER A N 1
ATOM 2979 C CA . SER A 1 378 ? 21.282 -5.443 21.823 1.00 77.12 378 SER A CA 1
ATOM 2980 C C . SER A 1 378 ? 22.592 -5.609 22.588 1.00 77.12 378 SER A C 1
ATOM 2982 O O . SER A 1 378 ? 23.058 -6.731 22.772 1.00 77.12 378 SER A O 1
ATOM 2984 N N . ARG A 1 379 ? 23.202 -4.498 23.010 1.00 83.50 379 ARG A N 1
ATOM 2985 C CA . ARG A 1 379 ? 24.563 -4.392 23.557 1.00 83.50 379 ARG A CA 1
ATOM 2986 C C . ARG A 1 379 ? 25.649 -4.984 22.646 1.00 83.50 379 ARG A C 1
ATOM 2988 O O . ARG A 1 379 ? 26.747 -5.267 23.118 1.00 83.50 379 ARG A O 1
ATOM 2995 N N . ASP A 1 380 ? 25.378 -5.118 21.344 1.00 81.75 380 ASP A N 1
ATOM 2996 C CA . ASP A 1 380 ? 26.275 -5.753 20.371 1.00 81.75 380 ASP A CA 1
ATOM 2997 C C . ASP A 1 380 ? 26.732 -4.765 19.281 1.00 81.75 380 ASP A C 1
ATOM 2999 O O . ASP A 1 380 ? 25.932 -4.195 18.535 1.00 81.75 380 ASP A O 1
ATOM 3003 N N . THR A 1 381 ? 28.049 -4.572 19.159 1.00 82.75 381 THR A N 1
ATOM 3004 C CA . THR A 1 381 ? 28.665 -3.730 18.119 1.00 82.75 381 THR A CA 1
ATOM 3005 C C . THR A 1 381 ? 28.522 -4.318 16.716 1.00 82.75 381 THR A C 1
ATOM 3007 O O . THR A 1 381 ? 28.618 -3.581 15.734 1.00 82.75 381 THR A O 1
ATOM 3010 N N . ASN A 1 382 ? 28.240 -5.616 16.593 1.00 82.94 382 ASN A N 1
ATOM 3011 C CA . ASN A 1 382 ? 27.985 -6.249 15.304 1.00 82.94 382 ASN A CA 1
ATOM 3012 C C . ASN A 1 382 ? 26.721 -5.710 14.635 1.00 82.94 382 ASN A C 1
ATOM 3014 O O . ASN A 1 382 ? 26.691 -5.593 13.413 1.00 82.94 382 ASN A O 1
ATOM 3018 N N . ASN A 1 383 ? 25.721 -5.292 15.411 1.00 82.56 383 ASN A N 1
ATOM 3019 C CA . ASN A 1 383 ? 24.506 -4.693 14.860 1.00 82.56 383 ASN A CA 1
ATOM 3020 C C . ASN A 1 383 ? 24.777 -3.297 14.288 1.00 82.56 383 ASN A C 1
ATOM 3022 O O . ASN A 1 383 ? 24.234 -2.935 13.249 1.00 82.56 383 ASN A O 1
ATOM 3026 N N . ILE A 1 384 ? 25.705 -2.546 14.884 1.00 83.88 384 ILE A N 1
ATOM 3027 C CA . ILE A 1 384 ? 26.188 -1.278 14.318 1.00 83.88 384 ILE A CA 1
ATOM 3028 C C . ILE A 1 384 ? 26.912 -1.539 12.992 1.00 83.88 384 ILE A C 1
ATOM 3030 O O . ILE A 1 384 ? 26.676 -0.848 12.001 1.00 83.88 384 ILE A O 1
ATOM 3034 N N . ALA A 1 385 ? 27.764 -2.567 12.942 1.00 84.06 385 ALA A N 1
ATOM 3035 C CA . ALA A 1 385 ? 28.431 -2.973 11.708 1.00 84.06 385 ALA A CA 1
ATOM 3036 C C . ALA A 1 385 ? 27.424 -3.362 10.612 1.00 84.06 385 ALA A C 1
ATOM 3038 O O . ALA A 1 385 ? 27.596 -2.941 9.469 1.00 84.06 385 ALA A O 1
ATOM 3039 N N . THR A 1 386 ? 26.349 -4.075 10.969 1.00 80.31 386 THR A N 1
ATOM 3040 C CA . THR A 1 386 ? 25.226 -4.401 10.076 1.00 80.31 386 THR A CA 1
ATOM 3041 C C . THR A 1 386 ? 24.567 -3.140 9.520 1.00 80.31 386 THR A C 1
ATOM 3043 O O . THR A 1 386 ? 24.438 -3.010 8.303 1.00 80.31 386 THR A O 1
ATOM 3046 N N . LEU A 1 387 ? 24.213 -2.172 10.379 1.00 78.12 387 LEU A N 1
ATOM 3047 C CA . LEU A 1 387 ? 23.608 -0.902 9.951 1.00 78.12 387 LEU A CA 1
ATOM 3048 C C . LEU A 1 387 ? 24.513 -0.144 8.969 1.00 78.12 387 LEU A C 1
ATOM 3050 O O . LEU A 1 387 ? 24.038 0.376 7.955 1.00 78.12 387 LEU A O 1
ATOM 3054 N N . ARG A 1 388 ? 25.818 -0.077 9.256 1.00 84.25 388 ARG A N 1
ATOM 3055 C CA . ARG A 1 388 ? 26.812 0.615 8.419 1.00 84.25 388 ARG A CA 1
ATOM 3056 C C . ARG A 1 388 ? 27.038 -0.081 7.085 1.00 84.25 388 ARG A C 1
ATOM 3058 O O . ARG A 1 388 ? 27.115 0.585 6.054 1.00 84.25 388 ARG A O 1
ATOM 3065 N N . TYR A 1 389 ? 27.153 -1.406 7.107 1.00 80.19 389 TYR A N 1
ATOM 3066 C CA . TYR A 1 389 ? 27.357 -2.210 5.908 1.00 80.19 389 TYR A CA 1
ATOM 3067 C C . TYR A 1 389 ? 26.150 -2.105 4.980 1.00 80.19 389 TYR A C 1
ATOM 3069 O O . TYR A 1 389 ? 26.309 -1.804 3.800 1.00 80.19 389 TYR A O 1
ATOM 3077 N N . TRP A 1 390 ? 24.944 -2.244 5.534 1.00 78.56 390 TRP A N 1
ATOM 3078 C CA . TRP A 1 390 ? 23.699 -2.085 4.793 1.00 78.56 390 TRP A CA 1
ATOM 3079 C C . TRP A 1 390 ? 23.590 -0.700 4.147 1.00 78.56 390 TRP A C 1
ATOM 3081 O O . TRP A 1 390 ? 23.336 -0.603 2.948 1.00 78.56 390 TRP A O 1
ATOM 3091 N N . ALA A 1 391 ? 23.875 0.372 4.898 1.00 67.94 391 ALA A N 1
ATOM 3092 C CA . ALA A 1 391 ? 23.863 1.729 4.355 1.00 67.94 391 ALA A CA 1
ATOM 3093 C C . ALA A 1 391 ? 24.873 1.894 3.209 1.00 67.94 391 ALA A C 1
ATOM 3095 O O . ALA A 1 391 ? 24.566 2.500 2.186 1.00 67.94 391 ALA A O 1
ATOM 3096 N N . ARG A 1 392 ? 26.070 1.311 3.337 1.00 72.81 392 ARG A N 1
ATOM 3097 C CA . ARG A 1 392 ? 27.097 1.334 2.288 1.00 72.81 392 ARG A CA 1
ATOM 3098 C C . ARG A 1 392 ? 26.667 0.585 1.024 1.00 72.81 392 ARG A C 1
ATOM 3100 O O . ARG A 1 392 ? 26.863 1.100 -0.073 1.00 72.81 392 ARG A O 1
ATOM 3107 N N . GLU A 1 393 ? 26.085 -0.602 1.162 1.00 68.44 393 GLU A N 1
ATOM 3108 C CA . GLU A 1 393 ? 25.560 -1.371 0.025 1.00 68.44 393 GLU A CA 1
ATOM 3109 C C . GLU A 1 393 ? 24.393 -0.645 -0.655 1.00 68.44 393 GLU A C 1
ATOM 3111 O O . GLU A 1 393 ? 24.305 -0.629 -1.884 1.00 68.44 393 GLU A O 1
ATOM 3116 N N . TRP A 1 394 ? 23.548 0.031 0.128 1.00 60.47 394 TRP A N 1
ATOM 3117 C CA . TRP A 1 394 ? 22.491 0.906 -0.376 1.00 60.47 394 TRP A CA 1
ATOM 3118 C C . TRP A 1 394 ? 23.056 2.051 -1.231 1.00 60.47 394 TRP A C 1
ATOM 3120 O O . TRP A 1 394 ? 22.592 2.280 -2.350 1.00 60.47 394 TRP A O 1
ATOM 3130 N N . PHE A 1 395 ? 24.121 2.716 -0.764 1.00 55.25 395 PHE A N 1
ATOM 3131 C CA . PHE A 1 395 ? 24.835 3.733 -1.546 1.00 55.25 395 PHE A CA 1
ATOM 3132 C C . PHE A 1 395 ? 25.471 3.162 -2.826 1.00 55.25 395 PHE A C 1
ATOM 3134 O O . PHE A 1 395 ? 25.438 3.806 -3.874 1.00 55.25 395 PHE A O 1
ATOM 3141 N N . GLY A 1 396 ? 26.061 1.965 -2.754 1.00 49.47 396 GLY A N 1
ATOM 3142 C CA . GLY A 1 396 ? 26.793 1.343 -3.863 1.00 49.47 396 GLY A CA 1
ATOM 3143 C C . GLY A 1 396 ? 25.911 0.855 -5.016 1.00 49.47 396 GLY A C 1
ATOM 3144 O O . GLY A 1 396 ? 26.367 0.809 -6.157 1.00 49.47 396 GLY A O 1
ATOM 3145 N N . ARG A 1 397 ? 24.642 0.526 -4.749 1.00 49.12 397 ARG A N 1
ATOM 3146 C CA . ARG A 1 397 ? 23.703 -0.033 -5.741 1.00 49.12 397 ARG A CA 1
ATOM 3147 C C . ARG A 1 397 ? 22.881 1.015 -6.499 1.00 49.12 397 ARG A C 1
ATOM 3149 O O . ARG A 1 397 ? 21.902 0.665 -7.149 1.00 49.12 397 ARG A O 1
ATOM 3156 N N . GLY A 1 398 ? 23.284 2.285 -6.448 1.00 43.88 398 GLY A N 1
ATOM 3157 C CA . GLY A 1 398 ? 22.593 3.357 -7.165 1.00 43.88 398 GLY A CA 1
ATOM 3158 C C . GLY A 1 398 ? 21.292 3.792 -6.493 1.00 43.88 398 GLY A C 1
ATOM 3159 O O . GLY A 1 398 ? 20.350 4.155 -7.192 1.00 43.88 398 GLY A O 1
ATOM 3160 N N . GLY A 1 399 ? 21.236 3.773 -5.153 1.00 46.75 399 GLY A N 1
ATOM 3161 C CA . GLY A 1 399 ? 20.230 4.514 -4.392 1.00 46.75 399 GLY A CA 1
ATOM 3162 C C . GLY A 1 399 ? 20.315 5.990 -4.774 1.00 46.75 399 GLY A C 1
ATOM 3163 O O . GLY A 1 399 ? 21.161 6.723 -4.264 1.00 46.75 399 GLY A O 1
ATOM 3164 N N . GLY A 1 400 ? 19.507 6.381 -5.758 1.00 41.69 400 GLY A N 1
ATOM 3165 C CA . GLY A 1 400 ? 19.440 7.709 -6.352 1.00 41.69 400 GLY A CA 1
ATOM 3166 C C . GLY A 1 400 ? 18.785 8.698 -5.406 1.00 41.69 400 GLY A C 1
ATOM 3167 O O . GLY A 1 400 ? 17.674 9.129 -5.641 1.00 41.69 400 GLY A O 1
ATOM 3168 N N . ASP A 1 401 ? 19.448 8.957 -4.291 1.00 46.47 401 ASP A N 1
ATOM 3169 C CA . ASP A 1 401 ? 19.621 10.280 -3.724 1.00 46.47 401 ASP A CA 1
ATOM 3170 C C . ASP A 1 401 ? 20.613 10.143 -2.579 1.00 46.47 401 ASP A C 1
ATOM 3172 O O . ASP A 1 401 ? 20.529 9.241 -1.744 1.00 46.47 401 ASP A O 1
ATOM 3176 N N . ARG A 1 402 ? 21.579 11.061 -2.513 1.00 50.94 402 ARG A N 1
ATOM 3177 C CA . ARG A 1 402 ? 22.497 11.166 -1.369 1.00 50.94 402 ARG A CA 1
ATOM 3178 C C . ARG A 1 402 ? 21.781 11.717 -0.133 1.00 50.94 402 ARG A C 1
ATOM 3180 O O . ARG A 1 402 ? 22.456 12.308 0.705 1.00 50.94 402 ARG A O 1
ATOM 3187 N N . ASP A 1 403 ? 20.455 11.586 -0.057 1.00 50.75 403 ASP A N 1
ATOM 3188 C CA . ASP A 1 403 ? 19.641 12.089 1.033 1.00 50.75 403 ASP A CA 1
ATOM 3189 C C . ASP A 1 403 ? 19.871 11.210 2.268 1.00 50.75 403 ASP A C 1
ATOM 3191 O O . ASP A 1 403 ? 19.396 10.069 2.344 1.00 50.75 403 ASP A O 1
ATOM 3195 N N . PRO A 1 404 ? 20.627 11.707 3.254 1.00 50.62 404 PRO A N 1
ATOM 3196 C CA . PRO A 1 404 ? 20.970 10.917 4.419 1.00 50.62 404 PRO A CA 1
ATOM 3197 C C . PRO A 1 404 ? 19.758 10.676 5.327 1.00 5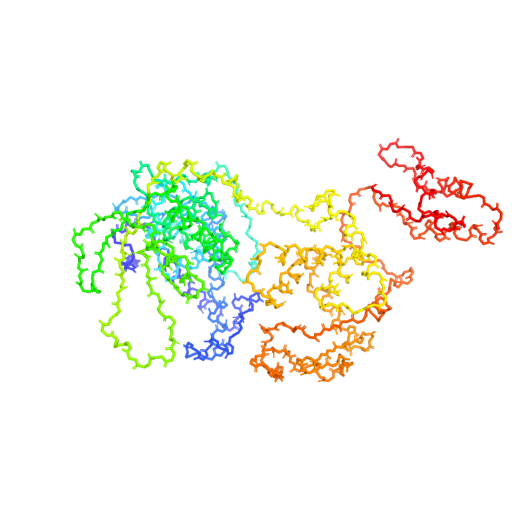0.62 404 PRO A C 1
ATOM 3199 O O . PRO A 1 404 ? 19.813 9.781 6.167 1.00 50.62 404 PRO A O 1
ATOM 3202 N N . THR A 1 405 ? 18.663 11.430 5.164 1.00 50.66 405 THR A N 1
ATOM 3203 C CA . THR A 1 405 ? 17.438 11.262 5.961 1.00 50.66 405 THR A CA 1
ATOM 3204 C C . THR A 1 405 ? 16.738 9.939 5.653 1.00 50.66 405 THR A C 1
ATOM 3206 O O . THR A 1 405 ? 16.313 9.244 6.575 1.00 50.66 405 THR A O 1
ATOM 3209 N N . ILE A 1 406 ? 16.713 9.525 4.382 1.00 50.44 406 ILE A N 1
ATOM 3210 C CA . ILE A 1 406 ? 16.123 8.253 3.937 1.00 50.44 406 ILE A CA 1
ATOM 3211 C C . ILE A 1 406 ? 16.910 7.068 4.510 1.00 50.44 406 ILE A C 1
ATOM 3213 O O . ILE A 1 406 ? 16.335 6.098 5.004 1.00 50.44 406 ILE A O 1
ATOM 3217 N N . ILE A 1 407 ? 18.239 7.161 4.487 1.00 56.66 407 ILE A N 1
ATOM 3218 C CA . ILE A 1 407 ? 19.131 6.100 4.969 1.00 56.66 407 ILE A CA 1
ATOM 3219 C C . ILE A 1 407 ? 19.045 5.968 6.486 1.00 56.66 407 ILE A C 1
ATOM 3221 O O . ILE A 1 407 ? 18.956 4.853 6.993 1.00 56.66 407 ILE A O 1
ATOM 3225 N N . LEU A 1 408 ? 19.006 7.090 7.205 1.00 57.97 408 LEU A N 1
ATOM 3226 C CA . LEU A 1 408 ? 18.829 7.092 8.655 1.00 57.97 408 LEU A CA 1
ATOM 3227 C C . LEU A 1 408 ? 17.442 6.587 9.062 1.00 57.97 408 LEU A C 1
ATOM 3229 O O . LEU A 1 408 ? 17.346 5.834 10.027 1.00 57.97 408 LEU A O 1
ATOM 3233 N N . GLY A 1 409 ? 16.386 6.929 8.317 1.00 54.00 409 GLY A N 1
ATOM 3234 C CA . GLY A 1 409 ? 15.042 6.389 8.540 1.00 54.00 409 GLY A CA 1
ATOM 3235 C C . GLY A 1 409 ? 14.997 4.867 8.381 1.00 54.00 409 GLY A C 1
ATOM 3236 O O . GLY A 1 409 ? 14.449 4.163 9.229 1.00 54.00 409 GLY A O 1
ATOM 3237 N N . ALA A 1 410 ? 15.653 4.333 7.348 1.00 56.47 410 ALA A N 1
ATOM 3238 C CA . ALA A 1 410 ? 15.762 2.891 7.152 1.00 56.47 410 ALA A CA 1
ATOM 3239 C C . ALA A 1 410 ? 16.644 2.212 8.217 1.00 56.47 410 ALA A C 1
ATOM 3241 O O . ALA A 1 410 ? 16.279 1.160 8.741 1.00 56.47 410 ALA A O 1
ATOM 3242 N N . GLN A 1 411 ? 17.768 2.824 8.605 1.00 64.88 411 GLN A N 1
ATOM 3243 C CA . GLN A 1 411 ? 18.592 2.337 9.714 1.00 64.88 411 GLN A CA 1
ATOM 3244 C C . GLN A 1 411 ? 17.839 2.362 11.046 1.00 64.88 411 GLN A C 1
ATOM 3246 O O . GLN A 1 411 ? 18.024 1.448 11.840 1.00 64.88 411 GLN A O 1
ATOM 3251 N N . ALA A 1 412 ? 16.978 3.353 11.290 1.00 62.75 412 ALA A N 1
ATOM 3252 C CA . ALA A 1 412 ? 16.134 3.418 12.480 1.00 62.75 412 ALA A CA 1
ATOM 3253 C C . ALA A 1 412 ? 15.113 2.279 12.493 1.00 62.75 412 ALA A C 1
ATOM 3255 O O . ALA A 1 412 ? 14.994 1.572 13.491 1.00 62.75 412 ALA A O 1
ATOM 3256 N N . PHE A 1 413 ? 14.439 2.040 11.366 1.00 62.09 413 PHE A N 1
ATOM 3257 C CA . PHE A 1 413 ? 13.541 0.897 11.224 1.00 62.09 413 PHE A CA 1
ATOM 3258 C C . PHE A 1 413 ? 14.272 -0.424 11.506 1.00 62.09 413 PHE A C 1
ATOM 3260 O O . PHE A 1 413 ? 13.803 -1.225 12.312 1.00 62.09 413 PHE A O 1
ATOM 3267 N N . MET A 1 414 ? 15.464 -0.625 10.938 1.00 65.25 414 MET A N 1
ATOM 3268 C CA . MET A 1 414 ? 16.279 -1.811 11.229 1.00 65.25 414 MET A CA 1
ATOM 3269 C C . MET A 1 414 ? 16.761 -1.856 12.685 1.00 65.25 414 MET A C 1
ATOM 3271 O O . MET A 1 414 ? 16.789 -2.929 13.278 1.00 65.25 414 MET A O 1
ATOM 3275 N N . ALA A 1 415 ? 17.088 -0.712 13.292 1.00 68.12 415 ALA A N 1
ATOM 3276 C CA . ALA A 1 415 ? 17.495 -0.633 14.692 1.00 68.12 415 ALA A CA 1
ATOM 3277 C C . ALA A 1 415 ? 16.419 -1.194 15.630 1.00 68.12 415 ALA A C 1
ATOM 3279 O O . ALA A 1 415 ? 16.757 -1.881 16.592 1.00 68.12 415 ALA A O 1
ATOM 3280 N N . THR A 1 416 ? 15.135 -0.983 15.306 1.00 64.44 416 THR A N 1
ATOM 3281 C CA . THR A 1 416 ? 14.014 -1.541 16.081 1.00 64.44 416 THR A CA 1
ATOM 3282 C C . THR A 1 416 ? 13.931 -3.067 16.056 1.00 64.44 416 THR A C 1
ATOM 3284 O O . THR A 1 416 ? 13.334 -3.645 16.955 1.00 64.44 416 THR A O 1
ATOM 3287 N N . GLN A 1 417 ? 14.551 -3.730 15.075 1.00 68.00 417 GLN A N 1
ATOM 3288 C CA . GLN A 1 417 ? 14.587 -5.195 14.981 1.00 68.00 417 GLN A CA 1
ATOM 3289 C C . GLN A 1 417 ? 15.648 -5.811 15.908 1.00 68.00 417 GLN A C 1
ATOM 3291 O O . GLN A 1 417 ? 15.596 -6.999 16.217 1.00 68.00 417 GLN A O 1
ATOM 3296 N N . PHE A 1 418 ? 16.611 -5.012 16.385 1.00 67.00 418 PHE A N 1
ATOM 3297 C CA . PHE A 1 418 ? 17.645 -5.456 17.328 1.00 67.00 418 PHE A CA 1
ATOM 3298 C C . PHE A 1 418 ? 17.217 -5.340 18.799 1.00 67.00 418 PHE A C 1
ATOM 3300 O O . PHE A 1 418 ? 17.999 -5.666 19.692 1.00 67.00 418 PHE A O 1
ATOM 3307 N N . CYS A 1 419 ? 15.991 -4.892 19.069 1.00 62.00 419 CYS A N 1
ATOM 3308 C CA . CYS A 1 419 ? 15.430 -4.741 20.407 1.00 62.00 419 CYS A CA 1
ATOM 3309 C C . CYS A 1 419 ? 14.025 -5.333 20.490 1.00 62.00 419 CYS A C 1
ATOM 3311 O O . CYS A 1 419 ? 13.226 -5.233 19.569 1.00 62.00 419 CYS A O 1
ATOM 3313 N N . LYS A 1 420 ? 13.688 -5.910 21.650 1.00 53.66 420 LYS A N 1
ATOM 3314 C CA . LYS A 1 420 ? 12.335 -6.432 21.919 1.00 53.66 420 LYS A CA 1
ATOM 3315 C C . LYS A 1 420 ? 11.258 -5.332 21.922 1.00 53.66 420 LYS A C 1
ATOM 3317 O O . LYS A 1 420 ? 10.088 -5.633 21.726 1.00 53.66 420 LYS A O 1
ATOM 3322 N N . SER A 1 421 ? 11.663 -4.079 22.150 1.00 55.31 421 SER A N 1
ATOM 3323 C CA . SER A 1 421 ? 10.857 -2.864 22.009 1.00 55.31 421 SER A CA 1
ATOM 3324 C C . SER A 1 421 ? 11.786 -1.701 21.643 1.00 55.31 421 SER A C 1
ATOM 3326 O O . SER A 1 421 ? 12.517 -1.188 22.492 1.00 55.31 421 SER A O 1
ATOM 3328 N N . GLY A 1 422 ? 11.789 -1.270 20.377 1.00 55.06 422 GLY A N 1
ATOM 3329 C CA . GLY A 1 422 ? 12.550 -0.085 19.942 1.00 55.06 422 GLY A CA 1
ATOM 3330 C C . GLY A 1 422 ? 12.176 1.192 20.684 1.00 55.06 422 GLY A C 1
ATOM 3331 O O . GLY A 1 422 ? 13.035 2.039 20.911 1.00 55.06 422 GLY A O 1
ATOM 3332 N N . ARG A 1 423 ? 10.927 1.272 21.152 1.00 56.25 423 ARG A N 1
ATOM 3333 C CA . ARG A 1 423 ? 10.436 2.379 21.976 1.00 56.25 423 ARG A CA 1
ATOM 3334 C C . ARG A 1 423 ? 11.059 2.389 23.372 1.00 56.25 423 ARG A C 1
ATOM 3336 O O . ARG A 1 423 ? 11.308 3.469 23.892 1.00 56.25 423 ARG A O 1
ATOM 3343 N N . ASP A 1 424 ? 11.360 1.225 23.949 1.00 63.66 424 ASP A N 1
ATOM 3344 C CA . ASP A 1 424 ? 11.955 1.138 25.291 1.00 63.66 424 ASP A CA 1
ATOM 3345 C C . ASP A 1 424 ? 13.434 1.546 25.252 1.00 63.66 424 ASP A C 1
ATOM 3347 O O . ASP A 1 424 ? 13.871 2.354 26.066 1.00 63.66 424 ASP A O 1
ATOM 3351 N N . ALA A 1 425 ? 14.188 1.076 24.249 1.00 68.88 425 ALA A N 1
ATOM 3352 C CA . ALA A 1 425 ? 15.594 1.451 24.060 1.00 68.88 425 ALA A CA 1
ATOM 3353 C C . ALA A 1 425 ? 15.767 2.955 23.772 1.00 68.88 425 ALA A C 1
ATOM 3355 O O . ALA A 1 425 ? 16.706 3.591 24.253 1.00 68.88 425 ALA A O 1
ATOM 3356 N N . GLU A 1 426 ? 14.847 3.541 23.005 1.00 68.31 426 GLU A N 1
ATOM 3357 C CA . GLU A 1 426 ? 14.821 4.982 22.755 1.00 68.31 426 GLU A CA 1
ATOM 3358 C C . GLU A 1 426 ? 14.416 5.778 24.006 1.00 68.31 426 GLU A C 1
ATOM 3360 O O . GLU A 1 426 ? 15.049 6.786 24.324 1.00 68.31 426 GLU A O 1
ATOM 3365 N N . ALA A 1 427 ? 13.418 5.316 24.765 1.00 64.19 427 ALA A N 1
ATOM 3366 C CA . ALA A 1 427 ? 13.024 5.940 26.027 1.00 64.19 427 ALA A CA 1
ATOM 3367 C C . ALA A 1 427 ? 14.158 5.909 27.067 1.00 64.19 427 ALA A C 1
ATOM 3369 O O . ALA A 1 427 ? 14.407 6.909 27.744 1.00 64.19 427 ALA A O 1
ATOM 3370 N N . GLU A 1 428 ? 14.887 4.796 27.157 1.00 71.94 428 GLU A N 1
ATOM 3371 C CA . GLU A 1 428 ? 16.079 4.654 27.994 1.00 71.94 428 GLU A CA 1
ATOM 3372 C C . GLU A 1 428 ? 17.171 5.654 27.603 1.00 71.94 428 GLU A C 1
ATOM 3374 O O . GLU A 1 428 ? 17.710 6.354 28.465 1.00 71.94 428 GLU A O 1
ATOM 3379 N N . LEU A 1 429 ? 17.470 5.767 26.304 1.00 76.44 429 LEU A N 1
ATOM 3380 C CA . LEU A 1 429 ? 18.432 6.736 25.779 1.00 76.44 429 LEU A CA 1
ATOM 3381 C C . LEU A 1 429 ? 18.044 8.170 26.145 1.00 76.44 429 LEU A C 1
ATOM 3383 O O . LEU A 1 429 ? 18.866 8.929 26.661 1.00 76.44 429 LEU A O 1
ATOM 3387 N N . LEU A 1 430 ? 16.783 8.531 25.908 1.00 70.31 430 LEU A N 1
ATOM 3388 C CA . LEU A 1 430 ? 16.249 9.851 26.225 1.00 70.31 430 LEU A CA 1
ATOM 3389 C C . LEU A 1 430 ? 16.362 10.152 27.721 1.00 70.31 430 LEU A C 1
ATOM 3391 O O . LEU A 1 430 ? 16.810 11.239 28.086 1.00 70.31 430 LEU A O 1
ATOM 3395 N N . ASN A 1 431 ? 16.027 9.190 28.582 1.00 69.69 431 ASN A N 1
ATOM 3396 C CA . ASN A 1 431 ? 16.160 9.330 30.029 1.00 69.69 431 ASN A CA 1
ATOM 3397 C C . ASN A 1 431 ? 17.629 9.536 30.447 1.00 69.69 431 ASN A C 1
ATOM 3399 O O . ASN A 1 431 ? 17.942 10.465 31.191 1.00 69.69 431 ASN A O 1
ATOM 3403 N N . ALA A 1 432 ? 18.560 8.747 29.903 1.00 72.31 432 ALA A N 1
ATOM 3404 C CA . ALA A 1 432 ? 19.985 8.874 30.208 1.00 72.31 432 ALA A CA 1
ATOM 3405 C C . ALA A 1 432 ? 20.569 10.229 29.765 1.00 72.31 432 ALA A C 1
ATOM 3407 O O . ALA A 1 432 ? 21.382 10.823 30.480 1.00 72.31 432 ALA A O 1
ATOM 3408 N N . ILE A 1 433 ? 20.124 10.766 28.624 1.00 71.88 433 ILE A N 1
ATOM 3409 C CA . ILE A 1 433 ? 20.490 12.119 28.182 1.00 71.88 433 ILE A CA 1
ATOM 3410 C C . ILE A 1 433 ? 19.864 13.172 29.112 1.00 71.88 433 ILE A C 1
ATOM 3412 O O . ILE A 1 433 ? 20.533 14.131 29.502 1.00 71.88 433 ILE A O 1
ATOM 3416 N N . GLN A 1 434 ? 18.596 13.013 29.507 1.00 68.06 434 GLN A N 1
ATOM 3417 C CA . GLN A 1 434 ? 17.906 13.957 30.397 1.00 68.06 434 GLN A CA 1
ATOM 3418 C C . GLN A 1 434 ? 18.547 14.050 31.781 1.00 68.06 434 GLN A C 1
ATOM 3420 O O . GLN A 1 434 ? 18.608 15.152 32.330 1.00 68.06 434 GLN A O 1
ATOM 3425 N N . CYS A 1 435 ? 19.033 12.929 32.308 1.00 70.69 435 CYS A N 1
ATOM 3426 C CA . CYS A 1 435 ? 19.764 12.843 33.568 1.00 70.69 435 CYS A CA 1
ATOM 3427 C C . CYS A 1 435 ? 21.237 13.275 33.450 1.00 70.69 435 CYS A C 1
ATOM 3429 O O . CYS A 1 435 ? 21.939 13.328 34.456 1.00 70.69 435 CYS A O 1
ATOM 3431 N N . GLY A 1 436 ? 21.715 13.611 32.244 1.00 71.75 436 GLY A N 1
ATOM 3432 C CA . GLY A 1 436 ? 23.087 14.065 32.006 1.00 71.75 436 GLY A CA 1
ATOM 3433 C C . GLY A 1 436 ? 24.135 12.948 32.000 1.00 71.75 436 GLY A C 1
ATOM 3434 O O . GLY A 1 436 ? 25.327 13.241 32.030 1.00 71.75 436 GLY A O 1
ATOM 3435 N N . HIS A 1 437 ? 23.716 11.682 31.944 1.00 74.50 437 HIS A N 1
ATOM 3436 C CA . HIS A 1 437 ? 24.618 10.529 31.862 1.00 74.50 437 HIS A CA 1
ATOM 3437 C C . HIS A 1 437 ? 25.193 10.341 30.453 1.00 74.50 437 HIS A C 1
ATOM 3439 O O . HIS A 1 437 ? 26.293 9.818 30.295 1.00 74.50 437 HIS A O 1
ATOM 3445 N N . VAL A 1 438 ? 24.473 10.804 29.426 1.00 75.38 438 VAL A N 1
ATOM 3446 C CA . VAL A 1 438 ? 24.892 10.707 28.024 1.00 75.38 438 VAL A CA 1
ATOM 3447 C C . VAL A 1 438 ? 24.936 12.092 27.387 1.00 75.38 438 VAL A C 1
ATOM 3449 O O . VAL A 1 438 ? 23.920 12.770 27.252 1.00 75.38 438 VAL A O 1
ATOM 3452 N N . GLY A 1 439 ? 26.133 12.510 26.971 1.00 69.62 439 GLY A N 1
ATOM 3453 C CA . GLY A 1 439 ? 26.325 13.716 26.160 1.00 69.62 439 GLY A CA 1
ATOM 3454 C C . GLY A 1 439 ? 25.941 13.504 24.691 1.00 69.62 439 GLY A C 1
ATOM 3455 O O . GLY A 1 439 ? 26.199 12.440 24.124 1.00 69.62 439 GLY A O 1
ATOM 3456 N N . THR A 1 440 ? 25.376 14.538 24.069 1.00 71.44 440 THR A N 1
ATOM 3457 C CA . THR A 1 440 ? 25.062 14.590 22.634 1.00 71.44 440 THR A CA 1
ATOM 3458 C C . THR A 1 440 ? 25.918 15.658 21.961 1.00 71.44 440 THR A C 1
ATOM 3460 O O . THR A 1 440 ? 26.258 16.663 22.582 1.00 71.44 440 THR A O 1
ATOM 3463 N N . SER A 1 441 ? 26.277 15.458 20.696 1.00 67.25 441 SER A N 1
ATOM 3464 C CA . SER A 1 441 ? 26.884 16.500 19.868 1.00 67.25 441 SER A CA 1
ATOM 3465 C C . SER A 1 441 ? 26.121 16.659 18.569 1.00 67.25 441 SER A C 1
ATOM 3467 O O . SER A 1 441 ? 25.455 15.734 18.105 1.00 67.25 441 SER A O 1
ATOM 3469 N N . GLY A 1 442 ? 26.228 17.847 17.986 1.00 64.25 442 GLY A N 1
ATOM 3470 C CA . GLY A 1 442 ? 25.659 18.108 16.683 1.00 64.25 442 GLY A CA 1
ATOM 3471 C C . GLY A 1 442 ? 26.264 19.297 15.976 1.00 64.25 442 GLY A C 1
ATOM 3472 O O . GLY A 1 442 ? 27.110 20.012 16.518 1.00 64.25 442 GLY A O 1
ATOM 3473 N N . ARG A 1 443 ? 25.858 19.487 14.724 1.00 50.31 443 ARG A N 1
ATOM 3474 C CA . ARG A 1 443 ? 26.284 20.617 13.900 1.00 50.31 443 ARG A CA 1
ATOM 3475 C C . ARG A 1 443 ? 25.153 21.620 13.819 1.00 50.31 443 ARG A C 1
ATOM 3477 O O . ARG A 1 443 ? 24.033 21.284 13.469 1.00 50.31 443 ARG A O 1
ATOM 3484 N N . LEU A 1 444 ? 25.464 22.879 14.108 1.00 47.47 444 LEU A N 1
ATOM 3485 C CA . LEU A 1 444 ? 24.473 23.947 14.003 1.00 47.47 444 LEU A CA 1
ATOM 3486 C C . LEU A 1 444 ? 24.236 24.380 12.551 1.00 47.47 444 LEU A C 1
ATOM 3488 O O . LEU A 1 444 ? 23.210 24.995 12.287 1.00 47.47 444 LEU A O 1
ATOM 3492 N N . ARG A 1 445 ? 25.174 24.116 11.623 1.00 40.88 445 ARG A N 1
ATOM 3493 C CA . ARG A 1 445 ? 25.099 24.469 10.188 1.00 40.88 445 ARG A CA 1
ATOM 3494 C C . ARG A 1 445 ? 25.943 23.514 9.332 1.00 40.88 445 ARG A C 1
ATOM 3496 O O . ARG A 1 445 ? 26.907 22.920 9.820 1.00 40.88 445 ARG A O 1
ATOM 3503 N N . LYS A 1 446 ? 25.647 23.428 8.029 1.00 36.03 446 LYS A N 1
ATOM 3504 C CA . LYS A 1 446 ? 26.421 22.629 7.059 1.00 36.03 446 LYS A CA 1
ATOM 3505 C C . LYS A 1 446 ? 27.886 23.087 7.020 1.00 36.03 446 LYS A C 1
ATOM 3507 O O . LYS A 1 446 ? 28.172 24.253 6.770 1.00 36.03 446 LYS A O 1
ATOM 3512 N N . GLY A 1 447 ? 28.810 22.156 7.264 1.00 41.62 447 GLY A N 1
ATOM 3513 C CA . GLY A 1 447 ? 30.253 22.430 7.323 1.00 41.62 447 GLY A CA 1
ATOM 3514 C C . GLY A 1 447 ? 30.768 22.938 8.677 1.00 41.62 447 GLY A C 1
ATOM 3515 O O . GLY A 1 447 ? 31.972 23.140 8.812 1.00 41.62 447 GLY A O 1
ATOM 3516 N N . ALA A 1 448 ? 29.901 23.113 9.683 1.00 45.47 448 ALA A N 1
ATOM 3517 C CA . ALA A 1 448 ? 30.324 23.448 11.040 1.00 45.47 448 ALA A CA 1
ATOM 3518 C C . ALA A 1 448 ? 30.997 22.252 11.737 1.00 45.47 448 ALA A C 1
ATOM 3520 O O . ALA A 1 448 ? 30.677 21.088 11.478 1.00 45.47 448 ALA A O 1
ATOM 3521 N N . VAL A 1 449 ? 31.919 22.551 12.654 1.00 52.47 449 VAL A N 1
ATOM 3522 C CA . VAL A 1 449 ? 32.494 21.555 13.567 1.00 52.47 449 VAL A CA 1
ATOM 3523 C C . VAL A 1 449 ? 31.391 21.084 14.517 1.00 52.47 449 VAL A C 1
ATOM 3525 O O . VAL A 1 449 ? 30.598 21.898 14.985 1.00 52.47 449 VAL A O 1
ATOM 3528 N N . ALA A 1 450 ? 31.317 19.777 14.773 1.00 56.34 450 ALA A N 1
ATOM 3529 C CA . ALA A 1 450 ? 30.370 19.239 15.743 1.00 56.34 450 ALA A CA 1
ATOM 3530 C C . ALA A 1 450 ? 30.703 19.771 17.147 1.00 56.34 450 ALA A C 1
ATOM 3532 O O . ALA A 1 450 ? 31.865 19.754 17.555 1.00 56.34 450 ALA A O 1
ATOM 3533 N N . THR A 1 451 ? 29.690 20.243 17.868 1.00 60.38 451 THR A N 1
ATOM 3534 C CA . THR A 1 451 ? 29.814 20.775 19.232 1.00 60.38 451 THR A CA 1
ATOM 3535 C C . THR A 1 451 ? 28.869 20.044 20.169 1.00 60.38 451 THR A C 1
ATOM 3537 O O . THR A 1 451 ? 27.787 19.634 19.745 1.00 60.38 451 THR A O 1
ATOM 3540 N N . ASP A 1 452 ? 29.248 19.920 21.440 1.00 67.62 452 ASP A N 1
ATOM 3541 C CA . ASP A 1 452 ? 28.378 19.351 22.470 1.00 67.62 452 ASP A CA 1
ATOM 3542 C C . ASP A 1 452 ? 27.085 20.170 22.593 1.00 67.62 452 ASP A C 1
ATOM 3544 O O . ASP A 1 452 ? 27.109 21.401 22.707 1.00 67.62 452 ASP A O 1
ATOM 3548 N N . LEU A 1 453 ? 25.945 19.486 22.558 1.00 62.97 453 LEU A N 1
ATOM 3549 C CA . LEU A 1 453 ? 24.631 20.101 22.679 1.00 62.97 453 LEU A CA 1
ATOM 3550 C C . LEU A 1 453 ? 24.238 20.168 24.156 1.00 62.97 453 LEU A C 1
ATOM 3552 O O . LEU A 1 453 ? 24.276 19.175 24.883 1.00 62.97 453 LEU A O 1
ATOM 3556 N N . GLN A 1 454 ? 23.827 21.352 24.611 1.00 61.69 454 GLN A N 1
ATOM 3557 C CA . GLN A 1 454 ? 23.285 21.515 25.959 1.00 61.69 454 GLN A CA 1
ATOM 3558 C C . GLN A 1 454 ? 21.904 20.844 26.063 1.00 61.69 454 GLN A C 1
ATOM 3560 O O . GLN A 1 454 ? 21.129 20.906 25.105 1.00 61.69 454 GLN A O 1
ATOM 3565 N N . PRO A 1 455 ? 21.531 20.267 27.223 1.00 55.59 455 PRO A N 1
ATOM 3566 C CA . PRO A 1 455 ? 20.241 19.602 27.391 1.00 55.59 455 PRO A CA 1
ATOM 3567 C C . PRO A 1 455 ? 19.016 20.463 27.049 1.00 55.59 455 PRO A C 1
ATOM 3569 O O . PRO A 1 455 ? 18.004 19.955 26.578 1.00 55.59 455 PRO A O 1
ATOM 3572 N N . SER A 1 456 ? 19.105 21.778 27.250 1.00 52.62 456 SER A N 1
ATOM 3573 C CA . SER A 1 456 ? 18.057 22.743 26.902 1.00 52.62 456 SER A CA 1
ATOM 3574 C C . SER A 1 456 ? 17.883 22.967 25.395 1.00 52.62 456 SER A C 1
ATOM 3576 O O . SER A 1 456 ? 16.830 23.439 24.986 1.00 52.62 456 SER A O 1
ATOM 3578 N N . ILE A 1 457 ? 18.889 22.634 24.578 1.00 49.16 457 ILE A N 1
ATOM 3579 C CA . ILE A 1 457 ? 18.889 22.861 23.125 1.00 49.16 457 ILE A CA 1
ATOM 3580 C C . ILE A 1 457 ? 18.128 21.749 22.393 1.00 49.16 457 ILE A C 1
ATOM 3582 O O . ILE A 1 457 ? 17.469 22.022 21.397 1.00 49.16 457 ILE A O 1
ATOM 3586 N N . TRP A 1 458 ? 18.162 20.510 22.895 1.00 53.28 458 TRP A N 1
ATOM 3587 C CA . TRP A 1 458 ? 17.458 19.381 22.271 1.00 53.28 458 TRP A CA 1
ATOM 3588 C C . TRP A 1 458 ? 16.074 19.107 22.881 1.00 53.28 458 TRP A C 1
ATOM 3590 O O . TRP A 1 458 ? 15.217 18.538 22.213 1.00 53.28 458 TRP A O 1
ATOM 3600 N N . ARG A 1 459 ? 15.806 19.566 24.117 1.00 39.03 459 ARG A N 1
ATOM 3601 C CA . ARG A 1 459 ? 14.493 19.439 24.792 1.00 39.03 459 ARG A CA 1
ATOM 3602 C C . ARG A 1 459 ? 13.351 20.225 24.120 1.00 39.03 459 ARG A C 1
ATOM 3604 O O . ARG A 1 459 ? 12.246 20.248 24.652 1.00 39.03 459 ARG A O 1
ATOM 3611 N N . GLY A 1 460 ? 13.613 20.878 22.990 1.00 33.94 460 GLY A N 1
ATOM 3612 C CA . GLY A 1 460 ? 12.727 21.865 22.386 1.00 33.94 460 GLY A CA 1
ATOM 3613 C C . GLY A 1 460 ? 12.404 21.677 20.908 1.00 33.94 460 GLY A C 1
ATOM 3614 O O . GLY A 1 460 ? 11.713 22.543 20.389 1.00 33.94 460 GLY A O 1
ATOM 3615 N N . GLY A 1 461 ? 12.882 20.634 20.217 1.00 36.12 461 GLY A N 1
ATOM 3616 C CA . GLY A 1 461 ? 12.594 20.539 18.787 1.00 36.12 461 GLY A CA 1
ATOM 3617 C C . GLY A 1 461 ? 13.361 19.514 17.974 1.00 36.12 461 GLY A C 1
ATOM 3618 O O . GLY A 1 461 ? 14.472 19.109 18.314 1.00 36.12 461 GLY A O 1
ATOM 3619 N N . THR A 1 462 ? 12.761 19.162 16.839 1.00 38.34 462 THR A N 1
ATOM 3620 C CA . THR A 1 462 ? 13.474 18.534 15.727 1.00 38.34 462 THR A CA 1
ATOM 3621 C C . THR A 1 462 ? 14.433 19.546 15.110 1.00 38.34 462 THR A C 1
ATOM 3623 O O . THR A 1 462 ? 14.045 20.685 14.851 1.00 38.34 462 THR A O 1
ATOM 3626 N N . VAL A 1 463 ? 15.655 19.122 14.798 1.00 40.94 463 VAL A N 1
ATOM 3627 C CA . VAL A 1 463 ? 16.547 19.864 13.903 1.00 40.94 463 VAL A CA 1
ATOM 3628 C C . VAL A 1 463 ? 16.290 19.376 12.477 1.00 40.94 463 VAL A C 1
ATOM 3630 O O . VAL A 1 463 ? 16.746 18.295 12.103 1.00 40.94 463 VAL A O 1
ATOM 3633 N N . VAL A 1 464 ? 15.509 20.138 11.706 1.00 38.22 464 VAL A N 1
ATOM 3634 C CA . VAL A 1 464 ? 15.219 19.839 10.293 1.00 38.22 464 VAL A CA 1
ATOM 3635 C C . VAL A 1 464 ? 16.154 20.649 9.407 1.00 38.22 464 VAL A C 1
ATOM 3637 O O . VAL A 1 464 ? 16.383 21.837 9.641 1.00 38.22 464 VAL A O 1
ATOM 3640 N N . TRP A 1 465 ? 16.690 19.996 8.380 1.00 34.09 465 TRP A N 1
ATOM 3641 C CA . TRP A 1 465 ? 17.482 20.636 7.340 1.00 34.09 465 TRP A CA 1
ATOM 3642 C C . TRP A 1 465 ? 16.553 21.079 6.202 1.00 34.09 465 TRP A C 1
ATOM 3644 O O . TRP A 1 465 ? 15.964 20.232 5.534 1.00 34.09 465 TRP A O 1
ATOM 3654 N N . HIS A 1 466 ? 16.401 22.389 5.983 1.00 32.53 466 HIS A N 1
ATOM 3655 C CA . HIS A 1 466 ? 15.645 22.934 4.850 1.00 32.53 466 HIS A CA 1
ATOM 3656 C C . HIS A 1 466 ? 16.401 24.128 4.249 1.00 32.53 466 HIS A C 1
ATOM 3658 O O . HIS A 1 466 ? 16.821 25.025 4.975 1.00 32.53 466 HIS A O 1
ATOM 3664 N N . ASP A 1 467 ? 16.644 24.102 2.934 1.00 28.72 467 ASP A N 1
ATOM 3665 C CA . ASP A 1 467 ? 17.278 25.186 2.160 1.00 28.72 467 ASP A CA 1
ATOM 3666 C C . ASP A 1 467 ? 18.579 25.776 2.742 1.00 28.72 467 ASP A C 1
ATOM 3668 O O . ASP A 1 467 ? 18.884 26.959 2.614 1.00 28.72 467 ASP A O 1
ATOM 3672 N N . GLY A 1 468 ? 19.419 24.929 3.342 1.00 29.78 468 GLY A N 1
ATOM 3673 C CA . GLY A 1 468 ? 20.748 25.337 3.809 1.00 29.78 468 GLY A CA 1
ATOM 3674 C C . GLY A 1 468 ? 20.768 26.105 5.135 1.00 29.78 468 GLY A C 1
ATOM 3675 O O . GLY A 1 468 ? 21.857 26.473 5.582 1.00 29.78 468 GLY A O 1
ATOM 3676 N N . GLU A 1 469 ? 19.624 26.264 5.802 1.00 27.02 469 GLU A N 1
ATOM 3677 C CA . GLU A 1 469 ? 19.533 26.764 7.172 1.00 27.02 469 GLU A CA 1
ATOM 3678 C C . GLU A 1 469 ? 18.998 25.698 8.132 1.00 27.02 469 GLU A C 1
ATOM 3680 O O . GLU A 1 469 ? 18.229 24.804 7.779 1.00 27.02 469 GLU A O 1
ATOM 3685 N N . THR A 1 470 ? 19.454 25.790 9.379 1.00 38.03 470 THR A N 1
ATOM 3686 C CA . THR A 1 470 ? 19.002 24.933 10.471 1.00 38.03 470 THR A CA 1
ATOM 3687 C C . THR A 1 470 ? 17.909 25.675 11.220 1.00 38.03 470 THR A C 1
ATOM 3689 O O . THR A 1 470 ? 18.195 26.675 11.883 1.00 38.03 470 THR A O 1
ATOM 3692 N N . VAL A 1 471 ? 16.670 25.198 11.126 1.00 36.34 471 VAL A N 1
ATOM 3693 C CA . VAL A 1 471 ? 15.534 25.801 11.831 1.00 36.34 471 VAL A CA 1
ATOM 3694 C C . VAL A 1 471 ? 15.179 24.935 13.037 1.00 36.34 471 VAL A C 1
ATOM 3696 O O . VAL A 1 471 ? 14.929 23.738 12.909 1.00 36.34 471 VAL A O 1
ATOM 3699 N N . LEU A 1 472 ? 15.185 25.552 14.222 1.00 36.91 472 LEU A N 1
ATOM 3700 C CA . LEU A 1 472 ? 14.663 24.966 15.457 1.00 36.91 472 LEU A CA 1
ATOM 3701 C C . LEU A 1 472 ? 13.137 25.025 15.411 1.00 36.91 472 LEU A C 1
ATOM 3703 O O . LEU A 1 472 ? 12.563 26.112 15.353 1.00 36.91 472 LEU A O 1
ATOM 3707 N N . VAL A 1 473 ? 12.491 23.864 15.441 1.00 37.34 473 VAL A N 1
ATOM 3708 C CA . VAL A 1 473 ? 11.029 23.763 15.452 1.00 37.34 473 VAL A CA 1
ATOM 3709 C C . VAL A 1 473 ? 10.559 23.568 16.895 1.00 37.34 473 VAL A C 1
ATOM 3711 O O . VAL A 1 473 ? 10.932 22.575 17.502 1.00 37.34 473 VAL A O 1
ATOM 3714 N N . ASP A 1 474 ? 9.783 24.507 17.449 1.00 30.83 474 ASP A N 1
ATOM 3715 C CA . ASP A 1 474 ? 9.323 24.504 18.854 1.00 30.83 474 ASP A CA 1
ATOM 3716 C C . ASP A 1 474 ? 8.563 23.210 19.228 1.00 30.83 474 ASP A C 1
ATOM 3718 O O . ASP A 1 474 ? 7.733 22.719 18.463 1.00 30.83 474 ASP A O 1
ATOM 3722 N N . ALA A 1 475 ? 8.795 22.692 20.440 1.00 33.19 475 ALA A N 1
ATOM 3723 C CA . ALA A 1 475 ? 8.276 21.436 20.994 1.00 33.19 475 ALA A CA 1
ATOM 3724 C C . ALA A 1 475 ? 6.742 21.332 21.058 1.00 33.19 475 ALA A C 1
ATOM 3726 O O . ALA A 1 475 ? 6.205 20.258 21.327 1.00 33.19 475 ALA A O 1
ATOM 3727 N N . LYS A 1 476 ? 6.015 22.425 20.801 1.00 30.95 476 LYS A N 1
ATOM 3728 C CA . LYS A 1 476 ? 4.557 22.398 20.605 1.00 30.95 476 LYS A CA 1
ATOM 3729 C C . LYS A 1 476 ? 4.133 21.863 19.233 1.00 30.95 476 LYS A C 1
ATOM 3731 O O . LYS A 1 476 ? 2.953 21.593 19.040 1.00 30.95 476 LYS A O 1
ATOM 3736 N N . GLN A 1 477 ? 5.068 21.669 18.306 1.00 34.22 477 GLN A N 1
ATOM 3737 C CA . GLN A 1 477 ? 4.860 20.915 17.076 1.00 34.22 477 GLN A CA 1
ATOM 3738 C C . GLN A 1 477 ? 5.387 19.491 17.279 1.00 34.22 477 GLN A C 1
ATOM 3740 O O . GLN A 1 477 ? 6.588 19.254 17.406 1.00 34.22 477 GLN A O 1
ATOM 3745 N N . LYS A 1 478 ? 4.454 18.539 17.365 1.00 32.59 478 LYS A N 1
ATOM 3746 C CA . LYS A 1 478 ? 4.708 17.101 17.507 1.00 32.59 478 LYS A CA 1
ATOM 3747 C C . LYS A 1 478 ? 5.749 16.630 16.477 1.00 32.59 478 LYS A C 1
ATOM 3749 O O . LYS A 1 478 ? 5.594 16.842 15.276 1.00 32.59 478 LYS A O 1
ATOM 3754 N N . LEU A 1 479 ? 6.807 15.990 16.977 1.00 29.34 479 LEU A N 1
ATOM 3755 C CA . LEU A 1 479 ? 7.927 15.419 16.224 1.00 29.34 479 LEU A CA 1
ATOM 3756 C C . LEU A 1 479 ? 7.446 14.524 15.066 1.00 29.34 479 LEU A C 1
ATOM 3758 O O . LEU A 1 479 ? 6.991 13.406 15.288 1.00 29.34 479 LEU A O 1
ATOM 3762 N N . THR A 1 480 ? 7.595 15.001 13.829 1.00 30.80 480 THR A N 1
ATOM 3763 C CA . THR A 1 480 ? 7.495 14.189 12.596 1.00 30.80 480 THR A CA 1
ATOM 3764 C C . THR A 1 480 ? 8.693 14.363 11.662 1.00 30.80 480 THR A C 1
ATOM 3766 O O . THR A 1 480 ? 8.654 13.932 10.515 1.00 30.80 480 THR A O 1
ATOM 3769 N N . ALA A 1 481 ? 9.800 14.925 12.148 1.00 32.69 481 ALA A N 1
ATOM 3770 C CA . ALA A 1 481 ? 11.054 14.929 11.409 1.00 32.69 481 ALA A CA 1
ATOM 3771 C C . ALA A 1 481 ? 12.189 14.386 12.297 1.00 32.69 481 ALA A C 1
ATOM 3773 O O . ALA A 1 481 ? 12.168 14.528 13.519 1.00 32.69 481 ALA A O 1
ATOM 3774 N N . TRP A 1 482 ? 13.150 13.689 11.691 1.00 42.44 482 TRP A N 1
ATOM 3775 C CA . TRP A 1 482 ? 14.245 13.004 12.382 1.00 42.44 482 TRP A CA 1
ATOM 3776 C C . TRP A 1 482 ? 15.568 13.713 12.082 1.00 42.44 482 TRP A C 1
ATOM 3778 O O . TRP A 1 482 ? 15.844 14.074 10.938 1.00 42.44 482 TRP A O 1
ATOM 3788 N N . ALA A 1 483 ? 16.362 13.972 13.123 1.00 43.19 483 ALA A N 1
ATOM 3789 C CA . ALA A 1 483 ? 17.494 14.891 13.052 1.00 43.19 483 ALA A CA 1
ATOM 3790 C C . ALA A 1 483 ? 18.747 14.238 12.441 1.00 43.19 483 ALA A C 1
ATOM 3792 O O . ALA A 1 483 ? 19.314 13.296 12.988 1.00 43.19 483 ALA A O 1
ATOM 3793 N N . PHE A 1 484 ? 19.210 14.814 11.333 1.00 38.84 484 PHE A N 1
ATOM 3794 C CA . PHE A 1 484 ? 20.428 14.458 10.597 1.00 38.84 484 PHE A CA 1
ATOM 3795 C C . PHE A 1 484 ? 21.737 14.700 11.386 1.00 38.84 484 PHE A C 1
ATOM 3797 O O . PHE A 1 484 ? 22.771 14.125 11.054 1.00 38.84 484 PHE A O 1
ATOM 3804 N N . ASP A 1 485 ? 21.698 15.520 12.442 1.00 52.41 485 ASP A N 1
ATOM 3805 C CA . ASP A 1 485 ? 22.896 16.100 13.065 1.00 52.41 485 ASP A CA 1
ATOM 3806 C C . ASP A 1 485 ? 23.052 15.806 14.571 1.00 52.41 485 ASP A C 1
ATOM 3808 O O . ASP A 1 485 ? 23.847 16.478 15.216 1.00 52.41 485 ASP A O 1
ATOM 3812 N N . VAL A 1 486 ? 22.348 14.826 15.161 1.00 59.72 486 VAL A N 1
ATOM 3813 C CA . VAL A 1 486 ? 22.580 14.424 16.569 1.00 59.72 486 VAL A CA 1
ATOM 3814 C C . VAL A 1 486 ? 23.362 13.116 16.628 1.00 59.72 486 VAL A C 1
ATOM 3816 O O . VAL A 1 486 ? 22.875 12.064 16.214 1.00 59.72 486 VAL A O 1
ATOM 3819 N N . ALA A 1 487 ? 24.571 13.180 17.180 1.00 67.38 487 ALA A N 1
ATOM 3820 C CA . ALA A 1 487 ? 25.408 12.023 17.442 1.00 67.38 487 ALA A CA 1
ATOM 3821 C C . ALA A 1 487 ? 25.649 11.844 18.946 1.00 67.38 487 ALA A C 1
ATOM 3823 O O . ALA A 1 487 ? 25.714 12.804 19.718 1.00 67.38 487 ALA A O 1
ATOM 3824 N N . ILE A 1 488 ? 25.809 10.594 19.366 1.00 72.88 488 ILE A N 1
ATOM 3825 C CA . ILE A 1 488 ? 26.010 10.182 20.753 1.00 72.88 488 ILE A CA 1
ATOM 3826 C C . ILE A 1 488 ? 27.404 9.598 20.900 1.00 72.88 488 ILE A C 1
ATOM 3828 O O . ILE A 1 488 ? 27.833 8.759 20.107 1.00 72.88 488 ILE A O 1
ATOM 3832 N N . ARG A 1 489 ? 28.139 10.041 21.920 1.00 74.44 489 ARG A N 1
ATOM 3833 C CA . ARG A 1 489 ? 29.487 9.532 22.154 1.00 74.44 489 ARG A CA 1
ATOM 3834 C C . ARG A 1 489 ? 29.398 8.122 22.718 1.00 74.44 489 ARG A C 1
ATOM 3836 O O . ARG A 1 489 ? 28.832 7.935 23.797 1.00 74.44 489 ARG A O 1
ATOM 3843 N N . ARG A 1 490 ? 30.020 7.150 22.040 1.00 79.62 490 ARG A N 1
ATOM 3844 C CA . ARG A 1 490 ? 30.026 5.745 22.467 1.00 79.62 490 ARG A CA 1
ATOM 3845 C C . ARG A 1 490 ? 30.444 5.594 23.922 1.00 79.62 490 ARG A C 1
ATOM 3847 O O . ARG A 1 490 ? 29.763 4.908 24.668 1.00 79.62 490 ARG A O 1
ATOM 3854 N N . LYS A 1 491 ? 31.553 6.219 24.332 1.00 78.50 491 LYS A N 1
ATOM 3855 C CA . LYS A 1 491 ? 32.073 6.094 25.701 1.00 78.50 491 LYS A CA 1
ATOM 3856 C C . LYS A 1 491 ? 31.015 6.439 26.754 1.00 78.50 491 LYS A C 1
ATOM 3858 O O . LYS A 1 491 ? 30.795 5.641 27.655 1.00 78.50 491 LYS A O 1
ATOM 3863 N N . ASN A 1 492 ? 30.318 7.560 26.582 1.00 78.25 492 ASN A N 1
ATOM 3864 C CA . ASN A 1 492 ? 29.274 8.001 27.507 1.00 78.25 492 ASN A CA 1
ATOM 3865 C C . ASN A 1 492 ? 28.099 7.019 27.520 1.00 78.25 492 ASN A C 1
ATOM 3867 O O . ASN A 1 492 ? 27.556 6.712 28.572 1.00 78.25 492 ASN A O 1
ATOM 3871 N N . LEU A 1 493 ? 27.722 6.506 26.346 1.00 78.50 493 LEU A N 1
ATOM 3872 C CA . LEU A 1 493 ? 26.637 5.541 26.225 1.00 78.50 493 LEU A CA 1
ATOM 3873 C C . LEU A 1 493 ? 26.992 4.195 26.871 1.00 78.50 493 LEU A C 1
ATOM 3875 O O . LEU A 1 493 ? 26.186 3.608 27.582 1.00 78.50 493 LEU A O 1
ATOM 3879 N N . VAL A 1 494 ? 28.217 3.719 26.672 1.00 80.94 494 VAL A N 1
ATOM 3880 C CA . VAL A 1 494 ? 28.707 2.483 27.286 1.00 80.94 494 VAL A CA 1
ATOM 3881 C C . VAL A 1 494 ? 28.827 2.635 28.802 1.00 80.94 494 VAL A C 1
ATOM 3883 O O . VAL A 1 494 ? 28.479 1.708 29.518 1.00 80.94 494 VAL A O 1
ATOM 3886 N N . GLU A 1 495 ? 29.284 3.789 29.296 1.00 81.06 495 GLU A N 1
ATOM 3887 C CA . GLU A 1 495 ? 29.379 4.096 30.730 1.00 81.06 495 GLU A CA 1
ATOM 3888 C C . GLU A 1 495 ? 28.002 4.230 31.396 1.00 81.06 495 GLU A C 1
ATOM 3890 O O . GLU A 1 495 ? 27.797 3.679 32.474 1.00 81.06 495 GLU A O 1
ATOM 3895 N N . ALA A 1 496 ? 27.049 4.904 30.748 1.00 78.69 496 ALA A N 1
ATOM 3896 C CA . ALA A 1 496 ? 25.702 5.120 31.278 1.00 78.69 496 ALA A CA 1
ATOM 3897 C C . ALA A 1 496 ? 24.860 3.840 31.363 1.00 78.69 496 ALA A C 1
ATOM 3899 O O . ALA A 1 496 ? 23.909 3.781 32.135 1.00 78.69 496 ALA A O 1
ATOM 3900 N N . PHE A 1 497 ? 25.200 2.829 30.565 1.00 78.81 497 PHE A N 1
ATOM 3901 C CA . PHE A 1 497 ? 24.447 1.586 30.466 1.00 78.81 497 PHE A CA 1
ATOM 3902 C C . PHE A 1 497 ? 25.314 0.344 30.695 1.00 78.81 497 PHE A C 1
ATOM 3904 O O . PHE A 1 497 ? 25.075 -0.712 30.099 1.00 78.81 497 PHE A O 1
ATOM 3911 N N . GLN A 1 498 ? 26.343 0.456 31.537 1.00 71.19 498 GLN A N 1
ATOM 3912 C CA . GLN A 1 498 ? 27.037 -0.737 32.009 1.00 71.19 498 GLN A CA 1
ATOM 3913 C C . GLN A 1 498 ? 26.034 -1.650 32.723 1.00 71.19 498 GLN A C 1
ATOM 3915 O O . GLN A 1 498 ? 25.151 -1.148 33.422 1.00 71.19 498 GLN A O 1
ATOM 3920 N N . PRO A 1 499 ? 26.144 -2.980 32.569 1.00 51.56 499 PRO A N 1
ATOM 3921 C CA . PRO A 1 499 ? 25.376 -3.886 33.401 1.00 51.56 499 PRO A CA 1
ATOM 3922 C C . PRO A 1 499 ? 25.728 -3.584 34.859 1.00 51.56 499 PRO A C 1
ATOM 3924 O O . PRO A 1 499 ? 26.885 -3.718 35.265 1.00 51.56 499 PRO A O 1
ATOM 3927 N N . GLU A 1 500 ? 24.743 -3.125 35.631 1.00 40.75 500 GLU A N 1
ATOM 3928 C CA . GLU A 1 500 ? 24.900 -3.026 37.074 1.00 40.75 500 GLU A CA 1
ATOM 3929 C C . GLU A 1 500 ? 25.335 -4.398 37.601 1.00 40.75 500 GLU A C 1
ATOM 3931 O O . GLU A 1 500 ? 24.919 -5.446 37.093 1.00 40.75 500 GLU A O 1
ATOM 3936 N N . GLY A 1 501 ? 26.223 -4.387 38.595 1.00 42.03 501 GLY A N 1
ATOM 3937 C CA . GLY A 1 501 ? 26.685 -5.596 39.265 1.00 42.03 501 GLY A CA 1
ATOM 3938 C C . GLY A 1 501 ? 25.527 -6.492 39.736 1.00 42.03 501 GLY A C 1
ATOM 3939 O O . GLY A 1 501 ? 24.362 -6.099 39.722 1.00 42.03 501 GLY A O 1
ATOM 3940 N N . PRO A 1 502 ? 25.827 -7.724 40.167 1.00 37.25 502 PRO A N 1
ATOM 3941 C CA . PRO A 1 502 ? 24.846 -8.794 40.302 1.00 37.25 502 PRO A CA 1
ATOM 3942 C C . PRO A 1 502 ? 23.742 -8.418 41.298 1.00 37.25 502 PRO A C 1
ATOM 3944 O O . PRO A 1 502 ? 23.929 -8.524 42.509 1.00 37.25 502 PRO A O 1
ATOM 3947 N N . GLY A 1 503 ? 22.588 -7.979 40.792 1.00 38.09 503 GLY A N 1
ATOM 3948 C CA . GLY A 1 503 ? 21.533 -7.511 41.679 1.00 38.09 503 GLY A CA 1
ATOM 3949 C C . GLY A 1 503 ? 20.324 -6.852 41.032 1.00 38.09 503 GLY A C 1
ATOM 3950 O O . GLY A 1 503 ? 19.883 -5.858 41.571 1.00 38.09 503 GLY A O 1
ATOM 3951 N N . HIS A 1 504 ? 19.755 -7.385 39.947 1.00 28.55 504 HIS A N 1
ATOM 3952 C CA . HIS A 1 504 ? 18.294 -7.389 39.756 1.00 28.55 504 HIS A CA 1
ATOM 3953 C C . HIS A 1 504 ? 17.906 -8.266 38.559 1.00 28.55 504 HIS A C 1
ATOM 3955 O O . HIS A 1 504 ? 18.159 -7.957 37.400 1.00 28.55 504 HIS A O 1
ATOM 3961 N N . VAL A 1 505 ? 17.277 -9.400 38.861 1.00 38.44 505 VAL A N 1
ATOM 3962 C CA . VAL A 1 505 ? 16.619 -10.259 37.876 1.00 38.44 505 VAL A CA 1
ATOM 3963 C C . VAL A 1 505 ? 15.257 -9.649 37.558 1.00 38.44 505 VAL A C 1
ATOM 3965 O O . VAL A 1 505 ? 14.409 -9.571 38.446 1.00 38.44 505 VAL A O 1
ATOM 3968 N N . VAL A 1 506 ? 15.009 -9.306 36.294 1.00 30.94 506 VAL A N 1
ATOM 3969 C CA . VAL A 1 506 ? 13.649 -9.286 35.741 1.00 30.94 506 VAL A CA 1
ATOM 3970 C C . VAL A 1 506 ? 13.588 -10.346 34.650 1.00 30.94 506 VAL A C 1
ATOM 3972 O O . VAL A 1 506 ? 14.254 -10.277 33.620 1.00 30.94 506 VAL A O 1
ATOM 3975 N N . ALA A 1 507 ? 12.846 -11.403 34.958 1.00 33.84 507 ALA A N 1
ATOM 3976 C CA . ALA A 1 507 ? 12.647 -12.560 34.109 1.00 33.84 507 ALA A CA 1
ATOM 3977 C C . ALA A 1 507 ? 11.662 -12.252 32.970 1.00 33.84 507 ALA A C 1
ATOM 3979 O O . ALA A 1 507 ? 10.636 -11.618 33.201 1.00 33.84 507 ALA A O 1
ATOM 3980 N N . GLY A 1 508 ? 11.919 -12.792 31.773 1.00 27.72 508 GLY A N 1
ATOM 3981 C CA . GLY A 1 508 ? 10.893 -12.907 30.732 1.00 27.72 508 GLY A CA 1
ATOM 3982 C C . GLY A 1 508 ? 11.422 -13.054 29.304 1.00 27.72 508 GLY A C 1
ATOM 3983 O O . GLY A 1 508 ? 11.641 -12.068 28.605 1.00 27.72 508 GLY A O 1
ATOM 3984 N N . GLY A 1 509 ? 11.579 -14.292 28.830 1.00 26.64 509 GLY A N 1
ATOM 3985 C CA . GLY A 1 509 ? 11.700 -14.596 27.398 1.00 26.64 509 GLY A CA 1
ATOM 3986 C C . GLY A 1 509 ? 12.664 -15.741 27.098 1.00 26.64 509 GLY A C 1
ATOM 3987 O O . GLY A 1 509 ? 13.876 -15.581 27.213 1.00 26.64 509 GLY A O 1
ATOM 3988 N N . ASN A 1 510 ? 12.107 -16.890 26.715 1.00 34.72 510 ASN A N 1
ATOM 3989 C CA . ASN A 1 510 ? 12.814 -18.124 26.371 1.00 34.72 510 ASN A CA 1
ATOM 3990 C C . ASN A 1 510 ? 13.843 -17.924 25.245 1.00 34.72 510 ASN A C 1
ATOM 3992 O O . ASN A 1 510 ? 13.480 -17.632 24.112 1.00 34.72 510 ASN A O 1
ATOM 3996 N N . VAL A 1 511 ? 15.116 -18.183 25.554 1.00 31.75 511 VAL A N 1
ATOM 3997 C CA . VAL A 1 511 ? 16.206 -18.347 24.580 1.00 31.75 511 VAL A CA 1
ATOM 3998 C C . VAL A 1 511 ? 16.538 -19.847 24.484 1.00 31.75 511 VAL A C 1
ATOM 4000 O O . VAL A 1 511 ? 16.634 -20.504 25.528 1.00 31.75 511 VAL A O 1
ATOM 4003 N N . PRO A 1 512 ? 16.727 -20.424 23.280 1.00 32.41 512 PRO A N 1
ATOM 4004 C CA . PRO A 1 512 ? 17.038 -21.842 23.103 1.00 32.41 512 PRO A CA 1
ATOM 4005 C C . PRO A 1 512 ? 18.259 -22.308 23.917 1.00 32.41 512 PRO A C 1
ATOM 4007 O O . PRO A 1 512 ? 19.270 -21.615 24.036 1.00 32.41 512 PRO A O 1
ATOM 4010 N N . ALA A 1 513 ? 18.177 -23.532 24.447 1.00 36.78 513 ALA A N 1
ATOM 4011 C CA . ALA A 1 513 ? 19.023 -24.106 25.504 1.00 36.78 513 ALA A CA 1
ATOM 4012 C C . ALA A 1 513 ? 20.531 -24.317 25.198 1.00 36.78 513 ALA A C 1
ATOM 4014 O O . ALA A 1 513 ? 21.205 -25.040 25.933 1.00 36.78 513 ALA A O 1
ATOM 4015 N N . ASN A 1 514 ? 21.090 -23.687 24.160 1.00 39.75 514 ASN A N 1
ATOM 4016 C CA . ASN A 1 514 ? 22.524 -23.736 23.850 1.00 39.75 514 ASN A CA 1
ATOM 4017 C C . ASN A 1 514 ? 23.321 -22.486 24.295 1.00 39.75 514 ASN A C 1
ATOM 4019 O O . ASN A 1 514 ? 24.535 -22.492 24.136 1.00 39.75 514 ASN A O 1
ATOM 4023 N N . ARG A 1 515 ? 22.697 -21.462 24.906 1.00 44.03 515 ARG A N 1
ATOM 4024 C CA . ARG A 1 515 ? 23.366 -20.205 25.337 1.00 44.03 515 ARG A CA 1
ATOM 4025 C C . ARG A 1 515 ? 23.400 -19.928 26.855 1.00 44.03 515 ARG A C 1
ATOM 4027 O O . ARG A 1 515 ? 23.500 -18.783 27.267 1.00 44.03 515 ARG A O 1
ATOM 4034 N N . LYS A 1 516 ? 23.347 -20.944 27.725 1.00 53.97 516 LYS A N 1
ATOM 4035 C CA . LYS A 1 516 ? 23.525 -20.748 29.187 1.00 53.97 516 LYS A CA 1
ATOM 4036 C C . LYS A 1 516 ? 24.940 -21.085 29.668 1.00 53.97 516 LYS A C 1
ATOM 4038 O O . LYS A 1 516 ? 25.105 -21.865 30.601 1.00 53.97 516 LYS A O 1
ATOM 4043 N N . LEU A 1 517 ? 25.963 -20.553 29.011 1.00 63.53 517 LEU A N 1
ATOM 4044 C CA . LEU A 1 517 ? 27.264 -20.390 29.654 1.00 63.53 517 LEU A CA 1
ATOM 4045 C C . LEU A 1 517 ? 27.406 -18.895 29.893 1.00 63.53 517 LEU A C 1
ATOM 4047 O O . LEU A 1 517 ? 27.338 -18.127 28.939 1.00 63.53 517 LEU A O 1
ATOM 4051 N N . ASN A 1 518 ? 27.512 -18.480 31.153 1.00 77.38 518 ASN A N 1
ATOM 4052 C CA . ASN A 1 518 ? 27.798 -17.087 31.449 1.00 77.38 518 ASN A CA 1
ATOM 4053 C C . ASN A 1 518 ? 29.267 -16.845 31.088 1.00 77.38 518 ASN A C 1
ATOM 4055 O O . ASN A 1 518 ? 30.173 -17.282 31.797 1.00 77.38 518 ASN A O 1
ATOM 4059 N N . HIS A 1 519 ? 29.492 -16.268 29.908 1.00 76.88 519 HIS A N 1
ATOM 4060 C CA . HIS A 1 519 ? 30.834 -16.083 29.367 1.00 76.88 519 HIS A CA 1
ATOM 4061 C C . HIS A 1 519 ? 31.660 -15.151 30.252 1.00 76.88 519 HIS A C 1
ATOM 4063 O O . HIS A 1 519 ? 32.848 -15.405 30.437 1.00 76.88 519 HIS A O 1
ATOM 4069 N N . ASP A 1 520 ? 31.017 -14.159 30.861 1.00 76.06 520 ASP A N 1
ATOM 4070 C CA . ASP A 1 520 ? 31.674 -13.199 31.738 1.00 76.06 520 ASP A CA 1
ATOM 4071 C C . ASP A 1 520 ? 32.105 -13.854 33.053 1.00 76.06 520 ASP A C 1
ATOM 4073 O O . ASP A 1 520 ? 33.232 -13.638 33.492 1.00 76.06 520 ASP A O 1
ATOM 4077 N N . ASP A 1 521 ? 31.291 -14.755 33.619 1.00 81.94 521 ASP A N 1
ATOM 4078 C CA . ASP A 1 521 ? 31.689 -15.541 34.798 1.00 81.94 521 ASP A CA 1
ATOM 4079 C C . ASP A 1 521 ? 32.875 -16.462 34.480 1.00 81.94 521 ASP A C 1
ATOM 4081 O O . ASP A 1 521 ? 33.807 -16.582 35.273 1.00 81.94 521 ASP A O 1
ATOM 4085 N N . ILE A 1 522 ? 32.876 -17.091 33.300 1.00 85.38 522 ILE A N 1
ATOM 4086 C CA . ILE A 1 522 ? 33.960 -17.977 32.848 1.00 85.38 522 ILE A CA 1
ATOM 4087 C C . ILE A 1 522 ? 35.263 -17.191 32.643 1.00 85.38 522 ILE A C 1
ATOM 4089 O O . ILE A 1 522 ? 36.335 -17.643 33.054 1.00 85.38 522 ILE A O 1
ATOM 4093 N N . ILE A 1 523 ? 35.184 -16.013 32.020 1.00 84.94 523 ILE A N 1
ATOM 4094 C CA . ILE A 1 523 ? 36.331 -15.123 31.804 1.00 84.94 523 ILE A CA 1
ATOM 4095 C C . ILE A 1 523 ? 36.824 -14.569 33.148 1.00 84.94 523 ILE A C 1
ATOM 4097 O O . ILE A 1 523 ? 38.029 -14.580 33.406 1.00 84.94 523 ILE A O 1
ATOM 4101 N N . GLY A 1 524 ? 35.913 -14.169 34.038 1.00 82.50 524 GLY A N 1
ATOM 4102 C CA . GLY A 1 524 ? 36.219 -13.705 35.391 1.00 82.50 524 GLY A CA 1
ATOM 4103 C C . GLY A 1 524 ? 36.911 -14.776 36.236 1.00 82.50 524 GLY A C 1
ATOM 4104 O O . GLY A 1 524 ? 37.965 -14.516 36.821 1.00 82.50 524 GLY A O 1
ATOM 4105 N N . GLN A 1 525 ? 36.392 -16.007 36.229 1.00 89.62 525 GLN A N 1
ATOM 4106 C CA . GLN A 1 525 ? 36.994 -17.147 36.921 1.00 89.62 525 GLN A CA 1
ATOM 4107 C C . GLN A 1 525 ? 38.393 -17.450 36.369 1.00 89.62 525 GLN A C 1
ATOM 4109 O O . GLN A 1 525 ? 39.336 -17.612 37.145 1.00 89.62 525 GLN A O 1
ATOM 4114 N N . ALA A 1 526 ? 38.572 -17.450 35.044 1.00 89.38 526 ALA A N 1
ATOM 4115 C CA . ALA A 1 526 ? 39.880 -17.651 34.422 1.00 89.38 526 ALA A CA 1
ATOM 4116 C C . ALA A 1 526 ? 40.889 -16.549 34.785 1.00 89.38 526 ALA A C 1
ATOM 4118 O O . ALA A 1 526 ? 42.053 -16.849 35.063 1.00 89.38 526 ALA A O 1
ATOM 4119 N N . ALA A 1 527 ? 40.451 -15.289 34.834 1.00 87.12 527 ALA A N 1
ATOM 4120 C CA . ALA A 1 527 ? 41.282 -14.166 35.255 1.00 87.12 527 ALA A CA 1
ATOM 4121 C C . ALA A 1 527 ? 41.690 -14.286 36.733 1.00 87.12 527 ALA A C 1
ATOM 4123 O O . ALA A 1 527 ? 42.867 -14.114 37.056 1.00 87.12 527 ALA A O 1
ATOM 4124 N N . SER A 1 528 ? 40.761 -14.661 37.622 1.00 89.50 528 SER A N 1
ATOM 4125 C CA . SER A 1 528 ? 41.066 -14.935 39.035 1.00 89.50 528 SER A CA 1
ATOM 4126 C C . SER A 1 528 ? 42.042 -16.102 39.201 1.00 89.50 528 SER A C 1
ATOM 4128 O O . SER A 1 528 ? 42.983 -16.004 39.987 1.00 89.50 528 SER A O 1
ATOM 4130 N N . MET A 1 529 ? 41.884 -17.182 38.429 1.00 89.25 529 MET A N 1
ATOM 4131 C CA . MET A 1 529 ? 42.812 -18.318 38.442 1.00 89.25 529 MET A CA 1
ATOM 4132 C C . MET A 1 529 ? 44.215 -17.918 37.978 1.00 89.25 529 MET A C 1
ATOM 4134 O O . MET A 1 529 ? 45.198 -18.317 38.600 1.00 89.25 529 MET A O 1
ATOM 4138 N N . ARG A 1 530 ? 44.322 -17.100 36.924 1.00 86.38 530 ARG A N 1
ATOM 4139 C CA . ARG A 1 530 ? 45.610 -16.590 36.433 1.00 86.38 530 ARG A CA 1
ATOM 4140 C C . ARG A 1 530 ? 46.266 -15.642 37.437 1.00 86.38 530 ARG A C 1
ATOM 4142 O O . ARG A 1 530 ? 47.476 -15.709 37.621 1.00 86.38 530 ARG A O 1
ATOM 4149 N N . ALA A 1 531 ? 45.490 -14.797 38.113 1.00 84.06 531 ALA A N 1
ATOM 4150 C CA . ALA A 1 531 ? 46.002 -13.923 39.166 1.00 84.06 531 ALA A CA 1
ATOM 4151 C C . ALA A 1 531 ? 46.507 -14.720 40.383 1.00 84.06 531 ALA A C 1
ATOM 4153 O O . ALA A 1 531 ? 47.570 -14.419 40.919 1.00 84.06 531 ALA A O 1
ATOM 4154 N N . ALA A 1 532 ? 45.776 -15.762 40.791 1.00 87.75 532 ALA A N 1
ATOM 4155 C CA . ALA A 1 532 ? 46.156 -16.622 41.911 1.00 87.75 532 ALA A CA 1
ATOM 4156 C C . ALA A 1 532 ? 47.340 -17.551 41.582 1.00 87.75 532 ALA A C 1
ATOM 4158 O O . ALA A 1 532 ? 48.129 -17.887 42.464 1.00 87.75 532 ALA A O 1
ATOM 4159 N N . GLN A 1 533 ? 47.472 -17.974 40.322 1.00 89.69 533 GLN A N 1
ATOM 4160 C CA . GLN A 1 533 ? 48.544 -18.844 39.837 1.00 89.69 533 GLN A CA 1
ATOM 4161 C C . GLN A 1 533 ? 49.099 -18.310 38.507 1.00 89.69 533 GLN A C 1
ATOM 4163 O O . GLN A 1 533 ? 48.717 -18.798 37.443 1.00 89.69 533 GLN A O 1
ATOM 4168 N N . PRO A 1 534 ? 50.049 -17.355 38.532 1.00 83.00 534 PRO A N 1
ATOM 4169 C CA . PRO A 1 534 ? 50.566 -16.715 37.315 1.00 83.00 534 PRO A CA 1
ATOM 4170 C C . PRO A 1 534 ? 51.159 -17.676 36.270 1.00 83.00 534 PRO A C 1
ATOM 4172 O O . PRO A 1 534 ? 51.222 -17.338 35.091 1.00 83.00 534 PRO A O 1
ATOM 4175 N N . GLY A 1 535 ? 51.572 -18.881 36.687 1.00 81.69 535 GLY A N 1
ATOM 4176 C CA . GLY A 1 535 ? 52.100 -19.936 35.816 1.00 81.69 535 GLY A CA 1
ATOM 4177 C C . GLY A 1 535 ? 51.071 -20.944 35.284 1.00 81.69 535 GLY A C 1
ATOM 4178 O O . GLY A 1 535 ? 51.470 -21.896 34.614 1.00 81.69 535 GLY A O 1
ATOM 4179 N N . ILE A 1 536 ? 49.771 -20.798 35.581 1.00 87.81 536 ILE A N 1
ATOM 4180 C CA . ILE A 1 536 ? 48.750 -21.736 35.094 1.00 87.81 536 ILE A CA 1
ATOM 4181 C C . ILE A 1 536 ? 48.624 -21.649 33.567 1.00 87.81 536 ILE A C 1
ATOM 4183 O O . ILE A 1 536 ? 48.486 -20.570 32.983 1.00 87.81 536 ILE A O 1
ATOM 4187 N N . SER A 1 537 ? 48.677 -22.803 32.896 1.00 88.75 537 SER A N 1
ATOM 4188 C CA . SER A 1 537 ? 48.489 -22.853 31.446 1.00 88.75 537 SER A CA 1
ATOM 4189 C C . SER A 1 537 ? 47.022 -22.602 31.085 1.00 88.75 537 SER A C 1
ATOM 4191 O O . SER A 1 537 ? 46.116 -22.993 31.825 1.00 88.75 537 SER A O 1
ATOM 4193 N N . LYS A 1 538 ? 46.773 -22.011 29.911 1.00 89.50 538 LYS A N 1
ATOM 4194 C CA . LYS A 1 538 ? 45.416 -21.792 29.385 1.00 89.50 538 LYS A CA 1
ATOM 4195 C C . LYS A 1 538 ? 44.577 -23.076 29.375 1.00 89.50 538 LYS A C 1
ATOM 4197 O O . LYS A 1 538 ? 43.419 -23.054 29.780 1.00 89.50 538 LYS A O 1
ATOM 4202 N N . GLY A 1 539 ? 45.169 -24.193 28.948 1.00 86.00 539 GLY A N 1
ATOM 4203 C CA . GLY A 1 539 ? 44.472 -25.480 28.905 1.00 86.00 539 GLY A CA 1
ATOM 4204 C C . GLY A 1 539 ? 44.161 -26.034 30.292 1.00 86.00 539 GLY A C 1
ATOM 4205 O O . GLY A 1 539 ? 43.078 -26.565 30.517 1.00 86.00 539 GLY A O 1
ATOM 4206 N N . SER A 1 540 ? 45.058 -25.830 31.261 1.00 86.88 540 SER A N 1
ATOM 4207 C CA . SER A 1 540 ? 44.811 -26.198 32.659 1.00 86.88 540 SER A CA 1
ATOM 4208 C C . SER A 1 540 ? 43.692 -25.357 33.281 1.00 86.88 540 SER A C 1
ATOM 4210 O O . SER A 1 540 ? 42.829 -25.910 33.954 1.00 86.88 540 SER A O 1
ATOM 4212 N N . ALA A 1 541 ? 43.657 -24.047 33.015 1.00 88.31 541 ALA A N 1
ATOM 4213 C CA . ALA A 1 541 ? 42.583 -23.171 33.483 1.00 88.31 541 ALA A CA 1
ATOM 4214 C C . ALA A 1 541 ? 41.226 -23.560 32.871 1.00 88.31 541 ALA A C 1
ATOM 4216 O O . ALA A 1 541 ? 40.241 -23.717 33.588 1.00 88.31 541 ALA A O 1
ATOM 4217 N N . ALA A 1 542 ? 41.186 -23.803 31.558 1.00 88.81 542 ALA A N 1
ATOM 4218 C CA . ALA A 1 542 ? 39.974 -24.236 30.871 1.00 88.81 542 ALA A CA 1
ATOM 4219 C C . ALA A 1 542 ? 39.480 -25.612 31.345 1.00 88.81 542 ALA A C 1
ATOM 4221 O O . ALA A 1 542 ? 38.276 -25.804 31.499 1.00 88.81 542 ALA A O 1
ATOM 4222 N N . ALA A 1 543 ? 40.383 -26.564 31.598 1.00 88.31 543 ALA A N 1
ATOM 4223 C CA . ALA A 1 543 ? 40.020 -27.882 32.113 1.00 88.31 543 ALA A CA 1
ATOM 4224 C C . ALA A 1 543 ? 39.395 -27.802 33.514 1.00 88.31 543 ALA A C 1
ATOM 4226 O O . ALA A 1 543 ? 38.386 -28.463 33.759 1.00 88.31 543 ALA A O 1
ATOM 4227 N N . SER A 1 544 ? 39.943 -26.960 34.397 1.00 87.81 544 SER A N 1
ATOM 4228 C CA . SER A 1 544 ? 39.371 -26.725 35.727 1.00 87.81 544 SER A CA 1
ATOM 4229 C C . SER A 1 544 ? 37.993 -26.070 35.652 1.00 87.81 544 SER A C 1
ATOM 4231 O O . SER A 1 544 ? 37.066 -26.545 36.293 1.00 87.81 544 SER A O 1
ATOM 4233 N N . ILE A 1 545 ? 37.815 -25.052 34.804 1.00 89.50 545 ILE A N 1
ATOM 4234 C CA . ILE A 1 545 ? 36.506 -24.402 34.630 1.00 89.50 545 ILE A CA 1
ATOM 4235 C C . ILE A 1 545 ? 35.478 -25.391 34.062 1.00 89.50 545 ILE A C 1
ATOM 4237 O O . ILE A 1 545 ? 34.347 -25.452 34.530 1.00 89.50 545 ILE A O 1
ATOM 4241 N N . VAL A 1 546 ? 35.859 -26.224 33.086 1.00 89.00 546 VAL A N 1
ATOM 4242 C CA . VAL A 1 546 ? 34.965 -27.260 32.538 1.00 89.00 546 VAL A CA 1
ATOM 4243 C C . VAL A 1 546 ? 34.516 -28.270 33.593 1.00 89.00 546 VAL A C 1
ATOM 4245 O O . VAL A 1 546 ? 33.393 -28.764 33.489 1.00 89.00 546 VAL A O 1
ATOM 4248 N N . ALA A 1 547 ? 35.357 -28.582 34.582 1.00 85.25 547 ALA A N 1
ATOM 4249 C CA . ALA A 1 547 ? 34.999 -29.498 35.662 1.00 85.25 547 ALA A CA 1
ATOM 4250 C C . ALA A 1 547 ? 33.869 -28.944 36.549 1.00 85.25 547 ALA A C 1
ATOM 4252 O O . ALA A 1 547 ? 33.037 -29.724 37.014 1.00 85.25 547 ALA A O 1
ATOM 4253 N N . ASP A 1 548 ? 33.805 -27.619 36.702 1.00 80.94 548 ASP A N 1
ATOM 4254 C CA . ASP A 1 548 ? 32.810 -26.922 37.526 1.00 80.94 548 ASP A CA 1
ATOM 4255 C C . ASP A 1 548 ? 31.534 -26.549 36.746 1.00 80.94 548 ASP A C 1
ATOM 4257 O O . ASP A 1 548 ? 30.496 -26.235 37.335 1.00 80.94 548 ASP A O 1
ATOM 4261 N N . LEU A 1 549 ? 31.571 -26.605 35.409 1.00 83.00 549 LEU A N 1
ATOM 4262 C CA . LEU A 1 549 ? 30.423 -26.277 34.566 1.00 83.00 549 LEU A CA 1
ATOM 4263 C C . LEU A 1 549 ? 29.392 -27.419 34.497 1.00 83.00 549 LEU A C 1
ATOM 4265 O O . LEU A 1 549 ? 29.744 -28.598 34.372 1.00 83.00 549 LEU A O 1
ATOM 4269 N N . PRO A 1 550 ? 28.085 -27.096 34.448 1.00 78.25 550 PRO A N 1
ATOM 4270 C CA . PRO A 1 550 ? 27.050 -28.104 34.279 1.00 78.25 550 PRO A CA 1
ATOM 4271 C C . PRO A 1 550 ? 27.207 -28.832 32.936 1.00 78.25 550 PRO A C 1
ATOM 4273 O O . PRO A 1 550 ? 27.416 -28.219 31.876 1.00 78.25 550 PRO A O 1
ATOM 4276 N N . ARG A 1 551 ? 27.051 -30.163 32.974 1.00 78.38 551 ARG A N 1
ATOM 4277 C CA . ARG A 1 551 ? 27.083 -31.033 31.787 1.00 78.38 551 ARG A CA 1
ATOM 4278 C C . ARG A 1 551 ? 26.077 -30.571 30.737 1.00 78.38 551 ARG A C 1
ATOM 4280 O O . ARG A 1 551 ? 25.063 -29.945 31.042 1.00 78.38 551 ARG A O 1
ATOM 4287 N N . ASN A 1 552 ? 26.363 -30.876 29.474 1.00 70.94 552 ASN A N 1
ATOM 4288 C CA . ASN A 1 552 ? 25.466 -30.519 28.385 1.00 70.94 552 ASN A CA 1
ATOM 4289 C C . ASN A 1 552 ? 24.107 -31.227 28.572 1.00 70.94 552 ASN A C 1
ATOM 4291 O O . ASN A 1 552 ? 24.082 -32.459 28.583 1.00 70.94 552 ASN A O 1
ATOM 4295 N N . PRO A 1 553 ? 22.985 -30.492 28.680 1.00 59.34 553 PRO A N 1
ATOM 4296 C CA . PRO A 1 553 ? 21.684 -31.086 28.976 1.00 59.34 553 PRO A CA 1
ATOM 4297 C C . PRO A 1 553 ? 21.162 -31.981 27.843 1.00 59.34 553 PRO A C 1
ATOM 4299 O O . PRO A 1 553 ? 20.376 -32.882 28.104 1.00 59.34 553 PRO A O 1
ATOM 4302 N N . LYS A 1 554 ? 21.617 -31.777 26.596 1.00 63.22 554 LYS A N 1
ATOM 4303 C CA . LYS A 1 554 ? 21.220 -32.597 25.440 1.00 63.22 554 LYS A CA 1
ATOM 4304 C C . LYS A 1 554 ? 22.037 -33.880 25.297 1.00 63.22 554 LYS A C 1
ATOM 4306 O O . LYS A 1 554 ? 21.530 -34.859 24.767 1.00 63.22 554 LYS A O 1
ATOM 4311 N N . THR A 1 555 ? 23.306 -33.877 25.708 1.00 74.06 555 THR A N 1
ATOM 4312 C CA . THR A 1 555 ? 24.226 -35.000 25.438 1.00 74.06 555 THR A CA 1
ATOM 4313 C C . THR A 1 555 ? 24.753 -35.693 26.693 1.00 74.06 555 THR A C 1
ATOM 4315 O O . THR A 1 555 ? 25.391 -36.735 26.578 1.00 74.06 555 THR A O 1
ATOM 4318 N N . GLY A 1 556 ? 24.547 -35.120 27.885 1.00 75.12 556 GLY A N 1
ATOM 4319 C CA . GLY A 1 556 ? 25.065 -35.625 29.164 1.00 75.12 556 GLY A CA 1
ATOM 4320 C C . GLY A 1 556 ? 26.594 -35.579 29.303 1.00 75.12 556 GLY A C 1
ATOM 4321 O O . GLY A 1 556 ? 27.143 -36.006 30.325 1.00 75.12 556 GLY A O 1
ATOM 4322 N N . LYS A 1 557 ? 27.302 -35.072 28.287 1.00 76.31 557 LYS A N 1
ATOM 4323 C CA . LYS A 1 557 ? 28.766 -35.008 28.246 1.00 76.31 557 LYS A CA 1
ATOM 4324 C C . LYS A 1 557 ? 29.289 -33.740 28.941 1.00 76.31 557 LYS A C 1
ATOM 4326 O O . LYS A 1 557 ? 28.573 -32.732 28.980 1.00 76.31 557 LYS A O 1
ATOM 4331 N N . PRO A 1 558 ? 30.524 -33.771 29.481 1.00 74.69 558 PRO A N 1
ATOM 4332 C CA . PRO A 1 558 ? 31.229 -32.564 29.910 1.00 74.69 558 PRO A CA 1
ATOM 4333 C C . PRO A 1 558 ? 31.297 -31.529 28.781 1.00 74.69 558 PRO A C 1
ATOM 4335 O O . PRO A 1 558 ? 31.214 -31.880 27.600 1.00 74.69 558 PRO A O 1
ATOM 4338 N N . ARG A 1 559 ? 31.420 -30.250 29.142 1.00 78.50 559 ARG A N 1
ATOM 4339 C CA . ARG A 1 559 ? 31.595 -29.168 28.163 1.00 78.50 559 ARG A CA 1
ATOM 4340 C C . ARG A 1 559 ? 32.941 -29.320 27.450 1.00 78.50 559 ARG A C 1
ATOM 4342 O O . ARG A 1 559 ? 33.879 -29.887 27.998 1.00 78.50 559 ARG A O 1
ATOM 4349 N N . ASP A 1 560 ? 33.018 -28.853 26.208 1.00 82.75 560 ASP A N 1
ATOM 4350 C CA . ASP A 1 560 ? 34.243 -28.967 25.415 1.00 82.75 560 ASP A CA 1
ATOM 4351 C C . ASP A 1 560 ? 35.315 -28.011 25.953 1.00 82.75 560 ASP A C 1
ATOM 4353 O O . ASP A 1 560 ? 35.169 -26.789 25.877 1.00 82.75 560 ASP A O 1
ATOM 4357 N N . THR A 1 561 ? 36.410 -28.568 26.469 1.00 82.25 561 THR A N 1
ATOM 4358 C CA . THR A 1 561 ? 37.560 -27.806 26.968 1.00 82.25 561 THR A CA 1
ATOM 4359 C C . THR A 1 561 ? 38.124 -26.866 25.909 1.00 82.25 561 THR A C 1
ATOM 4361 O O . THR A 1 561 ? 38.452 -25.731 26.239 1.00 82.25 561 THR A O 1
ATOM 4364 N N . ARG A 1 562 ? 38.128 -27.246 24.622 1.00 79.69 562 ARG A N 1
ATOM 4365 C CA . ARG A 1 562 ? 38.610 -26.367 23.540 1.00 79.69 562 ARG A CA 1
ATOM 4366 C C . ARG A 1 562 ? 37.708 -25.163 23.298 1.00 79.69 562 ARG A C 1
ATOM 4368 O O . ARG A 1 562 ? 38.153 -24.154 22.751 1.00 79.69 562 ARG A O 1
ATOM 4375 N N . HIS A 1 563 ? 36.426 -25.259 23.634 1.00 80.06 563 HIS A N 1
ATOM 4376 C CA . HIS A 1 563 ? 35.523 -24.116 23.554 1.00 80.06 563 HIS A CA 1
ATOM 4377 C C . HIS A 1 563 ? 35.855 -23.096 24.651 1.00 80.06 563 HIS A C 1
ATOM 4379 O O . HIS A 1 563 ? 36.046 -21.922 24.342 1.00 80.06 563 HIS A O 1
ATOM 4385 N N . ILE A 1 564 ? 36.055 -23.557 25.890 1.00 84.31 564 ILE A N 1
ATOM 4386 C CA . ILE A 1 564 ? 36.453 -22.693 27.013 1.00 84.31 564 ILE A CA 1
ATOM 4387 C C . ILE A 1 564 ? 37.854 -22.106 26.804 1.00 84.31 564 ILE A C 1
ATOM 4389 O O . ILE A 1 564 ? 38.050 -20.910 27.005 1.00 84.31 564 ILE A O 1
ATOM 4393 N N . GLU A 1 565 ? 38.813 -22.894 26.305 1.00 84.75 565 GLU A N 1
ATOM 4394 C CA . GLU A 1 565 ? 40.153 -22.402 25.953 1.00 84.75 565 GLU A CA 1
ATOM 4395 C C . GLU A 1 565 ? 40.112 -21.252 24.945 1.00 84.75 565 GLU A C 1
ATOM 4397 O O . GLU A 1 565 ? 40.940 -20.347 25.024 1.00 84.75 565 GLU A O 1
ATOM 4402 N N . ARG A 1 566 ? 39.176 -21.284 23.987 1.00 80.19 566 ARG A N 1
ATOM 4403 C CA . ARG A 1 566 ? 39.003 -20.201 23.010 1.00 80.19 566 ARG A CA 1
ATOM 4404 C C . ARG A 1 566 ? 38.441 -18.943 23.661 1.00 80.19 566 ARG A C 1
ATOM 4406 O O . ARG A 1 566 ? 38.964 -17.864 23.405 1.00 80.19 566 ARG A O 1
ATOM 4413 N N . MET A 1 567 ? 37.447 -19.083 24.539 1.00 79.56 567 MET A N 1
ATOM 4414 C CA . MET A 1 567 ? 36.836 -17.950 25.245 1.00 79.56 567 MET A CA 1
ATOM 4415 C C . MET A 1 567 ? 37.856 -17.172 26.082 1.00 79.56 567 MET A C 1
ATOM 4417 O O . MET A 1 567 ? 37.902 -15.946 26.028 1.00 79.56 567 MET A O 1
ATOM 4421 N N . ILE A 1 568 ? 38.723 -17.882 26.804 1.00 87.31 568 ILE A N 1
ATOM 4422 C CA . ILE A 1 568 ? 39.679 -17.265 27.733 1.00 87.31 568 ILE A CA 1
ATOM 4423 C C . ILE A 1 568 ? 41.036 -16.960 27.081 1.00 87.31 568 ILE A C 1
ATOM 4425 O O . ILE A 1 568 ? 41.945 -16.485 27.752 1.00 87.31 568 ILE A O 1
ATOM 4429 N N . ALA A 1 569 ? 41.207 -17.228 25.779 1.00 83.94 569 ALA A N 1
ATOM 4430 C CA . ALA A 1 569 ? 42.506 -17.153 25.104 1.00 83.94 569 ALA A CA 1
ATOM 4431 C C . ALA A 1 569 ? 43.168 -15.774 25.179 1.00 83.94 569 ALA A C 1
ATOM 4433 O O . ALA A 1 569 ? 44.385 -15.700 25.322 1.00 83.94 569 ALA A O 1
ATOM 4434 N N . HIS A 1 570 ? 42.367 -14.711 25.132 1.00 80.44 570 HIS A N 1
ATOM 4435 C CA . HIS A 1 570 ? 42.823 -13.324 25.220 1.00 80.44 570 HIS A CA 1
ATOM 4436 C C . HIS A 1 570 ? 43.460 -12.981 26.578 1.00 80.44 570 HIS A C 1
ATOM 4438 O O . HIS A 1 570 ? 44.200 -12.007 26.687 1.00 80.44 570 HIS A O 1
ATOM 4444 N N . LEU A 1 571 ? 43.214 -13.797 27.608 1.00 81.88 571 LEU A N 1
ATOM 4445 C CA . LEU A 1 571 ? 43.836 -13.664 28.919 1.00 81.88 571 LEU A CA 1
ATOM 4446 C C . LEU A 1 571 ? 45.230 -14.301 28.990 1.00 81.88 571 LEU A C 1
ATOM 4448 O O . LEU A 1 571 ? 45.776 -14.332 30.079 1.00 81.88 571 LEU A O 1
ATOM 4452 N N . TRP A 1 572 ? 45.827 -14.827 27.916 1.00 85.12 572 TRP A N 1
ATOM 4453 C CA . TRP A 1 572 ? 47.217 -15.317 27.904 1.00 85.12 572 TRP A CA 1
ATOM 4454 C C . TRP A 1 572 ? 48.018 -14.612 26.801 1.00 85.12 572 TRP A C 1
ATOM 4456 O O . TRP A 1 572 ? 47.507 -14.383 25.706 1.00 85.12 572 TRP A O 1
ATOM 4466 N N . GLU A 1 573 ? 49.277 -14.255 27.085 1.00 60.09 573 GLU A N 1
ATOM 4467 C CA . GLU A 1 573 ? 50.136 -13.525 26.139 1.00 60.09 573 GLU A CA 1
ATOM 4468 C C . GLU A 1 573 ? 50.285 -14.291 24.814 1.00 60.09 573 GLU A C 1
ATOM 4470 O O . GLU A 1 573 ? 50.646 -15.468 24.797 1.00 60.09 573 GLU A O 1
ATOM 4475 N N . GLY A 1 574 ? 49.966 -13.620 23.700 1.00 61.31 574 GLY A N 1
ATOM 4476 C CA . GLY A 1 574 ? 49.981 -14.196 22.349 1.00 61.31 574 GLY A CA 1
ATOM 4477 C C . GLY A 1 574 ? 48.671 -14.858 21.891 1.00 61.31 574 GLY A C 1
ATOM 4478 O O . GLY A 1 574 ? 48.613 -15.373 20.775 1.00 61.31 574 GLY A O 1
ATOM 4479 N N . GLY A 1 575 ? 47.609 -14.851 22.703 1.00 45.03 575 GLY A N 1
ATOM 4480 C CA . GLY A 1 575 ? 46.293 -15.357 22.308 1.00 45.03 575 GLY A CA 1
ATOM 4481 C C . GLY A 1 575 ? 45.472 -14.333 21.520 1.00 45.03 575 GLY A C 1
ATOM 4482 O O . GLY A 1 575 ? 44.936 -13.398 22.105 1.00 45.03 575 GLY A O 1
ATOM 4483 N N . LEU A 1 576 ? 45.310 -14.522 20.205 1.00 38.84 576 LEU A N 1
ATOM 4484 C CA . LEU A 1 576 ? 44.280 -13.808 19.439 1.00 38.84 576 LEU A CA 1
ATOM 4485 C C . LEU A 1 576 ? 42.895 -14.157 20.008 1.00 38.84 576 LEU A C 1
ATOM 4487 O O . LEU A 1 576 ? 42.544 -15.337 20.101 1.00 38.84 576 LEU A O 1
ATOM 4491 N N . SER A 1 577 ? 42.093 -13.149 20.363 1.00 40.09 577 SER A N 1
ATOM 4492 C CA . SER A 1 577 ? 40.667 -13.337 20.635 1.00 40.09 577 SER A CA 1
ATOM 4493 C C . SER A 1 577 ? 39.977 -13.733 19.332 1.00 40.09 577 SER A C 1
ATOM 4495 O O . SER A 1 577 ? 39.754 -12.891 18.465 1.00 40.09 577 SER A O 1
ATOM 4497 N N . GLN A 1 578 ? 39.643 -15.010 19.171 1.00 42.91 578 GLN A N 1
ATOM 4498 C CA . GLN A 1 578 ? 38.698 -15.434 18.145 1.00 42.91 578 GLN A CA 1
ATOM 4499 C C . GLN A 1 578 ? 37.405 -15.857 18.828 1.00 42.91 578 GLN A C 1
ATOM 4501 O O . GLN A 1 578 ? 37.346 -16.894 19.491 1.00 42.91 578 GLN A O 1
ATOM 4506 N N . SER A 1 579 ? 36.378 -15.024 18.663 1.00 28.89 579 SER A N 1
ATOM 4507 C CA . SER A 1 579 ? 34.999 -15.379 18.989 1.00 28.89 579 SER A CA 1
ATOM 4508 C C . SER A 1 579 ? 34.625 -16.662 18.218 1.00 28.89 579 SER A C 1
ATOM 4510 O O . SER A 1 579 ? 34.922 -16.738 17.021 1.00 28.89 579 SER A O 1
ATOM 4512 N N . PRO A 1 580 ? 34.057 -17.710 18.845 1.00 33.25 580 PRO A N 1
ATOM 4513 C CA . PRO A 1 580 ? 33.633 -18.905 18.120 1.00 33.25 580 PRO A CA 1
ATOM 4514 C C . PRO A 1 580 ? 32.453 -18.578 17.192 1.00 33.25 580 PRO A C 1
ATOM 4516 O O . PRO A 1 580 ? 31.485 -17.974 17.647 1.00 33.25 580 PRO A O 1
ATOM 4519 N N . ARG A 1 581 ? 32.550 -19.000 15.922 1.00 31.91 581 ARG A N 1
ATOM 4520 C CA . ARG A 1 581 ? 31.409 -19.149 14.999 1.00 31.91 581 ARG A CA 1
ATOM 4521 C C . ARG A 1 581 ? 30.339 -20.067 15.578 1.00 31.91 581 ARG A C 1
ATOM 4523 O O . ARG A 1 581 ? 30.737 -21.070 16.225 1.00 31.91 581 ARG A O 1
#

Radius of gyration: 30.54 Å; Cα contacts (8 Å, |Δi|>4): 807; chains: 1; bounding box: 91×69×78 Å

Solvent-accessible surface area (backbone atoms only — not comparable to full-atom values): 33253 Å² total; per-residue (Å²): 128,90,81,72,67,72,78,83,61,47,85,78,72,59,90,66,50,35,47,42,32,57,50,46,53,53,52,50,54,56,44,58,72,71,43,72,97,52,79,65,27,85,88,55,79,71,78,60,26,79,60,50,8,58,75,72,77,35,51,38,67,58,36,37,51,53,51,22,46,50,52,37,52,45,50,46,53,38,51,34,32,41,72,61,61,36,62,44,23,36,42,56,97,88,43,78,45,77,54,52,48,66,72,47,69,43,60,68,54,47,44,45,16,41,76,72,28,39,35,72,58,70,59,48,39,51,71,81,58,57,79,50,45,56,25,20,33,30,27,45,36,67,41,53,53,52,44,56,71,68,44,67,73,70,51,89,77,84,82,88,82,85,69,77,56,82,70,90,77,56,79,68,63,54,71,60,39,70,63,62,92,48,73,52,28,49,40,22,20,54,24,30,26,67,47,49,24,34,30,28,51,36,69,42,44,55,45,23,24,76,68,36,66,38,63,74,39,37,60,68,59,45,47,54,40,37,51,56,22,41,49,52,52,32,48,36,26,40,70,67,61,28,55,40,34,22,28,41,22,84,36,96,83,49,81,43,91,47,75,42,74,59,55,39,65,61,32,49,54,50,53,65,43,71,76,60,90,76,92,43,67,76,56,25,54,24,59,69,72,73,78,79,89,60,95,65,93,75,76,60,88,86,72,66,48,52,50,28,33,63,25,25,30,34,37,69,35,45,56,71,70,50,67,72,52,76,44,60,60,69,62,53,67,68,52,56,78,90,50,54,91,52,76,79,79,67,42,84,86,43,46,70,56,41,51,54,38,23,59,54,58,69,44,94,45,73,30,47,60,36,44,48,32,23,29,65,38,55,74,38,48,60,58,43,12,47,48,53,49,52,52,48,52,45,57,72,73,64,54,91,59,94,55,62,62,62,53,48,52,51,38,36,60,54,22,34,51,43,20,100,45,44,66,55,29,44,50,51,52,52,49,36,34,73,73,66,49,30,62,40,29,29,44,77,44,90,91,49,73,72,40,79,54,55,73,79,68,61,76,35,39,44,53,47,86,54,97,88,44,64,48,81,41,56,60,89,56,76,83,84,63,77,53,86,46,52,30,35,41,41,61,36,50,52,64,64,61,52,82,73,70,99,79,80,90,81,87,89,79,94,70,73,93,86,69,86,66,63,61,65,60,53,42,50,51,48,50,51,48,39,71,77,35,78,81,63,48,65,66,58,50,19,46,56,52,34,71,76,46,78,50,38,89,91,73,72,40,73,53,61,43,72,59,45,32,39,72,45,25,56,81,40,96,90,36,73,73,56,82,83,131

Secondary structure (DSSP, 8-state):
-------SS-TTPPTTEEEHHHHHHHHHHHHHHH-TTS-S-TT---TTHHHHHHHTTS-HHHHHHHHHHHHHHHHHHHHHHHTTSS--EEEETTEEEEPPGGGGS-HHHHHHHHHHSEEPPPTTS-HHHHTTTTEEEEEEHHHHHHHHHTSGGG--S------PPPGGGSPPP-S--PPPSSSEEEHHHHHHHHHHS----HHHHHHHHHTT-SGGG-HHHHHHHHHHHHHHHHHHHHTTSS-EEEEE-SSTT-----EEEPPHHHHHHHHHHTTS--SSGGGSSEE--PPP--S-TT--TT-----EEEEEEEHHHHHHHSPPPS-------S-STT----GGGG-GGGHHHHHHHHHHHTSS-EEEHHHHHHHHHH--HHHHHHHHHHHHHHHHTT-S---HHHHHHHHHHHHGGGSS-HHHHHHHHHHHHHTTSS-EEE-SSTTPPPEEEPHHHHTT--EEEETTEEEEPPTTS---S--TTEEEEHHHHHHHT---SS----------TT----HHHHHHHHHHHHHH-TT--HHHHHHHHHHHSPPPTTT-PPP-HHHHHHHTGGGSTT-------

Nearest PDB structures (foldseek):
  2k27-assembly1_A  TM=3.902E-01  e=3.886E+00  unclassified

Foldseek 3Di:
DQPPPDPVQDDPDDPQKDFLLVLLVVLLVVQCVVQVPHQLAPPDFDPPLVPVQVVVPHHSVRSRSVVSSLVNSLQLVLVCLQVVLWWKWFDDPNDTHTDDNLLSVQSLQSSCCNNVFFRAGQLQFDVVVVVRGRGGMITRNVSSVVVVVVCSSRDSDDDDDRPHHDCPPPRDGHLAAAADPDQWGFLQQLLCCLLFNHRDALVSLQSCLSSCVPPNNPPVVSVVSSLVSLLVVLVCVLVVLKWKWFQFDADPPDPRDDIDIDYSVNSVQLSVQSVDDDDDSSRSFARAHDDDPDVPPPDDPRRRGRGGTRMIIRRVSSCVVRPGPSGPRPPPPCVVVLAADAPVNVPPVCVVQLVVQLVVLPDFDWADPLLQLLCLQAVGSSLVSVLVSVLVVCVVVCVPDPPVQVSVVVSNVSSCSSHPGSVVSSVLVLVCVLVVLWWKWWAQFVPGDIDIDDSVQVVAAAQDDDPRHTDGDGPVPPDPGHHPTIITGPVSSCRSDPPDPDDDDDDDDDDPLPPPDPLVVLLVQLLVVCVVPVPQDLLNSLVVSQVVDDARPVPSHTDDSVQSSQSNQVVDPPRDNDDDD

pLDDT: mean 70.24, std 19.17, range [25.64, 96.81]